Protein AF-A0A6V7X1M2-F1 (afdb_monomer)

Sequence (574 aa):
MVHVQFDTNSVGYNFVLDQCGSGAENYYFKGASPYQRGYGQRGAGVGDIMRGLWRFFLPIIRRVGSTVSAEALNTGQRVLERVNQGQPIKEAFISEGKRGINTVLEKGGLPKQFGTGRKTIKGKRIPSHQTFIGQKKKRIDRDSLDTITNAVEIFQVPPTNVTISSSKTFEILPSNPLTDTPFHFKIHSSENFIDLSKCYLFTEFRIRKENANGQPVNITLDENVAPIQMIGNTFINNMRISINGREIFNSNSLYAYKTYFSHELSYSLGAKSSHLNSAGYYYDSGVSQESGASFNSRKNLFVNSRTAQFISKLDADLFNQPQYLVNHCEVDIEILPNEPKFILIAPLPVGAQPTRYIFEVISCKLYVKKLDLMDGLALDIARRLDVKPARYAIRKTMMKPLFISQGRYEFHANLFMDQIPRRITLGLVANSDYVGTQERSPFNFQPFRVREISIIANGRSFPQSPYDFDYGSNRYVRAFHDMNDAIGFSGTPDNNGITYQQYGRTHCIYVFNLTNSGEDNGGTFDLIKNGSTAVNIKFSQAVPEGGVMLIVMGETDALIMLDKNRSITSDTTI

Solvent-accessible surface area (backbone atoms only — not comparable to full-atom values): 33089 Å² total; per-residue (Å²): 136,82,86,77,86,79,67,61,80,74,53,54,86,88,80,70,92,79,89,82,78,93,59,83,80,64,68,81,37,63,50,74,85,84,81,81,92,73,87,78,89,77,86,90,61,76,70,62,59,58,54,55,51,54,68,66,46,52,66,57,60,73,70,68,52,88,86,55,56,70,61,56,51,59,48,53,52,53,36,52,52,42,37,74,72,71,45,61,62,71,58,43,45,57,60,51,50,55,49,53,51,51,55,52,43,64,76,63,75,64,89,87,84,87,86,89,86,89,90,84,92,90,79,96,70,81,87,74,73,88,77,75,84,67,78,85,80,75,72,95,47,92,86,61,77,91,78,79,62,76,90,70,51,80,84,66,74,82,87,77,86,77,58,64,70,46,77,50,75,43,84,40,62,49,79,53,60,80,88,50,81,59,39,34,35,71,46,72,58,39,88,45,27,35,36,44,58,53,30,31,40,36,38,28,36,33,44,31,28,46,46,100,85,69,47,81,38,70,37,53,81,85,57,61,48,22,60,42,73,26,44,49,56,39,40,31,24,28,42,40,34,24,46,69,87,43,78,79,44,67,34,81,64,37,31,29,60,52,48,45,53,53,49,57,61,38,38,35,41,70,43,38,70,46,70,37,42,40,17,44,30,58,66,60,89,60,64,53,76,76,46,56,69,27,35,50,56,44,22,59,51,34,48,61,33,33,70,41,75,22,44,24,70,58,89,44,47,72,26,53,27,88,66,64,44,67,49,62,50,31,40,40,38,39,39,30,68,49,57,50,41,49,40,31,31,40,55,72,60,93,92,59,79,89,76,54,63,46,70,41,68,78,42,60,38,37,37,38,32,34,32,37,56,32,66,41,45,51,52,50,52,55,60,42,27,75,77,44,56,50,75,45,69,30,58,43,72,44,71,48,80,44,84,42,62,46,68,36,44,64,49,75,48,79,74,40,73,60,53,49,42,42,30,42,37,40,34,34,27,47,33,60,28,70,78,29,32,37,54,44,54,52,77,42,16,33,52,75,54,46,25,33,61,36,38,38,44,82,92,40,54,43,59,78,71,76,56,78,40,36,72,90,79,68,40,50,62,65,57,58,47,44,29,36,45,56,33,26,28,56,96,46,98,57,46,43,66,80,44,80,69,28,33,64,47,27,53,25,55,46,43,46,62,59,38,94,81,69,56,76,62,85,92,59,82,76,84,88,41,75,34,44,28,30,40,42,38,32,34,76,46,55,36,54,85,82,18,37,29,39,42,36,40,32,33,34,81,44,45,42,32,35,40,71,86,53,50,76,49,44,76,92,65,128

Nearest PDB structures (foldseek):
  8h2i-assembly1_bD  TM=7.101E-01  e=4.588E-14  Paramecium bursaria Chlorella virus 1
  8h2i-assembly1_bE  TM=6.914E-01  e=7.542E-12  Paramecium bursaria Chlorella virus 1
  8h2i-assembly1_cR  TM=6.589E-01  e=1.107E-11  Paramecium bursaria Chlorella virus 1
  9cli-assembly1_J  TM=5.262E-01  e=1.726E-08  Human adenovirus 5
  9cm9-assembly1_L  TM=5.132E-01  e=9.989E-08  Human adenovirus 6

InterPro domains:
  IPR000358 Ribonucleotide reductase small subunit family [PTHR23409] (222-486)

Structure (mmCIF, N/CA/C/O backbone):
data_AF-A0A6V7X1M2-F1
#
_entry.id   AF-A0A6V7X1M2-F1
#
loop_
_atom_site.group_PDB
_atom_site.id
_atom_site.type_symbol
_atom_site.label_atom_id
_atom_site.label_alt_id
_atom_site.label_comp_id
_atom_site.label_asym_id
_atom_site.label_entity_id
_atom_site.label_seq_id
_atom_site.pdbx_PDB_ins_code
_atom_site.Cartn_x
_atom_site.Cartn_y
_atom_site.Cartn_z
_atom_site.occupancy
_atom_site.B_iso_or_equiv
_atom_site.auth_seq_id
_atom_site.auth_comp_id
_atom_site.auth_asym_id
_atom_site.auth_atom_id
_atom_site.pdbx_PDB_model_num
ATOM 1 N N . MET A 1 1 ? 42.495 22.101 -14.154 1.00 34.28 1 MET A N 1
ATOM 2 C CA . MET A 1 1 ? 41.243 21.454 -14.599 1.00 34.28 1 MET A CA 1
ATOM 3 C C . MET A 1 1 ? 41.063 21.781 -16.065 1.00 34.28 1 MET A C 1
ATOM 5 O O . MET A 1 1 ? 40.940 22.952 -16.388 1.00 34.28 1 MET A O 1
ATOM 9 N N . VAL A 1 2 ? 41.145 20.786 -16.946 1.00 30.58 2 VAL A N 1
ATOM 10 C CA . VAL A 1 2 ? 40.791 20.963 -18.360 1.00 30.58 2 VAL A CA 1
ATOM 11 C C . VAL A 1 2 ? 39.308 20.624 -18.457 1.00 30.58 2 VAL A C 1
ATOM 13 O O . VAL A 1 2 ? 38.931 19.490 -18.173 1.00 30.58 2 VAL A O 1
ATOM 16 N N . HIS A 1 3 ? 38.462 21.604 -18.771 1.00 33.69 3 HIS A N 1
ATOM 17 C CA . HIS A 1 3 ? 37.067 21.327 -19.103 1.00 33.69 3 HIS A CA 1
ATOM 18 C C . HIS A 1 3 ? 37.053 20.637 -20.468 1.00 33.69 3 HIS A C 1
ATOM 20 O O . HIS A 1 3 ? 37.305 21.268 -21.491 1.00 33.69 3 HIS A O 1
ATOM 26 N N . VAL A 1 4 ? 36.837 19.324 -20.474 1.00 38.47 4 VAL A N 1
ATOM 27 C CA . VAL A 1 4 ? 36.651 18.559 -21.709 1.00 38.47 4 VAL A CA 1
ATOM 28 C C . VAL A 1 4 ? 35.233 18.839 -22.203 1.00 38.47 4 VAL A C 1
ATOM 30 O O . VAL A 1 4 ? 34.272 18.611 -21.471 1.00 38.47 4 VAL A O 1
ATOM 33 N N . GLN A 1 5 ? 35.102 19.378 -23.416 1.00 46.50 5 GLN A N 1
ATOM 34 C CA . GLN A 1 5 ? 33.801 19.565 -24.058 1.00 46.50 5 GLN A CA 1
ATOM 35 C C . GLN A 1 5 ? 33.216 18.195 -24.416 1.00 46.50 5 GLN A C 1
ATOM 37 O O . GLN A 1 5 ? 33.897 17.359 -25.007 1.00 46.50 5 GLN A O 1
ATOM 42 N N . PHE A 1 6 ? 31.966 17.963 -24.021 1.00 52.56 6 PHE A N 1
ATOM 43 C CA . PHE A 1 6 ? 31.256 16.713 -24.253 1.00 52.56 6 PHE A CA 1
ATOM 44 C C . PHE A 1 6 ? 30.328 16.846 -25.464 1.00 52.56 6 PHE A C 1
ATOM 46 O O . PHE A 1 6 ? 29.470 17.727 -25.480 1.00 52.56 6 PHE A O 1
ATOM 53 N N . ASP A 1 7 ? 30.496 15.977 -26.464 1.00 60.81 7 ASP A N 1
ATOM 54 C CA . ASP A 1 7 ? 29.618 15.916 -27.637 1.00 60.81 7 ASP A CA 1
ATOM 55 C C . ASP A 1 7 ? 28.365 15.090 -27.320 1.00 60.81 7 ASP A C 1
ATOM 57 O O . ASP A 1 7 ? 28.418 13.865 -27.168 1.00 60.81 7 ASP A O 1
ATOM 61 N N . THR A 1 8 ? 27.220 15.764 -27.246 1.00 50.69 8 THR A N 1
ATOM 62 C CA . THR A 1 8 ? 25.917 15.165 -26.934 1.00 50.69 8 THR A CA 1
ATOM 63 C C . THR A 1 8 ? 25.430 14.179 -27.999 1.00 50.69 8 THR A C 1
ATOM 65 O O . THR A 1 8 ? 24.612 13.314 -27.683 1.00 50.69 8 THR A O 1
ATOM 68 N N . ASN A 1 9 ? 25.960 14.229 -29.228 1.00 53.69 9 ASN A N 1
ATOM 69 C CA . ASN A 1 9 ? 25.605 13.291 -30.300 1.00 53.69 9 ASN A CA 1
ATOM 70 C C . ASN A 1 9 ? 26.261 11.910 -30.141 1.00 53.69 9 ASN A C 1
ATOM 72 O O . ASN A 1 9 ? 25.839 10.948 -30.782 1.00 53.69 9 ASN A O 1
ATOM 76 N N . SER A 1 10 ? 27.279 11.795 -29.282 1.00 55.75 10 SER A N 1
ATOM 77 C CA . SER A 1 10 ? 28.005 10.543 -29.031 1.00 55.75 10 SER A CA 1
ATOM 78 C C . SER A 1 10 ? 27.315 9.611 -28.018 1.00 55.75 10 SER A C 1
ATOM 80 O O . SER A 1 10 ? 27.711 8.453 -27.865 1.00 55.75 10 SER A O 1
ATOM 82 N N . VAL A 1 11 ? 26.254 10.080 -27.345 1.00 49.66 11 VAL A N 1
ATOM 83 C CA . VAL A 1 11 ? 25.493 9.305 -26.351 1.00 49.66 11 VAL A CA 1
ATOM 84 C C . VAL A 1 11 ? 24.547 8.328 -27.044 1.00 49.66 11 VAL A C 1
ATOM 86 O O . VAL A 1 11 ? 23.416 8.661 -27.387 1.00 49.66 11 VAL A O 1
ATOM 89 N N . GLY A 1 12 ? 25.007 7.092 -27.233 1.00 50.34 12 GLY A N 1
ATOM 90 C CA . GLY A 1 12 ? 24.178 5.968 -27.673 1.00 50.34 12 GLY A CA 1
ATOM 91 C C . GLY A 1 12 ? 23.780 5.048 -26.515 1.00 50.34 12 GLY A C 1
ATOM 92 O O . GLY A 1 12 ? 24.525 4.876 -25.554 1.00 50.34 12 GLY A O 1
ATOM 93 N N . TYR A 1 13 ? 22.641 4.362 -26.631 1.00 42.16 13 TYR A N 1
ATOM 94 C CA . TYR A 1 13 ? 22.158 3.403 -25.618 1.00 42.16 13 TYR A CA 1
ATOM 95 C C . TYR A 1 13 ? 23.127 2.228 -25.338 1.00 42.16 13 TYR A C 1
ATOM 97 O O . TYR A 1 13 ? 22.985 1.534 -24.338 1.00 42.16 13 TYR A O 1
ATOM 105 N N . ASN A 1 14 ? 24.105 1.973 -26.216 1.00 43.16 14 ASN A N 1
ATOM 106 C CA . ASN A 1 14 ? 25.076 0.883 -26.057 1.00 43.16 14 ASN A CA 1
ATOM 107 C C . ASN A 1 14 ? 26.178 1.190 -25.020 1.00 43.16 14 ASN A C 1
ATOM 109 O O . ASN A 1 14 ? 26.977 0.308 -24.724 1.00 43.16 14 ASN A O 1
ATOM 113 N N . PHE A 1 15 ? 26.230 2.409 -24.470 1.00 40.69 15 PHE A N 1
ATOM 114 C CA . PHE A 1 15 ? 27.269 2.845 -23.526 1.00 40.69 15 PHE A CA 1
ATOM 115 C C . PHE A 1 15 ? 26.972 2.559 -22.042 1.00 40.69 15 PHE A C 1
ATOM 117 O O . PHE A 1 15 ? 27.719 3.023 -21.185 1.00 40.69 15 PHE A O 1
ATOM 124 N N . VAL A 1 16 ? 25.912 1.816 -21.698 1.00 39.59 16 VAL A N 1
ATOM 125 C CA . VAL A 1 16 ? 25.499 1.658 -20.291 1.00 39.59 16 VAL A CA 1
ATOM 126 C C . VAL A 1 16 ? 25.090 0.221 -19.963 1.00 39.59 16 VAL A C 1
ATOM 128 O O . VAL A 1 16 ? 23.945 -0.169 -20.163 1.00 39.59 16 VAL A O 1
ATOM 131 N N . LEU A 1 17 ? 26.029 -0.537 -19.395 1.00 35.94 17 LEU A N 1
ATOM 132 C CA . LEU A 1 17 ? 25.783 -1.651 -18.474 1.00 35.94 17 LEU A CA 1
ATOM 133 C C . LEU A 1 17 ? 26.917 -1.662 -17.437 1.00 35.94 17 LEU A C 1
ATOM 135 O O . LEU A 1 17 ? 27.769 -2.536 -17.445 1.00 35.94 17 LEU A O 1
ATOM 139 N N . ASP A 1 18 ? 26.932 -0.651 -16.572 1.00 31.12 18 ASP A N 1
ATOM 140 C CA . ASP A 1 18 ? 27.432 -0.809 -15.208 1.00 31.12 18 ASP A CA 1
ATOM 141 C C . ASP A 1 18 ? 26.595 0.088 -14.292 1.00 31.12 18 ASP A C 1
ATOM 143 O O . ASP A 1 18 ? 26.444 1.296 -14.489 1.00 31.12 18 ASP A O 1
ATOM 147 N N . GLN A 1 19 ? 25.921 -0.568 -13.360 1.00 30.97 19 GLN A N 1
ATOM 148 C CA . GLN A 1 19 ? 24.868 -0.037 -12.511 1.00 30.97 19 GLN A CA 1
ATOM 149 C C . GLN A 1 19 ? 25.474 0.678 -11.297 1.00 30.97 19 GLN A C 1
ATOM 151 O O . GLN A 1 19 ? 26.373 0.141 -10.663 1.00 30.97 19 GLN A O 1
ATOM 156 N N . CYS A 1 20 ? 24.922 1.835 -10.923 1.00 26.09 20 CYS A N 1
ATOM 157 C CA . CYS A 1 20 ? 24.651 2.218 -9.530 1.00 26.09 20 CYS A CA 1
ATOM 158 C C . CYS A 1 20 ? 23.700 3.422 -9.531 1.00 26.09 20 CYS A C 1
ATOM 160 O O . CYS A 1 20 ? 24.101 4.579 -9.422 1.00 26.09 20 CYS A O 1
ATOM 162 N N . GLY A 1 21 ? 22.408 3.138 -9.687 1.00 27.38 21 GLY A N 1
ATOM 163 C CA . GLY A 1 21 ? 21.369 4.060 -9.258 1.00 27.38 21 GLY A CA 1
ATOM 164 C C . GLY A 1 21 ? 21.172 3.899 -7.756 1.00 27.38 21 GLY A C 1
ATOM 165 O O . GLY A 1 21 ? 20.683 2.863 -7.328 1.00 27.38 21 GLY A O 1
ATOM 166 N N . SER A 1 22 ? 21.484 4.924 -6.962 1.00 28.66 22 SER A N 1
ATOM 167 C CA . SER A 1 22 ? 20.832 5.129 -5.663 1.00 28.66 22 SER A CA 1
ATOM 168 C C . SER A 1 22 ? 19.522 5.897 -5.887 1.00 28.66 22 SER A C 1
ATOM 170 O O . SER A 1 22 ? 19.326 7.042 -5.484 1.00 28.66 22 SER A O 1
ATOM 172 N N . GLY A 1 23 ? 18.609 5.269 -6.626 1.00 28.45 23 GLY A N 1
ATOM 173 C CA . GLY A 1 23 ? 17.190 5.598 -6.565 1.00 28.45 23 GLY A CA 1
ATOM 174 C C . GLY A 1 23 ? 16.583 4.680 -5.518 1.00 28.45 23 GLY A C 1
ATOM 175 O O . GLY A 1 23 ? 16.850 3.487 -5.575 1.00 28.45 23 GLY A O 1
ATOM 176 N N . ALA A 1 24 ? 15.845 5.236 -4.555 1.00 31.59 24 ALA A N 1
ATOM 177 C CA . ALA A 1 24 ? 15.182 4.493 -3.487 1.00 31.59 24 ALA A CA 1
ATOM 178 C C . ALA A 1 24 ? 14.633 3.150 -3.998 1.00 31.59 24 ALA A C 1
ATOM 180 O O . ALA A 1 24 ? 13.790 3.123 -4.896 1.00 31.59 24 ALA A O 1
ATOM 181 N N . GLU A 1 25 ? 15.179 2.058 -3.462 1.00 34.44 25 GLU A N 1
ATOM 182 C CA . GLU A 1 25 ? 14.756 0.692 -3.745 1.00 34.44 25 GLU A CA 1
ATOM 183 C C . GLU A 1 25 ? 13.256 0.603 -3.440 1.00 34.44 25 GLU A C 1
ATOM 185 O O . GLU A 1 25 ? 12.833 0.746 -2.296 1.00 34.44 25 GLU A O 1
ATOM 190 N N . ASN A 1 26 ? 12.425 0.492 -4.479 1.00 38.16 26 ASN A N 1
ATOM 191 C CA . ASN A 1 26 ? 10.979 0.420 -4.309 1.00 38.16 26 ASN A CA 1
ATOM 192 C C . ASN A 1 26 ? 10.630 -0.986 -3.817 1.00 38.16 26 ASN A C 1
ATOM 194 O O . ASN A 1 26 ? 10.654 -1.959 -4.574 1.00 38.16 26 ASN A O 1
ATOM 198 N N . TYR A 1 27 ? 10.365 -1.068 -2.516 1.00 44.88 27 TYR A N 1
ATOM 199 C CA . TYR A 1 27 ? 10.021 -2.286 -1.811 1.00 44.88 27 TYR A CA 1
ATOM 200 C C . TYR A 1 27 ? 8.660 -2.806 -2.246 1.00 44.88 27 TYR A C 1
ATOM 202 O O . TYR A 1 27 ? 7.637 -2.146 -2.096 1.00 44.88 27 TYR A O 1
ATOM 210 N N . TYR A 1 28 ? 8.666 -4.056 -2.679 1.00 45.50 28 TYR A N 1
ATOM 211 C CA . TYR A 1 28 ? 7.510 -4.913 -2.550 1.00 45.50 28 TYR A CA 1
ATOM 212 C C . TYR A 1 28 ? 7.955 -6.221 -1.864 1.00 45.50 28 TYR A C 1
ATOM 214 O O . TYR A 1 28 ? 7.812 -7.312 -2.392 1.00 45.50 28 TYR A O 1
ATOM 222 N N . PHE A 1 29 ? 8.582 -6.116 -0.692 1.00 41.66 29 PHE A N 1
ATOM 223 C CA . PHE A 1 29 ? 9.211 -7.217 0.063 1.00 41.66 29 PHE A CA 1
ATOM 224 C C . PHE A 1 29 ? 10.441 -7.869 -0.594 1.00 41.66 29 PHE A C 1
ATOM 226 O O . PHE A 1 29 ? 10.360 -8.884 -1.286 1.00 41.66 29 PHE A O 1
ATOM 233 N N . LYS A 1 30 ? 11.602 -7.278 -0.296 1.00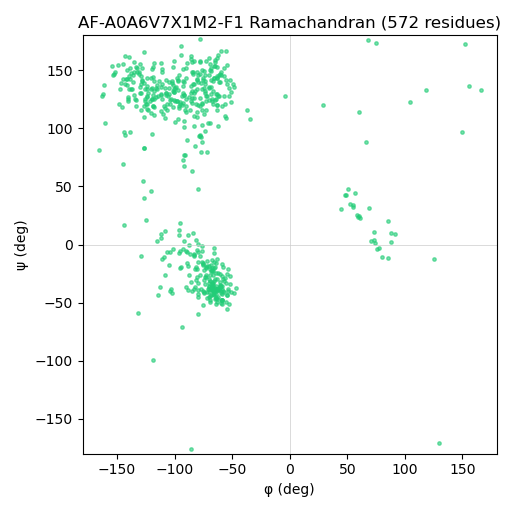 39.00 30 LYS A N 1
ATOM 234 C CA . LYS A 1 30 ? 12.886 -7.971 -0.156 1.00 39.00 30 LYS A CA 1
ATOM 235 C C . LYS A 1 30 ? 13.546 -7.455 1.120 1.00 39.00 30 LYS A C 1
ATOM 237 O O . LYS A 1 30 ? 13.852 -6.267 1.194 1.00 39.00 30 LYS A O 1
ATOM 242 N N . GLY A 1 31 ? 13.811 -8.327 2.085 1.00 35.47 31 GLY A N 1
ATOM 243 C CA . GLY A 1 31 ? 14.929 -8.126 3.000 1.00 35.47 31 GLY A CA 1
ATOM 244 C C . GLY A 1 31 ? 16.199 -8.637 2.322 1.00 35.47 31 GLY A C 1
ATOM 245 O O . GLY A 1 31 ? 16.433 -9.831 2.184 1.00 35.47 31 GLY A O 1
ATOM 246 N N . ALA A 1 32 ? 17.001 -7.713 1.813 1.00 28.72 32 ALA A N 1
ATOM 247 C CA . ALA A 1 32 ? 18.412 -7.928 1.524 1.00 28.72 32 ALA A CA 1
ATOM 248 C C . ALA A 1 32 ? 19.050 -6.544 1.442 1.00 28.72 32 ALA A C 1
ATOM 250 O O . ALA A 1 32 ? 18.840 -5.818 0.473 1.00 28.72 32 ALA A O 1
ATOM 251 N N . SER A 1 33 ? 19.792 -6.166 2.479 1.00 27.00 33 SER A N 1
ATOM 252 C CA . SER A 1 33 ? 20.528 -4.908 2.509 1.00 27.00 33 SER A CA 1
ATOM 253 C C . SER A 1 33 ? 21.692 -4.927 1.507 1.00 27.00 33 SER A C 1
ATOM 255 O O . SER A 1 33 ? 22.467 -5.891 1.477 1.00 27.00 33 SER A O 1
ATOM 257 N N . PRO A 1 34 ? 21.908 -3.858 0.721 1.00 29.64 34 PRO A N 1
ATOM 258 C CA . PRO A 1 34 ? 23.189 -3.626 0.083 1.00 29.64 34 PRO A CA 1
ATOM 259 C C . PRO A 1 34 ? 24.136 -3.003 1.120 1.00 29.64 34 PRO A C 1
ATOM 261 O O . PRO A 1 34 ? 24.003 -1.845 1.492 1.00 29.64 34 PRO A O 1
ATOM 264 N N . TYR A 1 35 ? 25.129 -3.787 1.545 1.00 27.08 35 TYR A N 1
ATOM 265 C CA . TYR A 1 35 ? 26.412 -3.354 2.118 1.00 27.08 35 TYR A CA 1
ATOM 266 C C . TYR A 1 35 ? 26.424 -2.508 3.410 1.00 27.08 35 TYR A C 1
ATOM 268 O O . TYR A 1 35 ? 26.245 -1.295 3.401 1.00 27.08 35 TYR A O 1
ATOM 276 N N . GLN A 1 36 ? 26.962 -3.102 4.485 1.00 25.88 36 GLN A N 1
ATOM 277 C CA . GLN A 1 36 ? 27.798 -2.355 5.433 1.00 25.88 36 GLN A CA 1
ATOM 278 C C . GLN A 1 36 ? 28.959 -3.222 5.957 1.00 25.88 36 GLN A C 1
ATOM 280 O O . GLN A 1 36 ? 28.844 -3.961 6.931 1.00 25.88 36 GLN A O 1
ATOM 285 N N . ARG A 1 37 ? 30.131 -3.123 5.307 1.00 26.19 37 ARG A N 1
ATOM 286 C CA . ARG A 1 37 ? 31.415 -3.502 5.922 1.00 26.19 37 ARG A CA 1
ATOM 287 C C . ARG A 1 37 ? 31.827 -2.385 6.882 1.00 26.19 37 ARG A C 1
ATOM 289 O O . ARG A 1 37 ? 32.492 -1.437 6.481 1.00 26.19 37 ARG A O 1
ATOM 296 N N . GLY A 1 38 ? 31.454 -2.517 8.150 1.00 24.38 38 GLY A N 1
ATOM 297 C CA . GLY A 1 38 ? 32.101 -1.821 9.259 1.00 24.38 38 GLY A CA 1
ATOM 298 C C . GLY A 1 38 ? 33.068 -2.777 9.951 1.00 24.38 38 GLY A C 1
ATOM 299 O O . GLY A 1 38 ? 32.639 -3.686 10.655 1.00 24.38 38 GLY A O 1
ATOM 300 N N . TYR A 1 39 ? 34.374 -2.611 9.735 1.00 27.39 39 TYR A N 1
ATOM 301 C CA . TYR A 1 39 ? 35.393 -3.341 10.491 1.00 27.39 39 TYR A CA 1
ATOM 302 C C . TYR A 1 39 ? 35.403 -2.839 11.941 1.00 27.39 39 TYR A C 1
ATOM 304 O O . TYR A 1 39 ? 35.921 -1.765 12.235 1.00 27.39 39 TYR A O 1
ATOM 312 N N . GLY A 1 40 ? 34.844 -3.636 12.852 1.00 27.84 40 GLY A N 1
ATOM 313 C CA . GLY A 1 40 ? 35.078 -3.509 14.286 1.00 27.84 40 GLY A CA 1
ATOM 314 C C . GLY A 1 40 ? 36.457 -4.067 14.645 1.00 27.84 40 GLY A C 1
ATOM 315 O O . GLY A 1 40 ? 36.726 -5.255 14.483 1.00 27.84 40 GLY A O 1
ATOM 316 N N . GLN A 1 41 ? 37.335 -3.197 15.130 1.00 31.09 41 GLN A N 1
ATOM 317 C CA . GLN A 1 41 ? 38.654 -3.516 15.668 1.00 31.09 41 GLN A CA 1
ATOM 318 C C . GLN A 1 41 ? 38.500 -4.334 16.970 1.00 31.09 41 GLN A C 1
ATOM 320 O O . GLN A 1 41 ? 37.898 -3.859 17.930 1.00 31.09 41 GLN A O 1
ATOM 325 N N . ARG A 1 42 ? 39.041 -5.559 17.036 1.00 31.12 42 ARG A N 1
ATOM 326 C CA . ARG A 1 42 ? 39.216 -6.312 18.296 1.00 31.12 42 ARG A CA 1
ATOM 327 C C . ARG A 1 42 ? 40.700 -6.609 18.513 1.00 31.12 42 ARG A C 1
ATOM 329 O O . ARG A 1 42 ? 41.370 -7.119 17.621 1.00 31.12 42 ARG A O 1
ATOM 336 N N . GLY A 1 43 ? 41.203 -6.209 19.681 1.00 29.30 43 GLY A N 1
ATOM 337 C CA . GLY A 1 43 ? 42.615 -6.244 20.066 1.00 29.30 43 GLY A CA 1
ATOM 338 C C . GLY A 1 43 ? 43.184 -7.649 20.285 1.00 29.30 43 GLY A C 1
ATOM 339 O O . GLY A 1 43 ? 42.461 -8.594 20.596 1.00 29.30 43 GLY A O 1
ATOM 340 N N . ALA A 1 44 ? 44.504 -7.763 20.124 1.00 37.81 44 ALA A N 1
ATOM 341 C CA . ALA A 1 44 ? 45.269 -8.999 20.253 1.00 37.81 44 ALA A CA 1
ATOM 342 C C . ALA A 1 44 ? 45.706 -9.250 21.707 1.00 37.81 44 ALA A C 1
ATOM 344 O O . ALA A 1 44 ? 46.338 -8.398 22.330 1.00 37.81 44 ALA A O 1
ATOM 345 N N . GLY A 1 45 ? 45.399 -10.440 22.228 1.00 37.19 45 GLY A N 1
ATOM 346 C CA . GLY A 1 45 ? 45.904 -10.945 23.506 1.00 37.19 45 GLY A CA 1
ATOM 347 C C . GLY A 1 45 ? 47.152 -11.824 23.347 1.00 37.19 45 GLY A C 1
ATOM 348 O O . GLY A 1 45 ? 47.444 -12.348 22.272 1.00 37.19 45 GLY A O 1
ATOM 349 N N . VAL A 1 46 ? 47.865 -12.033 24.458 1.00 42.22 46 VAL A N 1
ATOM 350 C CA . VAL A 1 46 ? 49.153 -12.755 24.593 1.00 42.22 46 VAL A CA 1
ATOM 351 C C . VAL A 1 46 ? 49.152 -14.184 24.000 1.00 42.22 46 VAL A C 1
ATOM 353 O O . VAL A 1 46 ? 50.206 -14.708 23.635 1.00 42.22 46 VAL A O 1
ATOM 356 N N . GLY A 1 47 ? 47.979 -14.802 23.825 1.00 41.16 47 GLY A N 1
ATOM 357 C CA . GLY A 1 47 ? 47.825 -16.153 23.271 1.00 41.16 47 GLY A CA 1
ATOM 358 C C . GLY A 1 47 ? 48.259 -16.323 21.807 1.00 41.16 47 GLY A C 1
ATOM 359 O O . GLY A 1 47 ? 48.748 -17.396 21.447 1.00 41.16 47 GLY A O 1
ATOM 360 N N . ASP A 1 48 ? 48.162 -15.284 20.970 1.00 46.47 48 ASP A N 1
ATOM 361 C CA . ASP A 1 48 ? 48.553 -15.378 19.549 1.00 46.47 48 ASP A CA 1
ATOM 362 C C . ASP A 1 48 ? 50.075 -15.317 19.339 1.00 46.47 48 ASP A C 1
ATOM 364 O O . ASP A 1 48 ? 50.616 -15.909 18.401 1.00 46.47 48 ASP A O 1
ATOM 368 N N . ILE A 1 49 ? 50.801 -14.682 20.263 1.00 49.06 49 ILE A N 1
ATOM 369 C CA . ILE A 1 49 ? 52.262 -14.535 20.190 1.00 49.06 49 ILE A CA 1
ATOM 370 C C . ILE A 1 49 ? 52.956 -15.865 20.527 1.00 49.06 49 ILE A C 1
ATOM 372 O O . ILE A 1 49 ? 53.888 -16.282 19.833 1.00 49.06 49 ILE A O 1
ATOM 376 N N . MET A 1 50 ? 52.450 -16.594 21.529 1.00 43.38 50 MET A N 1
ATOM 377 C CA . MET A 1 50 ? 52.976 -17.915 21.910 1.00 43.38 50 MET A CA 1
ATOM 378 C C . MET A 1 50 ? 52.753 -18.967 20.810 1.00 43.38 50 MET A C 1
ATOM 380 O O . MET A 1 50 ? 53.596 -19.843 20.594 1.00 43.38 50 MET A O 1
ATOM 384 N N . ARG A 1 51 ? 51.665 -18.843 20.037 1.00 52.31 51 ARG A N 1
ATOM 385 C CA . ARG A 1 51 ? 51.381 -19.713 18.882 1.00 52.31 51 ARG A CA 1
ATOM 386 C C . ARG A 1 51 ? 52.326 -19.471 17.704 1.00 52.31 51 ARG A C 1
ATOM 388 O O . ARG A 1 51 ? 52.701 -20.428 17.023 1.00 52.31 51 ARG A O 1
ATOM 395 N N . GLY A 1 52 ? 52.734 -18.221 17.479 1.00 49.31 52 GLY A N 1
ATOM 396 C CA . GLY A 1 52 ? 53.732 -17.862 16.466 1.00 49.31 52 GLY A CA 1
ATOM 397 C C . GLY A 1 52 ? 55.125 -18.414 16.783 1.00 49.31 52 GLY A C 1
ATOM 398 O O . GLY A 1 52 ? 55.798 -18.944 15.898 1.00 49.31 52 GLY A O 1
ATOM 399 N N . LEU A 1 53 ? 55.520 -18.381 18.060 1.00 48.19 53 LEU A N 1
ATOM 400 C CA . LEU A 1 53 ? 56.807 -18.900 18.536 1.00 48.19 53 LEU A CA 1
ATOM 401 C C . LEU A 1 53 ? 56.948 -20.412 18.355 1.00 48.19 53 LEU A C 1
ATOM 403 O O . LEU A 1 53 ? 57.959 -2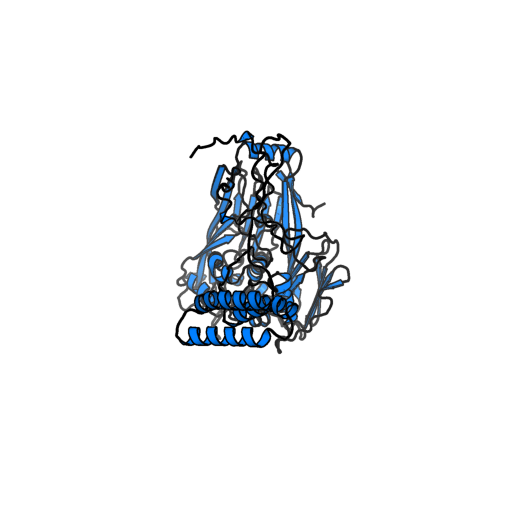0.884 17.829 1.00 48.19 53 LEU A O 1
ATOM 407 N N . TRP A 1 54 ? 55.913 -21.173 18.716 1.00 48.81 54 TRP A N 1
ATOM 408 C CA . TRP A 1 54 ? 55.929 -22.632 18.583 1.00 48.81 54 TRP A CA 1
ATOM 409 C C . TRP A 1 54 ? 56.108 -23.080 17.124 1.00 48.81 54 TRP A C 1
ATOM 411 O O . TRP A 1 54 ? 56.843 -24.026 16.846 1.00 48.81 54 TRP A O 1
ATOM 421 N N . ARG A 1 55 ? 55.517 -22.352 16.166 1.00 52.88 55 ARG A N 1
ATOM 422 C CA . ARG A 1 55 ? 55.625 -22.644 14.725 1.00 52.88 55 ARG A CA 1
ATOM 423 C C . ARG A 1 55 ? 56.997 -22.320 14.128 1.00 52.88 55 ARG A C 1
ATOM 425 O O . ARG A 1 55 ? 57.379 -22.957 13.149 1.00 52.88 55 ARG A O 1
ATOM 432 N N . PHE A 1 56 ? 57.736 -21.374 14.708 1.00 49.97 56 PHE A N 1
ATOM 433 C CA . PHE A 1 56 ? 59.065 -20.983 14.228 1.00 49.97 56 PHE A CA 1
ATOM 434 C C . PHE A 1 56 ? 60.182 -21.920 14.717 1.00 49.97 56 PHE A C 1
ATOM 436 O O . PHE A 1 56 ? 61.102 -22.216 13.958 1.00 49.97 56 PHE A O 1
ATOM 443 N N . PHE A 1 57 ? 60.097 -22.437 15.949 1.00 45.81 57 PHE A N 1
ATOM 444 C CA . PHE A 1 57 ? 61.137 -23.309 16.522 1.00 45.81 57 PHE A CA 1
ATOM 445 C C . PHE A 1 57 ? 60.967 -24.803 16.194 1.00 45.81 57 PHE A C 1
ATOM 447 O O . PHE A 1 57 ? 61.960 -25.529 16.117 1.00 45.81 57 PHE A O 1
ATOM 454 N N . LEU A 1 58 ? 59.738 -25.261 15.928 1.00 49.03 58 LEU A N 1
ATOM 455 C CA . LEU A 1 58 ? 59.413 -26.650 15.558 1.00 49.03 58 LEU A CA 1
ATOM 456 C C . LEU A 1 58 ? 60.299 -27.253 14.439 1.00 49.03 58 LEU A C 1
ATOM 458 O O . LEU A 1 58 ? 60.711 -28.407 14.576 1.00 49.03 58 LEU A O 1
ATOM 462 N N . PRO A 1 59 ? 60.637 -26.529 13.353 1.00 46.62 59 PRO A N 1
ATOM 463 C CA . PRO A 1 59 ? 61.483 -27.056 12.278 1.00 46.62 59 PRO A CA 1
ATOM 464 C C . PRO A 1 59 ? 62.969 -27.173 12.650 1.00 46.62 59 PRO A C 1
ATOM 466 O O . PRO A 1 59 ? 63.665 -28.022 12.097 1.00 46.62 59 PRO A O 1
ATOM 469 N N . ILE A 1 60 ? 63.459 -26.337 13.572 1.00 51.09 60 ILE A N 1
ATOM 470 C CA . ILE A 1 60 ? 64.863 -26.328 14.017 1.00 51.09 60 ILE A CA 1
ATOM 471 C C . ILE A 1 60 ? 65.085 -27.455 15.031 1.00 51.09 60 ILE A C 1
ATOM 473 O O . ILE A 1 60 ? 66.017 -28.242 14.888 1.00 51.09 60 ILE A O 1
ATOM 477 N N . ILE A 1 61 ? 64.162 -27.607 15.985 1.00 49.06 61 ILE A N 1
ATOM 478 C CA . ILE A 1 61 ? 64.188 -28.676 16.996 1.00 49.06 61 ILE A CA 1
ATOM 479 C C . ILE A 1 61 ? 64.104 -30.063 16.335 1.00 49.06 61 ILE A C 1
ATOM 481 O O . ILE A 1 61 ? 64.808 -30.986 16.738 1.00 49.06 61 ILE A O 1
ATOM 485 N N . ARG A 1 62 ? 63.306 -30.209 15.266 1.00 50.25 62 ARG A N 1
ATOM 486 C CA . ARG A 1 62 ? 63.179 -31.471 14.511 1.00 50.25 62 ARG A CA 1
ATOM 487 C C . ARG A 1 62 ? 64.402 -31.836 13.663 1.00 50.25 62 ARG A C 1
ATOM 489 O O . ARG A 1 62 ? 64.511 -32.992 13.271 1.00 50.25 62 ARG A O 1
ATOM 496 N N . ARG A 1 63 ? 65.300 -30.891 13.359 1.00 49.50 63 ARG A N 1
ATOM 497 C CA . ARG A 1 63 ? 66.487 -31.136 12.515 1.00 49.50 63 ARG A CA 1
ATOM 498 C C . ARG A 1 63 ? 67.766 -31.442 13.295 1.00 49.50 63 ARG A C 1
ATOM 500 O O . ARG A 1 63 ? 68.672 -32.008 12.700 1.00 49.50 63 ARG A O 1
ATOM 507 N N . VAL A 1 64 ? 67.856 -31.075 14.577 1.00 46.44 64 VAL A N 1
ATOM 508 C CA . VAL A 1 64 ? 69.136 -31.096 15.321 1.00 46.44 64 VAL A CA 1
ATOM 509 C C . VAL A 1 64 ? 69.216 -32.196 16.397 1.00 46.44 64 VAL A C 1
ATOM 511 O O . VAL A 1 64 ? 70.303 -32.511 16.865 1.00 46.44 64 VAL A O 1
ATOM 514 N N . GLY A 1 65 ? 68.115 -32.878 16.730 1.00 49.00 65 GLY A N 1
ATOM 515 C CA . GLY A 1 65 ? 68.153 -34.001 17.681 1.00 49.00 65 GLY A CA 1
ATOM 516 C C . GLY A 1 65 ? 68.468 -33.588 19.132 1.00 49.00 65 GLY A C 1
ATOM 517 O O . GLY A 1 65 ? 68.666 -32.416 19.446 1.00 49.00 65 GLY A O 1
ATOM 518 N N . SER A 1 66 ? 68.441 -34.558 20.050 1.00 44.09 66 SER A N 1
ATOM 519 C CA . SER A 1 66 ? 68.265 -34.385 21.507 1.00 44.09 66 SER A CA 1
ATOM 520 C C . SER A 1 66 ? 69.378 -33.656 22.277 1.00 44.09 66 SER A C 1
ATOM 522 O O . SER A 1 66 ? 69.208 -33.413 23.471 1.00 44.09 66 SER A O 1
ATOM 524 N N . THR A 1 67 ? 70.480 -33.259 21.644 1.00 48.00 67 THR A N 1
ATOM 525 C CA . THR A 1 67 ? 71.648 -32.675 22.330 1.00 48.00 67 THR A CA 1
ATOM 526 C C . THR A 1 67 ? 71.611 -31.147 22.464 1.00 48.00 67 THR A C 1
ATOM 528 O O . THR A 1 67 ? 72.441 -30.582 23.170 1.00 48.00 67 THR A O 1
ATOM 531 N N . VAL A 1 68 ? 70.625 -30.463 21.865 1.00 50.78 68 VAL A N 1
ATOM 532 C CA . VAL A 1 68 ? 70.508 -28.982 21.874 1.00 50.78 68 VAL A CA 1
ATOM 533 C C . VAL A 1 68 ? 69.306 -28.471 22.699 1.00 50.78 68 VAL A C 1
ATOM 535 O O . VAL A 1 68 ? 69.027 -27.275 22.777 1.00 50.78 68 VAL A O 1
ATOM 538 N N . SER A 1 69 ? 68.594 -29.366 23.388 1.00 48.12 69 SER A N 1
ATOM 539 C CA . SER A 1 69 ? 67.414 -29.041 24.209 1.00 48.12 69 SER A CA 1
ATOM 540 C C . SER A 1 69 ? 67.739 -28.200 25.456 1.00 48.12 69 SER A C 1
ATOM 542 O O . SER A 1 69 ? 66.989 -27.282 25.789 1.00 48.12 69 SER A O 1
ATOM 544 N N . ALA A 1 70 ? 68.879 -28.445 26.108 1.00 50.97 70 ALA A N 1
ATOM 545 C CA . ALA A 1 70 ? 69.273 -27.738 27.332 1.00 50.97 70 ALA A CA 1
ATOM 546 C C . ALA A 1 70 ? 69.621 -26.255 27.094 1.00 50.97 70 ALA A C 1
ATOM 548 O O . ALA A 1 70 ? 69.393 -25.398 27.947 1.00 50.97 70 ALA A O 1
ATOM 549 N N . GLU A 1 71 ? 70.145 -25.919 25.916 1.00 52.34 71 GLU A N 1
ATOM 550 C CA . GLU A 1 71 ? 70.635 -24.568 25.625 1.00 52.34 71 GLU A CA 1
ATOM 551 C C . GLU A 1 71 ? 69.513 -23.636 25.144 1.00 52.34 71 GLU A C 1
ATOM 553 O O . GLU A 1 71 ? 69.485 -22.455 25.501 1.00 52.34 71 GLU A O 1
ATOM 558 N N . ALA A 1 72 ? 68.512 -24.183 24.443 1.00 51.69 72 ALA A N 1
ATOM 559 C CA . ALA A 1 72 ? 67.280 -23.471 24.099 1.00 51.69 72 ALA A CA 1
ATOM 560 C C . ALA A 1 72 ? 66.446 -23.115 25.348 1.00 51.69 72 ALA A C 1
ATOM 562 O O . ALA A 1 72 ? 65.933 -21.997 25.443 1.00 51.69 72 ALA A O 1
ATOM 563 N N . LEU A 1 73 ? 66.379 -24.015 26.339 1.00 52.50 73 LEU A N 1
ATOM 564 C CA . LEU A 1 73 ? 65.722 -23.769 27.633 1.00 52.50 73 LEU A CA 1
ATOM 565 C C . LEU A 1 73 ? 66.418 -22.657 28.431 1.00 52.50 73 LEU A C 1
ATOM 567 O O . LEU A 1 73 ? 65.763 -21.712 28.873 1.00 52.50 73 LEU A O 1
ATOM 571 N N . ASN A 1 74 ? 67.749 -22.695 28.512 1.00 56.81 74 ASN A N 1
ATOM 572 C CA . ASN A 1 74 ? 68.536 -21.664 29.196 1.00 56.81 74 ASN A CA 1
ATOM 573 C C . ASN A 1 74 ? 68.478 -20.289 28.507 1.00 56.81 74 ASN A C 1
ATOM 575 O O . ASN A 1 74 ? 68.726 -19.268 29.149 1.00 56.81 74 ASN A O 1
ATOM 579 N N . THR A 1 75 ? 68.164 -20.242 27.209 1.00 58.31 75 THR A N 1
ATOM 580 C CA . THR A 1 75 ? 67.966 -18.985 26.466 1.00 58.31 75 THR A CA 1
ATOM 581 C C . THR A 1 75 ? 66.569 -18.414 26.728 1.00 58.31 75 THR A C 1
ATOM 583 O O . THR A 1 75 ? 66.423 -17.212 26.939 1.00 58.31 75 THR A O 1
ATOM 586 N N . GLY A 1 76 ? 65.545 -19.274 26.810 1.00 53.25 76 GLY A N 1
ATOM 587 C CA . GLY A 1 76 ? 64.185 -18.876 27.190 1.00 53.25 76 GLY A CA 1
ATOM 588 C C . GLY A 1 76 ? 64.098 -18.314 28.613 1.00 53.25 76 GLY A C 1
ATOM 589 O O . GLY A 1 76 ? 63.421 -17.311 28.833 1.00 53.25 76 GLY A O 1
ATOM 590 N N . GLN A 1 77 ? 64.845 -18.891 29.558 1.00 57.22 77 GLN A N 1
ATOM 591 C CA . GLN A 1 77 ? 64.896 -18.411 30.943 1.00 57.22 77 GLN A CA 1
ATOM 592 C C . GLN A 1 77 ? 65.525 -17.011 31.048 1.00 57.22 77 GLN A C 1
ATOM 594 O O . GLN A 1 77 ? 64.961 -16.137 31.699 1.00 57.22 77 GLN A O 1
ATOM 599 N N . ARG A 1 78 ? 66.613 -16.747 30.311 1.00 61.56 78 ARG A N 1
ATOM 600 C CA . ARG A 1 78 ? 67.284 -15.430 30.274 1.00 61.56 78 ARG A CA 1
ATOM 601 C C . ARG A 1 78 ? 66.439 -14.331 29.631 1.00 61.56 78 ARG A C 1
ATOM 603 O O . ARG A 1 78 ? 66.522 -13.172 30.033 1.00 61.56 78 ARG A O 1
ATOM 610 N N . VAL A 1 79 ? 65.622 -14.681 28.635 1.00 57.75 79 VAL A N 1
ATOM 611 C CA . VAL A 1 79 ? 64.667 -13.741 28.028 1.00 57.75 79 VAL A CA 1
ATOM 612 C C . VAL A 1 79 ? 63.564 -13.387 29.023 1.00 57.75 79 VAL A C 1
ATOM 614 O O . VAL A 1 79 ? 63.246 -12.210 29.171 1.00 57.75 79 VAL A O 1
ATOM 617 N N . LEU A 1 80 ? 63.021 -14.371 29.747 1.00 53.25 80 LEU A N 1
ATOM 618 C CA . LEU A 1 80 ? 62.012 -14.131 30.784 1.00 53.25 80 LEU A CA 1
ATOM 619 C C . LEU A 1 80 ? 62.566 -13.298 31.948 1.00 53.25 80 LEU A C 1
ATOM 621 O O . LEU A 1 80 ? 61.884 -12.400 32.431 1.00 53.25 80 LEU A O 1
ATOM 625 N N . GLU A 1 81 ? 63.814 -13.527 32.346 1.00 58.59 81 GLU A N 1
ATOM 626 C CA . GLU A 1 81 ? 64.475 -12.804 33.436 1.00 58.59 81 GLU A CA 1
ATOM 627 C C . GLU A 1 81 ? 64.710 -11.319 33.098 1.00 58.59 81 GLU A C 1
ATOM 629 O O . GLU A 1 81 ? 64.458 -10.448 33.929 1.00 58.59 81 GLU A O 1
ATOM 634 N N . ARG A 1 82 ? 65.075 -10.995 31.847 1.00 56.34 82 ARG A N 1
ATOM 635 C CA . ARG A 1 82 ? 65.213 -9.598 31.382 1.00 56.34 82 ARG A CA 1
ATOM 636 C C . ARG A 1 82 ? 63.888 -8.883 31.146 1.00 56.34 82 ARG A C 1
ATOM 638 O O . ARG A 1 82 ? 63.803 -7.671 31.332 1.00 56.34 82 ARG A O 1
ATOM 645 N N . VAL A 1 83 ? 62.854 -9.624 30.762 1.00 57.50 83 VAL A N 1
ATOM 646 C CA . VAL A 1 83 ? 61.486 -9.096 30.693 1.00 57.50 83 VAL A CA 1
ATOM 647 C C . VAL A 1 83 ? 60.975 -8.773 32.096 1.00 57.50 83 VAL A C 1
ATOM 649 O O . VAL A 1 83 ? 60.363 -7.726 32.292 1.00 57.50 83 VAL A O 1
ATOM 652 N N . ASN A 1 84 ? 61.305 -9.604 33.090 1.00 58.59 84 ASN A N 1
ATOM 653 C CA . ASN A 1 84 ? 60.970 -9.346 34.492 1.00 58.59 84 ASN A CA 1
ATOM 654 C C . ASN A 1 84 ? 61.755 -8.154 35.082 1.00 58.59 84 ASN A C 1
ATOM 656 O O . ASN A 1 84 ? 61.290 -7.506 36.012 1.00 58.59 84 ASN A O 1
ATOM 660 N N . GLN A 1 85 ? 62.911 -7.814 34.502 1.00 63.34 85 GLN A N 1
ATOM 661 C CA . GLN A 1 85 ? 63.692 -6.603 34.806 1.00 63.34 85 GLN A CA 1
ATOM 662 C C . GLN A 1 85 ? 63.214 -5.352 34.035 1.00 63.34 85 GLN A C 1
ATOM 664 O O . GLN A 1 85 ? 63.877 -4.316 34.066 1.00 63.34 85 GLN A O 1
ATOM 669 N N . GLY A 1 86 ? 62.063 -5.421 33.355 1.00 50.94 86 GLY A N 1
ATOM 670 C CA . GLY A 1 86 ? 61.375 -4.257 32.784 1.00 50.94 86 GLY A CA 1
ATOM 671 C C . GLY A 1 86 ? 61.733 -3.908 31.337 1.00 50.94 86 GLY A C 1
ATOM 672 O O . GLY A 1 86 ? 61.309 -2.862 30.849 1.00 50.94 86 GLY A O 1
ATOM 673 N N . GLN A 1 87 ? 62.477 -4.756 30.618 1.00 62.09 87 GLN A N 1
ATOM 674 C CA . GLN A 1 87 ? 62.742 -4.528 29.191 1.00 62.09 87 GLN A CA 1
ATOM 675 C C . GLN A 1 87 ? 61.563 -4.978 28.307 1.00 62.09 87 GLN A C 1
ATOM 677 O O . GLN A 1 87 ? 60.971 -6.034 28.557 1.00 62.09 87 GLN A O 1
ATOM 682 N N . PRO A 1 88 ? 61.232 -4.236 27.228 1.00 60.50 88 PRO A N 1
ATOM 683 C CA . PRO A 1 88 ? 60.172 -4.630 26.311 1.00 60.50 88 PRO A CA 1
ATOM 684 C C . PRO A 1 88 ? 60.510 -5.973 25.654 1.00 60.50 88 PRO A C 1
ATOM 686 O O . PRO A 1 88 ? 61.574 -6.149 25.054 1.00 60.50 88 PRO A O 1
ATOM 689 N N . ILE A 1 89 ? 59.561 -6.914 25.732 1.00 47.31 89 ILE A N 1
ATOM 690 C CA . ILE A 1 89 ? 59.705 -8.321 25.314 1.00 47.31 89 ILE A CA 1
ATOM 691 C C . ILE A 1 89 ? 60.356 -8.462 23.937 1.00 47.31 89 ILE A C 1
ATOM 693 O O . ILE A 1 89 ? 61.184 -9.342 23.732 1.00 47.31 89 ILE A O 1
ATOM 697 N N . LYS A 1 90 ? 60.038 -7.567 22.998 1.00 49.72 90 LYS A N 1
ATOM 698 C CA . LYS A 1 90 ? 60.555 -7.605 21.627 1.00 49.72 90 LYS A CA 1
ATOM 699 C C . LYS A 1 90 ? 62.074 -7.388 21.543 1.00 49.72 90 LYS A C 1
ATOM 701 O O . LYS A 1 90 ? 62.728 -8.041 20.734 1.00 49.72 90 LYS A O 1
ATOM 706 N N . GLU A 1 91 ? 62.649 -6.520 22.371 1.00 61.59 91 GLU A N 1
ATOM 707 C CA . GLU A 1 91 ? 64.086 -6.197 22.340 1.00 61.59 91 GLU A CA 1
ATOM 708 C C . GLU A 1 91 ? 64.924 -7.219 23.113 1.00 61.59 91 GLU A C 1
ATOM 710 O O . GLU A 1 91 ? 65.984 -7.652 22.639 1.00 61.59 91 GLU A O 1
ATOM 715 N N . ALA A 1 92 ? 64.400 -7.699 24.245 1.00 58.41 92 ALA A N 1
ATOM 716 C CA . ALA A 1 92 ? 64.979 -8.824 24.977 1.00 58.41 92 ALA A CA 1
ATOM 717 C C . ALA A 1 92 ? 65.039 -10.087 24.094 1.00 58.41 92 ALA A C 1
ATOM 719 O O . ALA A 1 92 ? 66.041 -10.803 24.085 1.00 58.41 92 ALA A O 1
ATOM 720 N N . PHE A 1 93 ? 64.010 -10.313 23.269 1.00 54.53 93 PHE A N 1
ATOM 721 C CA . PHE A 1 93 ? 63.936 -11.462 22.366 1.00 54.53 93 PHE A CA 1
ATOM 722 C C . PHE A 1 93 ? 64.909 -11.372 21.180 1.00 54.53 93 PHE A C 1
ATOM 724 O O . PHE A 1 93 ? 65.534 -12.365 20.810 1.00 54.53 93 PHE A O 1
ATOM 731 N N . ILE A 1 94 ? 65.068 -10.192 20.572 1.00 58.84 94 ILE A N 1
ATOM 732 C CA . ILE A 1 94 ? 65.952 -10.010 19.405 1.00 58.84 94 ILE A CA 1
ATOM 733 C C . ILE A 1 94 ? 67.430 -10.114 19.803 1.00 58.84 94 ILE A C 1
ATOM 735 O O . ILE A 1 94 ? 68.234 -10.674 19.050 1.00 58.84 94 ILE A O 1
ATOM 739 N N . SER A 1 95 ? 67.793 -9.582 20.971 1.00 60.72 95 SER A N 1
ATOM 740 C CA . SER A 1 95 ? 69.179 -9.575 21.448 1.00 60.72 95 SER A CA 1
ATOM 741 C C . SER A 1 95 ? 69.657 -10.967 21.874 1.00 60.72 95 SER A C 1
ATOM 743 O O . SER A 1 95 ? 70.726 -11.407 21.442 1.00 60.72 95 SER A O 1
ATOM 745 N N . GLU A 1 96 ? 68.851 -11.704 22.640 1.00 59.62 96 GLU A N 1
ATOM 746 C CA . GLU A 1 96 ? 69.205 -13.056 23.089 1.00 59.62 96 GLU A CA 1
ATOM 747 C C . GLU A 1 96 ? 68.942 -14.124 22.017 1.00 59.62 96 GLU A C 1
ATOM 749 O O . GLU A 1 96 ? 69.712 -15.076 21.900 1.00 59.62 96 GLU A O 1
ATOM 754 N N . GLY A 1 97 ? 67.946 -13.933 21.143 1.00 56.75 97 GLY A N 1
ATOM 755 C CA . GLY A 1 97 ? 67.680 -14.838 20.021 1.00 56.75 97 GLY A CA 1
ATOM 756 C C . GLY A 1 97 ? 68.841 -14.919 19.023 1.00 56.75 97 GLY A C 1
ATOM 757 O O . GLY A 1 97 ? 69.191 -16.007 18.568 1.00 56.75 97 GLY A O 1
ATOM 758 N N . LYS A 1 98 ? 69.508 -13.792 18.731 1.00 57.97 98 LYS A N 1
ATOM 759 C CA . LYS A 1 98 ? 70.712 -13.775 17.877 1.00 57.97 98 LYS A CA 1
ATOM 760 C C . LYS A 1 98 ? 71.908 -14.471 18.531 1.00 57.97 98 LYS A C 1
ATOM 762 O O . LYS A 1 98 ? 72.680 -15.123 17.831 1.00 57.97 98 LYS A O 1
ATOM 767 N N . ARG A 1 99 ? 72.058 -14.361 19.856 1.00 58.16 99 ARG A N 1
ATOM 768 C CA . ARG A 1 99 ? 73.113 -15.065 20.603 1.00 58.16 99 ARG A CA 1
ATOM 769 C C . ARG A 1 99 ? 72.862 -16.566 20.636 1.00 58.16 99 ARG A C 1
ATOM 771 O O . ARG A 1 99 ? 73.750 -17.306 20.240 1.00 58.16 99 ARG A O 1
ATOM 778 N N . GLY A 1 100 ? 71.651 -16.998 20.989 1.00 56.19 100 GLY A N 1
ATOM 779 C CA . GLY A 1 100 ? 71.285 -18.416 21.024 1.00 56.19 100 GLY A CA 1
ATOM 780 C C . GLY A 1 100 ? 71.465 -19.114 19.673 1.00 56.19 100 GLY A C 1
ATOM 781 O O . GLY A 1 100 ? 71.994 -20.218 19.618 1.00 56.19 100 GLY A O 1
ATOM 782 N N . ILE A 1 101 ? 71.118 -18.446 18.567 1.00 55.34 101 ILE A N 1
ATOM 783 C CA . ILE A 1 101 ? 71.326 -18.983 17.212 1.00 55.34 101 ILE A CA 1
ATOM 784 C C . ILE A 1 101 ? 72.819 -19.123 16.879 1.00 55.34 101 ILE A C 1
ATOM 786 O O . ILE A 1 101 ? 73.216 -20.133 16.303 1.00 55.34 101 ILE A O 1
ATOM 790 N N . ASN A 1 102 ? 73.660 -18.161 17.271 1.00 54.16 102 ASN A N 1
ATOM 791 C CA . ASN A 1 102 ? 75.103 -18.238 17.034 1.00 54.16 102 ASN A CA 1
ATOM 792 C C . ASN A 1 102 ? 75.767 -19.369 17.834 1.00 54.16 102 ASN A C 1
ATOM 794 O O . ASN A 1 102 ? 76.598 -20.078 17.271 1.00 54.16 102 ASN A O 1
ATOM 798 N N . THR A 1 103 ? 75.367 -19.596 19.089 1.00 56.62 103 THR A N 1
ATOM 799 C CA . THR A 1 103 ? 75.892 -20.701 19.913 1.00 56.62 103 THR A CA 1
ATOM 800 C C . THR A 1 103 ? 75.468 -22.069 19.367 1.00 56.62 103 THR A C 1
ATOM 802 O O . THR A 1 103 ? 76.257 -23.013 19.359 1.00 56.62 103 THR A O 1
ATOM 805 N N . VAL A 1 104 ? 74.236 -22.170 18.851 1.00 55.34 104 VAL A N 1
ATOM 806 C CA . VAL A 1 104 ? 73.695 -23.393 18.233 1.00 55.34 104 VAL A CA 1
ATOM 807 C C . VAL A 1 104 ? 74.362 -23.695 16.885 1.00 55.34 104 VAL A C 1
ATOM 809 O O . VAL A 1 104 ? 74.625 -24.856 16.581 1.00 55.34 104 VAL A O 1
ATOM 812 N N . LEU A 1 105 ? 74.688 -22.671 16.092 1.00 54.44 105 LEU A N 1
ATOM 813 C CA . LEU A 1 105 ? 75.420 -22.820 14.826 1.00 54.44 105 LEU A CA 1
ATOM 814 C C . LEU A 1 105 ? 76.890 -23.217 15.035 1.00 54.44 105 LEU A C 1
ATOM 816 O O . LEU A 1 105 ? 77.441 -23.958 14.225 1.00 54.44 105 LEU A O 1
ATOM 820 N N . GLU A 1 106 ? 77.511 -22.758 16.122 1.00 54.78 106 GLU A N 1
ATOM 821 C CA . GLU A 1 106 ? 78.905 -23.063 16.467 1.00 54.78 106 GLU A CA 1
ATOM 822 C C . GLU A 1 106 ? 79.062 -24.481 17.042 1.00 54.78 106 GLU A C 1
ATOM 824 O O . GLU A 1 106 ? 79.983 -25.200 16.659 1.00 54.78 106 GLU A O 1
ATOM 829 N N . LYS A 1 107 ? 78.105 -24.942 17.862 1.00 53.75 107 LYS A N 1
ATOM 830 C CA . LYS A 1 107 ? 78.036 -26.336 18.347 1.00 53.75 107 LYS A CA 1
ATOM 831 C C . LYS A 1 107 ? 77.546 -27.338 17.289 1.00 53.75 107 LYS A C 1
ATOM 833 O O . LYS A 1 107 ? 77.753 -28.536 17.452 1.00 53.75 107 LYS A O 1
ATOM 838 N N . GLY A 1 108 ? 76.920 -26.856 16.212 1.00 53.31 108 GLY A N 1
ATOM 839 C CA . GLY A 1 108 ? 76.384 -27.657 15.104 1.00 53.31 108 GLY A CA 1
ATOM 840 C C . GLY A 1 108 ? 77.333 -27.885 13.916 1.00 53.31 108 GLY A C 1
ATOM 841 O O . GLY A 1 108 ? 76.909 -28.485 12.932 1.00 53.31 108 GLY A O 1
ATOM 842 N N . GLY A 1 109 ? 78.587 -27.414 13.972 1.00 46.22 109 GLY A N 1
ATOM 843 C CA . GLY A 1 109 ? 79.633 -27.774 13.000 1.00 46.22 109 GLY A CA 1
ATOM 844 C C . GLY A 1 109 ? 79.460 -27.240 11.568 1.00 46.22 109 GLY A C 1
ATOM 845 O O . GLY A 1 109 ? 79.894 -27.897 10.625 1.00 46.22 109 GLY A O 1
ATOM 846 N N . LEU A 1 110 ? 78.844 -26.068 11.371 1.00 44.50 110 LEU A N 1
ATOM 847 C CA . LEU A 1 110 ? 78.703 -25.448 10.042 1.00 44.50 110 LEU A CA 1
ATOM 848 C C . LEU A 1 110 ? 79.743 -24.328 9.826 1.00 44.50 110 LEU A C 1
ATOM 850 O O . LEU A 1 110 ? 79.881 -23.457 10.689 1.00 44.50 110 LEU A O 1
ATOM 854 N N . PRO A 1 111 ? 80.474 -24.306 8.691 1.00 41.78 111 PRO A N 1
ATOM 855 C CA . PRO A 1 111 ? 81.583 -23.377 8.501 1.00 41.78 111 PRO A CA 1
ATOM 856 C C . PRO A 1 111 ? 81.113 -21.938 8.243 1.00 41.78 111 PRO A C 1
ATOM 858 O O . PRO A 1 111 ? 80.234 -21.670 7.422 1.00 41.78 111 PRO A O 1
ATOM 861 N N . LYS A 1 112 ? 81.766 -20.997 8.930 1.00 46.66 112 LYS A N 1
ATOM 862 C CA . LYS A 1 112 ? 81.733 -19.552 8.679 1.00 46.66 112 LYS A CA 1
ATOM 863 C C . LYS A 1 112 ? 82.874 -19.239 7.703 1.00 46.66 112 LYS A C 1
ATOM 865 O O . LYS A 1 112 ? 84.004 -19.501 8.087 1.00 46.66 112 LYS A O 1
ATOM 870 N N . GLN A 1 113 ? 82.601 -18.708 6.500 1.00 35.91 113 GLN A N 1
ATOM 871 C CA . GLN A 1 113 ? 83.386 -17.653 5.804 1.00 35.91 113 GLN A CA 1
ATOM 872 C C . GLN A 1 113 ? 83.219 -17.657 4.264 1.00 35.91 113 GLN A C 1
ATOM 874 O O . GLN A 1 113 ? 83.228 -18.691 3.604 1.00 35.91 113 GLN A O 1
ATOM 879 N N . PHE A 1 114 ? 83.064 -16.444 3.718 1.00 39.03 114 PHE A N 1
ATOM 880 C CA . PHE A 1 114 ? 82.964 -16.059 2.301 1.00 39.03 114 PHE A CA 1
ATOM 881 C C . PHE A 1 114 ? 84.355 -15.868 1.658 1.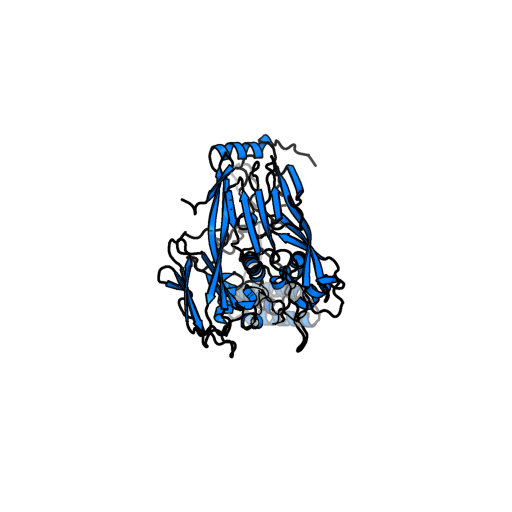00 39.03 114 PHE A C 1
ATOM 883 O O . PHE A 1 114 ? 85.256 -15.356 2.319 1.00 39.03 114 PHE A O 1
ATOM 890 N N . GLY A 1 115 ? 84.508 -16.152 0.353 1.00 28.88 115 GLY A N 1
ATOM 891 C CA . GLY A 1 115 ? 85.733 -15.856 -0.408 1.00 28.88 115 GLY A CA 1
ATOM 892 C C . GLY A 1 115 ? 85.555 -15.836 -1.935 1.00 28.88 115 GLY A C 1
ATOM 893 O O . GLY A 1 115 ? 84.859 -16.664 -2.510 1.00 28.88 115 GLY A O 1
ATOM 894 N N . THR A 1 116 ? 86.181 -14.842 -2.566 1.00 39.91 116 THR A N 1
ATOM 895 C CA . THR A 1 116 ? 86.127 -14.379 -3.966 1.00 39.91 116 THR A CA 1
ATOM 896 C C . THR A 1 116 ? 86.976 -15.189 -4.962 1.00 39.91 116 THR A C 1
ATOM 898 O O . THR A 1 116 ? 88.133 -15.476 -4.673 1.00 39.91 116 THR A O 1
ATOM 901 N N . GLY A 1 117 ? 86.486 -15.406 -6.193 1.00 30.72 117 GLY A N 1
ATOM 902 C CA . GLY A 1 117 ? 87.291 -15.867 -7.340 1.00 30.72 117 GLY A CA 1
ATOM 903 C C . GLY A 1 117 ? 86.593 -15.606 -8.685 1.00 30.72 117 GLY A C 1
ATOM 904 O O . GLY A 1 117 ? 85.416 -15.916 -8.840 1.00 30.72 117 GLY A O 1
ATOM 905 N N . ARG A 1 118 ? 87.286 -14.981 -9.649 1.00 31.14 118 ARG A N 1
ATOM 906 C CA . ARG A 1 118 ? 86.741 -14.468 -10.927 1.00 31.14 118 ARG A CA 1
ATOM 907 C C . ARG A 1 118 ? 87.559 -14.972 -12.132 1.00 31.14 118 ARG A C 1
ATOM 909 O O . ARG A 1 118 ? 88.776 -15.067 -12.005 1.00 31.14 118 ARG A O 1
ATOM 916 N N . LYS A 1 119 ? 86.872 -15.082 -13.292 1.00 33.34 119 LYS A N 1
ATOM 917 C CA . LYS A 1 119 ? 87.276 -15.162 -14.737 1.00 33.34 119 LYS A CA 1
ATOM 918 C C . LYS A 1 119 ? 86.839 -16.503 -15.387 1.00 33.34 119 LYS A C 1
ATOM 920 O O . LYS A 1 119 ? 86.981 -17.532 -14.751 1.00 33.34 119 LYS A O 1
ATOM 925 N N . THR A 1 120 ? 86.216 -16.578 -16.581 1.00 27.48 120 THR A N 1
ATOM 926 C CA . THR A 1 120 ? 86.571 -15.925 -17.867 1.00 27.48 120 THR A CA 1
ATOM 927 C C . THR A 1 120 ? 85.408 -15.915 -18.914 1.00 27.48 120 THR A C 1
ATOM 929 O O . THR A 1 120 ? 84.827 -16.948 -19.204 1.00 27.48 120 THR A O 1
ATOM 932 N N . ILE A 1 121 ? 85.098 -14.720 -19.456 1.00 34.09 121 ILE A N 1
ATOM 933 C CA . ILE A 1 121 ? 84.716 -14.251 -20.829 1.00 34.09 121 ILE A CA 1
ATOM 934 C C . ILE A 1 121 ? 83.963 -15.164 -21.856 1.00 34.09 121 ILE A C 1
ATOM 936 O O . ILE A 1 121 ? 84.562 -16.081 -22.402 1.00 34.09 121 ILE A O 1
ATOM 940 N N . LYS A 1 122 ? 82.752 -14.759 -22.316 1.00 30.84 122 LYS A N 1
ATOM 941 C CA . LYS A 1 122 ? 82.415 -14.175 -23.662 1.00 30.84 122 LYS A CA 1
ATOM 942 C C . LYS A 1 122 ? 80.896 -14.151 -23.941 1.00 30.84 122 LYS A C 1
ATOM 944 O O . LYS A 1 122 ? 80.223 -15.161 -23.815 1.00 30.84 122 LYS A O 1
ATOM 949 N N . GLY A 1 123 ? 80.398 -13.006 -24.427 1.00 32.88 123 GLY A N 1
ATOM 950 C CA . GLY A 1 123 ? 79.089 -12.879 -25.085 1.00 32.88 123 GLY A CA 1
ATOM 951 C C . GLY A 1 123 ? 78.433 -11.508 -24.892 1.00 32.88 123 GLY A C 1
ATOM 952 O O . GLY A 1 123 ? 77.788 -11.271 -23.878 1.00 32.88 123 GLY A O 1
ATOM 953 N N . LYS A 1 124 ? 78.587 -10.595 -25.862 1.00 43.00 124 LYS A N 1
ATOM 954 C CA . LYS A 1 124 ? 77.847 -9.321 -25.914 1.00 43.00 124 LYS A CA 1
ATOM 955 C C . LYS A 1 124 ? 76.344 -9.600 -26.066 1.00 43.00 124 LYS A C 1
ATOM 957 O O . LYS A 1 124 ? 75.925 -10.060 -27.124 1.00 43.00 124 LYS A O 1
ATOM 962 N N . ARG A 1 125 ? 75.538 -9.228 -25.069 1.00 40.12 125 ARG A N 1
ATOM 963 C CA . ARG A 1 125 ? 74.136 -8.824 -25.247 1.00 40.12 125 ARG A CA 1
ATOM 964 C C . ARG A 1 125 ? 73.856 -7.610 -24.363 1.00 40.12 125 ARG A C 1
ATOM 966 O O . ARG A 1 125 ? 74.289 -7.541 -23.219 1.00 40.12 125 ARG A O 1
ATOM 973 N N . ILE A 1 126 ? 73.198 -6.641 -24.978 1.00 43.31 126 ILE A N 1
ATOM 974 C CA . ILE A 1 126 ? 72.716 -5.364 -24.445 1.00 43.31 126 ILE A CA 1
ATOM 975 C C . ILE A 1 126 ? 71.961 -5.614 -23.120 1.00 43.31 126 ILE A C 1
ATOM 977 O O . ILE A 1 126 ? 71.177 -6.565 -23.081 1.00 43.31 126 ILE A O 1
ATOM 981 N N . PRO A 1 127 ? 72.160 -4.835 -22.037 1.00 40.12 127 PRO A N 1
ATOM 982 C CA . PRO A 1 127 ? 71.447 -5.075 -20.789 1.00 40.12 127 PRO A CA 1
ATOM 983 C C . PRO A 1 127 ? 69.987 -4.635 -20.939 1.00 40.12 127 PRO A C 1
ATOM 985 O O . PRO A 1 127 ? 69.651 -3.462 -20.800 1.00 40.12 127 PRO A O 1
ATOM 988 N N . SER A 1 128 ? 69.108 -5.593 -21.222 1.00 39.81 128 SER A N 1
ATOM 989 C CA . SER A 1 128 ? 67.684 -5.465 -20.929 1.00 39.81 128 SER A CA 1
ATOM 990 C C . SER A 1 128 ? 67.509 -5.377 -19.413 1.00 39.81 128 SER A C 1
ATOM 992 O O . SER A 1 128 ? 68.066 -6.204 -18.693 1.00 39.81 128 SER A O 1
ATOM 994 N N . HIS A 1 129 ? 66.767 -4.363 -18.971 1.00 43.69 129 HIS A N 1
ATOM 995 C CA . HIS A 1 129 ? 66.252 -4.109 -17.624 1.00 43.69 129 HIS A CA 1
ATOM 996 C C . HIS A 1 129 ? 66.505 -5.178 -16.547 1.00 43.69 129 HIS A C 1
ATOM 998 O O . HIS A 1 129 ? 66.120 -6.340 -16.687 1.00 43.69 129 HIS A O 1
ATOM 1004 N N . GLN A 1 130 ? 67.055 -4.717 -15.415 1.00 43.34 130 GLN A N 1
ATOM 1005 C CA . GLN A 1 130 ? 67.033 -5.394 -14.117 1.00 43.34 130 GLN A CA 1
ATOM 1006 C C . GLN A 1 130 ? 65.728 -6.169 -13.924 1.00 43.34 130 GLN A C 1
ATOM 1008 O O . GLN A 1 130 ? 64.661 -5.599 -13.702 1.00 43.34 130 GLN A O 1
ATOM 1013 N N . THR A 1 131 ? 65.825 -7.490 -13.996 1.00 40.16 131 THR A N 1
ATOM 1014 C CA . THR A 1 131 ? 64.730 -8.379 -13.640 1.00 40.16 131 THR A CA 1
ATOM 1015 C C . THR A 1 131 ? 64.723 -8.426 -12.121 1.00 40.16 131 THR A C 1
ATOM 1017 O O . THR A 1 131 ? 65.483 -9.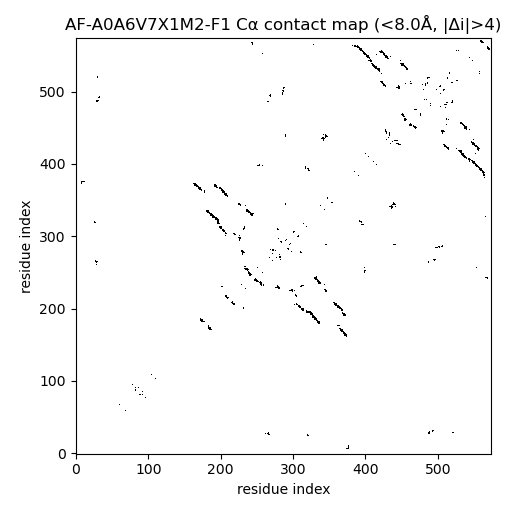168 -11.501 1.00 40.16 131 THR A O 1
ATOM 1020 N N . PHE A 1 132 ? 63.918 -7.564 -11.501 1.00 41.81 132 PHE A N 1
ATOM 1021 C CA . PHE A 1 132 ? 63.588 -7.711 -10.091 1.00 41.81 132 PHE A CA 1
ATOM 1022 C C . PHE A 1 132 ? 62.992 -9.110 -9.915 1.00 41.81 132 PHE A C 1
ATOM 1024 O O . PHE A 1 132 ? 61.894 -9.392 -10.396 1.00 41.81 132 PHE A O 1
ATOM 1031 N N . ILE A 1 133 ? 63.723 -10.005 -9.247 1.00 44.16 133 ILE A N 1
ATOM 1032 C CA . ILE A 1 133 ? 63.190 -11.292 -8.799 1.00 44.16 133 ILE A CA 1
ATOM 1033 C C . ILE A 1 133 ? 62.232 -10.971 -7.647 1.00 44.16 133 ILE A C 1
ATOM 1035 O O . ILE A 1 133 ? 62.589 -11.021 -6.472 1.00 44.16 133 ILE A O 1
ATOM 1039 N N . GLY A 1 134 ? 61.018 -10.543 -7.993 1.00 45.47 134 GLY A N 1
ATOM 1040 C CA . GLY A 1 134 ? 59.945 -10.340 -7.033 1.00 45.47 134 GLY A CA 1
ATOM 1041 C C . GLY A 1 134 ? 59.588 -11.679 -6.395 1.00 45.47 134 GLY A C 1
ATOM 1042 O O . GLY A 1 134 ? 59.372 -12.669 -7.097 1.00 45.47 134 GLY A O 1
ATOM 1043 N N . GLN A 1 135 ? 59.530 -11.730 -5.062 1.00 48.09 135 GLN A N 1
ATOM 1044 C CA . GLN A 1 135 ? 58.966 -12.879 -4.354 1.00 48.09 135 GLN A CA 1
ATOM 1045 C C . GLN A 1 135 ? 57.584 -13.198 -4.939 1.00 48.09 135 GLN A C 1
ATOM 1047 O O . GLN A 1 135 ? 56.702 -12.337 -4.949 1.00 48.09 135 GLN A O 1
ATOM 1052 N N . LYS A 1 136 ? 57.388 -14.434 -5.418 1.00 44.81 136 LYS A N 1
ATOM 1053 C CA . LYS A 1 136 ? 56.081 -14.909 -5.887 1.00 44.81 136 LYS A CA 1
ATOM 1054 C C . LYS A 1 136 ? 55.101 -14.883 -4.714 1.00 44.81 136 LYS A C 1
ATOM 1056 O O . LYS A 1 136 ? 55.135 -15.761 -3.852 1.00 44.81 136 LYS A O 1
ATOM 1061 N N . LYS A 1 137 ? 54.246 -13.863 -4.676 1.00 57.56 137 LYS A N 1
ATOM 1062 C CA . LYS A 1 137 ? 53.121 -13.790 -3.744 1.00 57.56 137 LYS A CA 1
ATOM 1063 C C . LYS A 1 137 ? 52.089 -14.835 -4.165 1.00 57.56 137 LYS A C 1
ATOM 1065 O O . LYS A 1 137 ? 51.831 -15.006 -5.354 1.00 57.56 137 LYS A O 1
ATOM 1070 N N . LYS A 1 138 ? 51.552 -15.574 -3.196 1.00 55.69 138 LYS A N 1
ATOM 1071 C CA . LYS A 1 138 ? 50.522 -16.590 -3.430 1.00 55.69 138 LYS A CA 1
ATOM 1072 C C . LYS A 1 138 ? 49.158 -15.995 -3.105 1.00 55.69 138 LYS A C 1
ATOM 1074 O O . LYS A 1 138 ? 49.018 -15.344 -2.071 1.00 55.69 138 LYS A O 1
ATOM 1079 N N . ARG A 1 139 ? 48.180 -16.241 -3.977 1.00 59.66 139 ARG A N 1
ATOM 1080 C CA . ARG A 1 139 ? 46.766 -16.060 -3.640 1.00 59.66 139 ARG A CA 1
ATOM 1081 C C . ARG A 1 139 ? 46.374 -17.062 -2.553 1.00 59.66 139 ARG A C 1
ATOM 1083 O O . ARG A 1 139 ? 47.044 -18.083 -2.381 1.00 59.66 139 ARG A O 1
ATOM 1090 N N . ILE A 1 140 ? 45.317 -16.740 -1.816 1.00 70.44 140 ILE A N 1
ATOM 1091 C CA . ILE A 1 140 ? 44.762 -17.636 -0.795 1.00 70.44 140 ILE A CA 1
ATOM 1092 C C . ILE A 1 140 ? 44.094 -18.838 -1.471 1.00 70.44 140 ILE A C 1
ATOM 1094 O O . ILE A 1 140 ? 44.302 -19.963 -1.032 1.00 70.44 140 ILE A O 1
ATOM 1098 N N . ASP A 1 141 ? 43.377 -18.599 -2.570 1.00 76.19 141 ASP A N 1
ATOM 1099 C CA . ASP A 1 141 ? 42.765 -19.629 -3.403 1.00 76.19 141 ASP A CA 1
ATOM 1100 C C . ASP A 1 141 ? 43.013 -19.321 -4.891 1.00 76.19 141 ASP A C 1
ATOM 1102 O O . ASP A 1 141 ? 43.305 -18.180 -5.264 1.00 76.19 141 ASP A O 1
ATOM 1106 N N . ARG A 1 142 ? 42.953 -20.336 -5.756 1.00 68.94 142 ARG A N 1
ATOM 1107 C CA . ARG A 1 142 ? 43.104 -20.142 -7.204 1.00 68.94 142 ARG A CA 1
ATOM 1108 C C . ARG A 1 142 ? 41.935 -19.340 -7.781 1.00 68.94 142 ARG A C 1
ATOM 1110 O O . ARG A 1 142 ? 42.162 -18.533 -8.684 1.00 68.94 142 ARG A O 1
ATOM 1117 N N . ASP A 1 143 ? 40.740 -19.536 -7.234 1.00 66.44 143 ASP A N 1
ATOM 1118 C CA . ASP A 1 143 ? 39.484 -19.001 -7.753 1.00 66.44 143 ASP A CA 1
ATOM 1119 C C . ASP A 1 143 ? 39.133 -17.639 -7.114 1.00 66.44 143 ASP A C 1
ATOM 1121 O O . ASP A 1 143 ? 38.181 -16.974 -7.522 1.00 66.44 143 ASP A O 1
ATOM 1125 N N . SER A 1 144 ? 39.931 -17.164 -6.145 1.00 50.59 144 SER A N 1
ATOM 1126 C CA . SER A 1 144 ? 39.788 -15.812 -5.595 1.00 50.59 144 SER A CA 1
ATOM 1127 C C . SER A 1 144 ? 40.205 -14.756 -6.625 1.00 50.59 144 SER A C 1
ATOM 1129 O O . SER A 1 144 ? 41.342 -14.783 -7.111 1.00 50.59 144 SER A O 1
ATOM 1131 N N . LEU A 1 145 ? 39.304 -13.813 -6.915 1.00 57.34 145 LEU A N 1
ATOM 1132 C CA . LEU A 1 145 ? 39.548 -12.685 -7.815 1.00 57.34 145 LEU A CA 1
ATOM 1133 C C . LEU A 1 145 ? 40.557 -11.702 -7.209 1.00 57.34 145 LEU A C 1
ATOM 1135 O O . LEU A 1 145 ? 40.528 -11.413 -6.011 1.00 57.34 145 LEU A O 1
ATOM 1139 N N . ASP A 1 146 ? 41.432 -11.163 -8.055 1.00 71.19 146 ASP A N 1
ATOM 1140 C CA . ASP A 1 146 ? 42.309 -10.069 -7.657 1.00 71.19 146 ASP A CA 1
ATOM 1141 C C . ASP A 1 146 ? 41.481 -8.787 -7.535 1.00 71.19 146 ASP A C 1
ATOM 1143 O O . ASP A 1 146 ? 40.782 -8.400 -8.468 1.00 71.19 146 ASP A O 1
ATOM 1147 N N . THR A 1 147 ? 41.586 -8.111 -6.394 1.00 58.94 147 THR A N 1
ATOM 1148 C CA . THR A 1 147 ? 41.042 -6.766 -6.195 1.00 58.94 147 THR A CA 1
ATOM 1149 C C . THR A 1 147 ? 42.179 -5.826 -5.831 1.00 58.94 147 THR A C 1
ATOM 1151 O O . THR A 1 147 ? 43.102 -6.197 -5.101 1.00 58.94 147 THR A O 1
ATOM 1154 N N . ILE A 1 148 ? 42.109 -4.596 -6.325 1.00 66.69 148 ILE A N 1
ATOM 1155 C CA . ILE A 1 148 ? 42.928 -3.486 -5.840 1.00 66.69 148 ILE A CA 1
ATOM 1156 C C . ILE A 1 148 ? 42.153 -2.738 -4.756 1.00 66.69 148 ILE A C 1
ATOM 1158 O O . ILE A 1 148 ? 40.926 -2.774 -4.715 1.00 66.69 148 ILE A O 1
ATOM 1162 N N . THR A 1 149 ? 42.865 -2.121 -3.817 1.00 59.00 149 THR A N 1
ATOM 1163 C CA . THR A 1 149 ? 42.230 -1.278 -2.799 1.00 59.00 149 THR A CA 1
ATOM 1164 C C . THR A 1 149 ? 41.792 0.027 -3.456 1.00 59.00 149 THR A C 1
ATOM 1166 O O . THR A 1 149 ? 42.635 0.690 -4.057 1.00 59.00 149 THR A O 1
ATOM 1169 N N . ASN A 1 150 ? 40.541 0.455 -3.252 1.00 58.34 150 ASN A N 1
ATOM 1170 C CA . ASN A 1 150 ? 40.003 1.720 -3.788 1.00 58.34 150 ASN A CA 1
ATOM 1171 C C . ASN A 1 150 ? 40.884 2.943 -3.453 1.00 58.34 150 ASN A C 1
ATOM 1173 O O . ASN A 1 150 ? 40.937 3.908 -4.202 1.00 58.34 150 ASN A O 1
ATOM 1177 N N . ALA A 1 151 ? 41.645 2.894 -2.354 1.00 63.44 151 ALA A N 1
ATOM 1178 C CA . ALA A 1 151 ? 42.620 3.923 -1.979 1.00 63.44 151 ALA A CA 1
ATOM 1179 C C . ALA A 1 151 ? 43.787 4.101 -2.980 1.00 63.44 151 ALA A C 1
ATOM 1181 O O . ALA A 1 151 ? 44.541 5.063 -2.863 1.00 63.44 151 ALA A O 1
ATOM 1182 N N . VAL A 1 152 ? 43.967 3.177 -3.929 1.00 66.62 152 VAL A N 1
ATOM 1183 C CA . VAL A 1 152 ? 45.017 3.204 -4.963 1.00 66.62 152 VAL A CA 1
ATOM 1184 C C . VAL A 1 152 ? 44.439 3.551 -6.347 1.00 66.62 152 VAL A C 1
ATOM 1186 O O . VAL A 1 152 ? 45.199 3.838 -7.270 1.00 66.62 152 VAL A O 1
ATOM 1189 N N . GLU A 1 153 ? 43.112 3.647 -6.494 1.00 63.09 153 GLU A N 1
ATOM 1190 C CA . GLU A 1 153 ? 42.424 4.120 -7.712 1.00 63.09 153 GLU A CA 1
ATOM 1191 C C . GLU A 1 153 ? 42.436 5.659 -7.811 1.00 63.09 153 GLU A C 1
ATOM 1193 O O . GLU A 1 153 ? 41.435 6.315 -8.077 1.00 63.09 153 GLU A O 1
ATOM 1198 N N . ILE A 1 154 ? 43.607 6.264 -7.598 1.00 67.94 154 ILE A N 1
ATOM 1199 C CA . ILE A 1 154 ? 43.794 7.721 -7.461 1.00 67.94 154 ILE A CA 1
ATOM 1200 C C . ILE A 1 154 ? 43.539 8.467 -8.788 1.00 67.94 154 ILE A C 1
ATOM 1202 O O . ILE A 1 154 ? 43.320 9.675 -8.803 1.00 67.94 154 ILE A O 1
ATOM 1206 N N . PHE A 1 155 ? 43.553 7.748 -9.912 1.00 74.06 155 PHE A N 1
ATOM 1207 C CA . PHE A 1 155 ? 43.339 8.302 -11.252 1.00 74.06 155 PHE A CA 1
ATOM 1208 C C . PHE A 1 155 ? 41.924 8.066 -11.796 1.00 74.06 155 PHE A C 1
ATOM 1210 O O . PHE A 1 155 ? 41.614 8.541 -12.888 1.00 74.06 155 PHE A O 1
ATOM 1217 N N . GLN A 1 156 ? 41.068 7.341 -11.069 1.00 66.75 156 GLN A N 1
ATOM 1218 C CA . GLN A 1 156 ? 39.697 7.090 -11.498 1.00 66.75 156 GLN A CA 1
ATOM 1219 C C . GLN A 1 156 ? 38.800 8.241 -11.043 1.00 66.75 156 GLN A C 1
ATOM 1221 O O . GLN A 1 156 ? 38.611 8.487 -9.853 1.00 66.75 156 GLN A O 1
ATOM 1226 N N . VAL A 1 157 ? 38.247 8.967 -12.011 1.00 71.19 157 VAL A N 1
ATOM 1227 C CA . VAL A 1 157 ? 37.236 9.994 -11.753 1.00 71.19 157 VAL A CA 1
ATOM 1228 C C . VAL A 1 157 ? 35.868 9.307 -11.717 1.00 71.19 157 VAL A C 1
ATOM 1230 O O . VAL A 1 157 ? 35.610 8.459 -12.578 1.00 71.19 157 VAL A O 1
ATOM 1233 N N . PRO A 1 158 ? 34.983 9.642 -10.759 1.00 70.50 158 PRO A N 1
ATOM 1234 C CA . PRO A 1 158 ? 33.619 9.133 -10.761 1.00 70.50 158 PRO A CA 1
ATOM 1235 C C . PRO A 1 158 ? 32.929 9.369 -12.116 1.00 70.50 158 PRO A C 1
ATOM 1237 O O . PRO A 1 158 ? 33.128 10.427 -12.726 1.00 70.50 158 PRO A O 1
ATOM 1240 N N . PRO A 1 159 ? 32.117 8.414 -12.604 1.00 73.00 159 PRO A N 1
ATOM 1241 C CA . PRO A 1 159 ? 31.409 8.577 -13.867 1.00 73.00 159 PRO A CA 1
ATOM 1242 C C . PRO A 1 159 ? 30.461 9.780 -13.799 1.00 73.00 159 PRO A C 1
ATOM 1244 O O . PRO A 1 159 ? 29.799 10.021 -12.789 1.00 73.00 159 PRO A O 1
ATOM 1247 N N . THR A 1 160 ? 30.386 10.543 -14.890 1.00 72.06 160 THR A N 1
ATOM 1248 C CA . THR A 1 160 ? 29.473 11.688 -15.007 1.00 72.06 160 THR A CA 1
ATOM 1249 C C . THR A 1 160 ? 28.155 11.230 -15.623 1.00 72.06 160 THR A C 1
ATOM 1251 O O . THR A 1 160 ? 28.149 10.602 -16.680 1.00 72.06 160 THR A O 1
ATOM 1254 N N . ASN A 1 161 ? 27.028 11.552 -14.983 1.00 72.44 161 ASN A N 1
ATOM 1255 C CA . ASN A 1 161 ? 25.717 11.313 -15.578 1.00 72.44 161 ASN A CA 1
ATOM 1256 C C . ASN A 1 161 ? 25.461 12.341 -16.690 1.00 72.44 161 ASN A C 1
ATOM 1258 O O . ASN A 1 161 ? 25.292 13.524 -16.413 1.00 72.44 161 ASN A O 1
ATOM 1262 N N . VAL A 1 162 ? 25.413 11.865 -17.932 1.00 77.06 162 VAL A N 1
ATOM 1263 C CA . VAL A 1 162 ? 25.194 12.673 -19.145 1.00 77.06 162 VAL A CA 1
ATOM 1264 C C . VAL A 1 162 ? 23.808 12.460 -19.760 1.00 77.06 162 VAL A C 1
ATOM 1266 O O . VAL A 1 162 ? 23.570 12.838 -20.898 1.00 77.06 162 VAL A O 1
ATOM 1269 N N . THR A 1 163 ? 22.888 11.803 -19.048 1.00 78.31 163 THR A N 1
ATOM 1270 C CA . THR A 1 163 ? 21.578 11.420 -19.611 1.00 78.31 163 THR A CA 1
ATOM 1271 C C . THR A 1 163 ? 20.512 12.500 -19.442 1.00 78.31 163 THR A C 1
ATOM 1273 O O . THR A 1 163 ? 19.710 12.720 -20.349 1.00 78.31 163 THR A O 1
ATOM 1276 N N . ILE A 1 164 ? 20.508 13.179 -18.292 1.00 85.62 164 ILE A N 1
ATOM 1277 C CA . ILE A 1 164 ? 19.473 14.135 -17.886 1.00 85.62 164 ILE A CA 1
ATOM 1278 C C . ILE A 1 164 ? 20.015 15.556 -18.050 1.00 85.62 164 ILE A C 1
ATOM 1280 O O . ILE A 1 164 ? 21.029 15.906 -17.452 1.00 85.62 164 ILE A O 1
ATOM 1284 N N . SER A 1 165 ? 19.303 16.375 -18.820 1.00 85.50 165 SER A N 1
ATOM 1285 C CA . SER A 1 165 ? 19.548 17.811 -18.990 1.00 85.50 165 SER A CA 1
ATOM 1286 C C . SER A 1 165 ? 19.081 18.609 -17.785 1.00 85.50 165 SER A C 1
ATOM 1288 O O . SER A 1 165 ? 19.809 19.410 -17.201 1.00 85.50 165 SER A O 1
ATOM 1290 N N . SER A 1 166 ? 17.830 18.376 -17.404 1.00 87.38 166 SER A N 1
ATOM 1291 C CA . SER A 1 166 ? 17.124 19.151 -16.399 1.00 87.38 166 SER A CA 1
ATOM 1292 C C . SER A 1 166 ? 16.076 18.259 -15.740 1.00 87.38 166 SER A C 1
ATOM 1294 O O . SER A 1 166 ? 15.545 17.332 -16.354 1.00 87.38 166 SER A O 1
ATOM 1296 N N . SER A 1 167 ? 15.787 18.497 -14.463 1.00 90.44 167 SER A N 1
ATOM 1297 C CA . SER A 1 167 ? 14.700 17.807 -13.769 1.00 90.44 167 SER A CA 1
ATOM 1298 C C . SER A 1 167 ? 13.921 18.794 -12.921 1.00 90.44 167 SER A C 1
ATOM 1300 O O . SER A 1 167 ? 14.528 19.588 -12.200 1.00 90.44 167 SER A O 1
ATOM 1302 N N . LYS A 1 168 ? 12.593 18.740 -13.004 1.00 92.94 168 LYS A N 1
ATOM 1303 C CA . LYS A 1 168 ? 11.682 19.676 -12.336 1.00 92.94 168 LYS A CA 1
ATOM 1304 C C . LYS A 1 168 ? 10.527 18.905 -11.709 1.00 92.94 168 LYS A C 1
ATOM 1306 O O . LYS A 1 168 ? 10.075 17.903 -12.261 1.00 92.94 168 LYS A O 1
ATOM 1311 N N . THR A 1 169 ? 10.044 19.381 -10.570 1.00 95.00 169 THR A N 1
ATOM 1312 C CA . THR A 1 169 ? 8.839 18.850 -9.927 1.00 95.00 169 THR A CA 1
ATOM 1313 C C . THR A 1 169 ? 7.690 19.806 -10.197 1.00 95.00 169 THR A C 1
ATOM 1315 O O . THR A 1 169 ? 7.800 20.996 -9.910 1.00 95.00 169 THR A O 1
ATOM 1318 N N . PHE A 1 170 ? 6.606 19.288 -10.760 1.00 93.44 170 PHE A N 1
ATOM 1319 C CA . PHE A 1 170 ? 5.398 20.039 -11.071 1.00 93.44 170 PHE A CA 1
ATOM 1320 C C . PHE A 1 170 ? 4.332 19.766 -10.018 1.00 93.44 170 PHE A C 1
ATOM 1322 O O . PHE A 1 170 ? 4.136 18.617 -9.626 1.00 93.44 170 PHE A O 1
ATOM 1329 N N . GLU A 1 171 ? 3.650 20.823 -9.586 1.00 95.88 171 GLU A N 1
ATOM 1330 C CA . GLU A 1 171 ? 2.440 20.735 -8.773 1.00 95.88 171 GLU A CA 1
ATOM 1331 C C . GLU A 1 171 ? 1.225 20.675 -9.701 1.00 95.88 171 GLU A C 1
ATOM 1333 O O . GLU A 1 171 ? 1.052 21.538 -10.562 1.00 95.88 171 GLU A O 1
ATOM 1338 N N . ILE A 1 172 ? 0.399 19.649 -9.533 1.00 96.06 172 ILE A N 1
ATOM 1339 C CA . ILE A 1 172 ? -0.836 19.439 -10.282 1.00 96.06 172 ILE A CA 1
ATOM 1340 C C . ILE A 1 172 ? -1.990 19.474 -9.286 1.00 96.06 172 ILE A C 1
ATOM 1342 O O . ILE A 1 172 ? -2.004 18.744 -8.292 1.00 96.06 172 ILE A O 1
ATOM 1346 N N . LEU A 1 173 ? -2.953 20.346 -9.558 1.00 95.94 173 LEU A N 1
ATOM 1347 C CA . LEU A 1 173 ? -4.177 20.483 -8.778 1.00 95.94 173 LEU A CA 1
ATOM 1348 C C . LEU A 1 173 ? -5.262 19.545 -9.330 1.00 95.94 173 LEU A C 1
ATOM 1350 O O . LEU A 1 173 ? -5.200 19.170 -10.505 1.00 95.94 173 LEU A O 1
ATOM 1354 N N . PRO A 1 174 ? -6.248 19.154 -8.509 1.00 95.06 174 PRO A N 1
ATOM 1355 C CA . PRO A 1 174 ? -7.398 18.409 -8.993 1.00 95.06 174 PRO A CA 1
ATOM 1356 C C . PRO A 1 174 ? -8.189 19.258 -9.993 1.00 95.06 174 PRO A C 1
ATOM 1358 O O . PRO A 1 174 ? -8.292 20.479 -9.867 1.00 95.06 174 PRO A O 1
ATOM 1361 N N . SER A 1 175 ? -8.752 18.589 -10.991 1.00 93.56 175 SER A N 1
ATOM 1362 C CA . SER A 1 175 ? -9.536 19.207 -12.065 1.00 93.56 175 SER A CA 1
ATOM 1363 C C . SER A 1 175 ? -10.902 19.673 -11.565 1.00 93.56 175 SER A C 1
ATOM 1365 O O . SER A 1 175 ? -11.477 20.615 -12.103 1.00 93.56 175 SER A O 1
ATOM 1367 N N . ASN A 1 176 ? -11.419 19.012 -10.530 1.00 93.62 176 ASN A N 1
ATOM 1368 C CA . ASN A 1 176 ? -12.680 19.312 -9.873 1.00 93.62 176 ASN A CA 1
ATOM 1369 C C . ASN A 1 176 ? -12.462 19.844 -8.441 1.00 93.62 176 ASN A C 1
ATOM 1371 O O . ASN A 1 176 ? -11.424 19.575 -7.829 1.00 93.62 176 ASN A O 1
ATOM 1375 N N . PRO A 1 177 ? -13.429 20.599 -7.883 1.00 91.88 177 PRO A N 1
ATOM 1376 C CA . PRO A 1 177 ? -13.366 21.052 -6.496 1.00 91.88 177 PRO A CA 1
ATOM 1377 C C . PRO A 1 177 ? -13.299 19.878 -5.512 1.00 91.88 177 PRO A C 1
ATOM 1379 O O . PRO A 1 177 ? -13.966 18.870 -5.704 1.00 91.88 177 PRO A O 1
ATOM 1382 N N . LEU A 1 178 ? -12.582 20.044 -4.395 1.00 89.75 178 LEU A N 1
ATOM 1383 C CA . LEU A 1 178 ? -12.412 19.006 -3.360 1.00 89.75 178 LEU A CA 1
ATOM 1384 C C . LEU A 1 178 ? -13.702 18.618 -2.613 1.00 89.75 178 LEU A C 1
ATOM 1386 O O . LEU A 1 178 ? -13.698 17.686 -1.813 1.00 89.75 178 LEU A O 1
ATOM 1390 N N . THR A 1 179 ? -14.799 19.338 -2.840 1.00 88.12 179 THR A N 1
ATOM 1391 C CA . THR A 1 179 ? -16.130 18.977 -2.336 1.00 88.12 179 THR A CA 1
ATOM 1392 C C . THR A 1 179 ? -16.808 17.913 -3.191 1.00 88.12 179 THR A C 1
ATOM 1394 O O . THR A 1 179 ? -17.741 17.273 -2.717 1.00 88.12 179 THR A O 1
ATOM 1397 N N . ASP A 1 180 ? -16.377 17.764 -4.444 1.00 90.12 180 ASP A N 1
ATOM 1398 C CA . ASP A 1 180 ? -16.944 16.829 -5.405 1.00 90.12 180 ASP A CA 1
ATOM 1399 C C . ASP A 1 180 ? -16.007 15.625 -5.538 1.00 90.12 180 ASP A C 1
ATOM 1401 O O . ASP A 1 180 ? -14.821 15.767 -5.832 1.00 90.12 180 ASP A O 1
ATOM 1405 N N . THR A 1 181 ? -16.519 14.435 -5.251 1.00 88.62 181 THR A N 1
ATOM 1406 C CA . THR A 1 181 ? -15.756 13.182 -5.311 1.00 88.62 181 THR A CA 1
ATOM 1407 C C . THR A 1 181 ? -16.276 1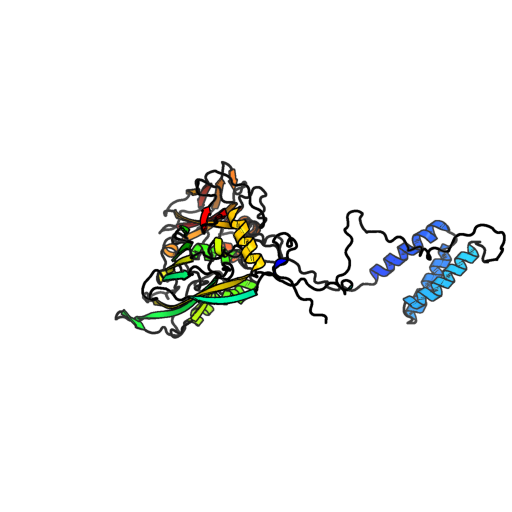2.347 -6.469 1.00 88.62 181 THR A C 1
ATOM 1409 O O . THR A 1 181 ? -17.496 12.223 -6.591 1.00 88.62 181 THR A O 1
ATOM 1412 N N . PRO A 1 182 ? -15.410 11.699 -7.263 1.00 94.38 182 PRO A N 1
ATOM 1413 C CA . PRO A 1 182 ? -13.976 11.454 -7.048 1.00 94.38 182 PRO A CA 1
ATOM 1414 C C . PRO A 1 182 ? -13.060 12.621 -7.466 1.00 94.38 182 PRO A C 1
ATOM 1416 O O . PRO A 1 182 ? -13.436 13.455 -8.277 1.00 94.38 182 PRO A O 1
ATOM 1419 N N . PHE A 1 183 ? -11.839 12.690 -6.924 1.00 95.81 183 PHE A N 1
ATOM 1420 C CA . PHE A 1 183 ? -10.839 13.703 -7.289 1.00 95.81 183 PHE A CA 1
ATOM 1421 C C . PHE A 1 183 ? -10.083 13.294 -8.555 1.00 95.81 183 PHE A C 1
ATOM 1423 O O . PHE A 1 183 ? -9.492 12.213 -8.599 1.00 95.81 183 PHE A O 1
ATOM 1430 N N . HIS A 1 184 ? -10.053 14.172 -9.557 1.00 96.00 184 HIS A N 1
ATOM 1431 C CA . HIS A 1 184 ? -9.426 13.902 -10.850 1.00 96.00 184 HIS A CA 1
ATOM 1432 C C . HIS A 1 184 ? -8.125 14.681 -11.037 1.00 96.00 184 HIS A C 1
ATOM 1434 O O . HIS A 1 184 ? -8.134 15.908 -11.129 1.00 96.00 184 HIS A O 1
ATOM 1440 N N . PHE A 1 185 ? -7.007 13.979 -11.187 1.00 96.62 185 PHE A N 1
ATOM 1441 C CA . PHE A 1 185 ? -5.722 14.560 -11.569 1.00 96.62 185 PHE A CA 1
ATOM 1442 C C . PHE A 1 185 ? -5.374 14.161 -12.998 1.00 96.62 185 PHE A C 1
ATOM 1444 O O . PHE A 1 185 ? -5.463 12.989 -13.360 1.00 96.62 185 PHE A O 1
ATOM 1451 N N . LYS A 1 186 ? -4.929 15.134 -13.793 1.00 95.50 186 LYS A N 1
ATOM 1452 C CA . LYS A 1 186 ? -4.526 14.920 -15.182 1.00 95.50 186 LYS A CA 1
ATOM 1453 C C . LYS A 1 186 ? -3.100 15.400 -15.390 1.00 95.50 186 LYS A C 1
ATOM 1455 O O . LYS A 1 186 ? -2.796 16.584 -15.246 1.00 95.50 186 LYS A O 1
ATOM 1460 N N . ILE A 1 187 ? -2.213 14.475 -15.734 1.00 94.88 187 ILE A N 1
ATOM 1461 C CA . ILE A 1 187 ? -0.868 14.791 -16.206 1.00 94.88 187 ILE A CA 1
ATOM 1462 C C . ILE A 1 187 ? -0.949 14.886 -17.724 1.00 94.88 187 ILE A C 1
ATOM 1464 O O . ILE A 1 187 ? -0.965 13.871 -18.418 1.00 94.88 187 ILE A O 1
ATOM 1468 N N . HIS A 1 188 ? -1.000 16.114 -18.234 1.00 93.56 188 HIS A N 1
ATOM 1469 C CA . HIS A 1 188 ? -1.042 16.349 -19.673 1.00 93.56 188 HIS A CA 1
ATOM 1470 C C . HIS A 1 188 ? 0.209 15.819 -20.377 1.00 93.56 188 HIS A C 1
ATOM 1472 O O . HIS A 1 188 ? 1.328 15.903 -19.848 1.00 93.56 188 HIS A O 1
ATOM 1478 N N . SER A 1 189 ? -0.014 15.340 -21.601 1.00 91.81 189 SER A N 1
ATOM 1479 C CA . SER A 1 189 ? 1.031 14.950 -22.541 1.00 91.81 189 SER A CA 1
ATOM 1480 C C . SER A 1 189 ? 2.043 16.086 -22.725 1.00 91.81 189 SER A C 1
ATOM 1482 O O . SER A 1 189 ? 1.682 17.234 -22.982 1.00 91.81 189 SER A O 1
ATOM 1484 N N . SER A 1 190 ? 3.325 15.769 -22.556 1.00 91.88 190 SER A N 1
ATOM 1485 C CA . SER A 1 190 ? 4.438 16.713 -22.686 1.00 91.88 190 SER A CA 1
ATOM 1486 C C . SER A 1 190 ? 5.650 16.040 -23.320 1.00 91.88 190 SER A C 1
ATOM 1488 O O . SER A 1 190 ? 5.758 14.814 -23.301 1.00 91.88 190 SER A O 1
ATOM 1490 N N . GLU A 1 191 ? 6.591 16.837 -23.825 1.00 90.06 191 GLU A N 1
ATOM 1491 C CA . GLU A 1 191 ? 7.873 16.347 -24.355 1.00 90.06 191 GLU A CA 1
ATOM 1492 C C . GLU A 1 191 ? 8.783 15.762 -23.264 1.00 90.06 191 GLU A C 1
ATOM 1494 O O . GLU A 1 191 ? 9.645 14.933 -23.556 1.00 90.06 191 GLU A O 1
ATOM 1499 N N . ASN A 1 192 ? 8.567 16.154 -22.003 1.00 91.75 192 ASN A N 1
ATOM 1500 C CA . ASN A 1 192 ? 9.323 15.644 -20.866 1.00 91.75 192 ASN A CA 1
ATOM 1501 C C . ASN A 1 192 ? 8.981 14.175 -20.580 1.00 91.75 192 ASN A C 1
ATOM 1503 O O . ASN A 1 192 ? 7.821 13.757 -20.660 1.00 91.75 192 ASN A O 1
ATOM 1507 N N . PHE A 1 193 ? 9.979 13.426 -20.123 1.00 92.62 193 PHE A N 1
ATOM 1508 C CA . PHE A 1 193 ? 9.786 12.106 -19.527 1.00 92.62 193 PHE A CA 1
ATOM 1509 C C . PHE A 1 193 ? 9.250 12.255 -18.101 1.00 92.62 193 PHE A C 1
ATOM 1511 O O . PHE A 1 193 ? 9.550 13.239 -17.419 1.00 92.62 193 PHE A O 1
ATOM 1518 N N . ILE A 1 194 ? 8.468 11.283 -17.630 1.00 93.50 194 ILE A N 1
ATOM 1519 C CA . ILE A 1 194 ? 7.850 11.334 -16.296 1.00 93.50 194 ILE A CA 1
ATOM 1520 C C . ILE A 1 194 ? 8.473 10.265 -15.399 1.00 93.50 194 ILE A C 1
ATOM 1522 O O . ILE A 1 194 ? 8.522 9.087 -15.750 1.00 93.50 194 ILE A O 1
ATOM 1526 N N . ASP A 1 195 ? 8.920 10.661 -14.212 1.00 91.31 195 ASP A N 1
ATOM 1527 C CA . ASP A 1 195 ? 9.365 9.733 -13.176 1.00 91.31 195 ASP A CA 1
ATOM 1528 C C . ASP A 1 195 ? 8.182 9.327 -12.295 1.00 91.31 195 ASP A C 1
ATOM 1530 O O . ASP A 1 195 ? 7.878 9.962 -11.281 1.00 91.31 195 ASP A O 1
ATOM 1534 N N . LEU A 1 196 ? 7.511 8.243 -12.692 1.00 86.75 196 LEU A N 1
ATOM 1535 C CA . LEU A 1 196 ? 6.388 7.679 -11.938 1.00 86.75 196 LEU A CA 1
ATOM 1536 C C . LEU A 1 196 ? 6.811 7.191 -10.546 1.00 86.75 196 LEU A C 1
ATOM 1538 O O . LEU A 1 196 ? 5.999 7.198 -9.622 1.00 86.75 196 LEU A O 1
ATOM 1542 N N . SER A 1 197 ? 8.094 6.854 -10.360 1.00 84.44 197 SER A N 1
ATOM 1543 C CA . SER A 1 197 ? 8.624 6.449 -9.057 1.00 84.44 197 SER A CA 1
ATOM 1544 C C . SER A 1 197 ? 8.640 7.577 -8.028 1.00 84.44 197 SER A C 1
ATOM 1546 O O . SER A 1 197 ? 8.654 7.302 -6.824 1.00 84.44 197 SER A O 1
ATOM 1548 N N . LYS A 1 198 ? 8.587 8.828 -8.501 1.00 87.38 198 LYS A N 1
ATOM 1549 C CA . LYS A 1 198 ? 8.593 10.065 -7.712 1.00 87.38 198 LYS A CA 1
ATOM 1550 C C . LYS A 1 198 ? 7.331 10.891 -7.954 1.00 87.38 198 LYS A C 1
ATOM 1552 O O . LYS A 1 198 ? 7.400 12.104 -8.155 1.00 87.38 198 LYS A O 1
ATOM 1557 N N . CYS A 1 199 ? 6.186 10.218 -7.934 1.00 90.38 199 CYS A N 1
ATOM 1558 C CA . CYS A 1 199 ? 4.878 10.855 -7.880 1.00 90.38 199 CYS A CA 1
ATOM 1559 C C . CYS A 1 199 ? 4.333 10.787 -6.453 1.00 90.38 199 CYS A C 1
ATOM 1561 O O . CYS A 1 199 ? 4.131 9.700 -5.902 1.00 90.38 199 CYS A O 1
ATOM 1563 N N . TYR A 1 200 ? 4.111 11.958 -5.864 1.00 94.44 200 TYR A N 1
ATOM 1564 C CA . TYR A 1 200 ? 3.686 12.098 -4.478 1.00 94.44 200 TYR A CA 1
ATOM 1565 C C . TYR A 1 200 ? 2.344 12.807 -4.401 1.00 94.44 200 TYR A C 1
ATOM 1567 O O . TYR A 1 200 ? 2.143 13.840 -5.037 1.00 94.44 200 TYR A O 1
ATOM 1575 N N . LEU A 1 201 ? 1.446 12.270 -3.590 1.00 95.81 201 LEU A N 1
ATOM 1576 C CA . LEU A 1 201 ? 0.195 12.903 -3.230 1.00 95.81 201 LEU A CA 1
ATOM 1577 C C . LEU A 1 201 ? 0.403 13.681 -1.937 1.00 95.81 201 LEU A C 1
ATOM 1579 O O . LEU A 1 201 ? 0.815 13.121 -0.924 1.00 95.81 201 LEU A O 1
ATOM 1583 N N . PHE A 1 202 ? 0.140 14.976 -1.987 1.00 97.31 202 PHE A N 1
ATOM 1584 C CA . PHE A 1 202 ? 0.102 15.848 -0.829 1.00 97.31 202 PHE A CA 1
ATOM 1585 C C . PHE A 1 202 ? -1.349 16.090 -0.438 1.00 97.31 202 PHE A C 1
ATOM 1587 O O . PHE A 1 202 ? -2.174 16.447 -1.280 1.00 97.31 202 PHE A O 1
ATOM 1594 N N . THR A 1 203 ? -1.648 15.945 0.845 1.00 96.62 203 THR A N 1
ATOM 1595 C CA . THR A 1 203 ? -2.993 16.116 1.388 1.00 96.62 203 THR A CA 1
ATOM 1596 C C . THR A 1 203 ? -2.959 16.915 2.676 1.00 96.62 203 THR A C 1
ATOM 1598 O O . THR A 1 203 ? -2.104 16.683 3.528 1.00 96.62 203 THR A O 1
ATOM 1601 N N . GLU A 1 204 ? -3.927 17.802 2.858 1.00 97.06 204 GLU A N 1
ATOM 1602 C CA . GLU A 1 204 ? -4.170 18.494 4.118 1.00 97.06 204 GLU A CA 1
ATOM 1603 C C . GLU A 1 204 ? -5.569 18.160 4.619 1.00 97.06 204 GLU A C 1
ATOM 1605 O O . GLU A 1 204 ? -6.554 18.347 3.900 1.00 97.06 204 GLU A O 1
ATOM 1610 N N . PHE A 1 205 ? -5.652 17.667 5.852 1.00 96.88 205 PHE A N 1
ATOM 1611 C CA . PHE A 1 205 ? -6.898 17.197 6.445 1.00 96.88 205 PHE A CA 1
ATOM 1612 C C . PHE A 1 205 ? -7.284 18.001 7.682 1.00 96.88 205 PHE A C 1
ATOM 1614 O O . PHE A 1 205 ? -6.425 18.552 8.376 1.00 96.88 205 PHE A O 1
ATOM 1621 N N . ARG A 1 206 ? -8.579 17.996 8.004 1.00 95.75 206 ARG A N 1
ATOM 1622 C CA . ARG A 1 206 ? -9.130 18.489 9.273 1.00 95.75 206 ARG A CA 1
ATOM 1623 C C . ARG A 1 206 ? -10.241 17.574 9.772 1.00 95.75 206 ARG A C 1
ATOM 1625 O O . ARG A 1 206 ? -11.015 17.040 8.985 1.00 95.75 206 ARG A O 1
ATOM 1632 N N . ILE A 1 207 ? -10.330 17.435 11.092 1.00 95.00 207 ILE A N 1
ATOM 1633 C CA . ILE A 1 207 ? -11.392 16.683 11.769 1.00 95.00 207 ILE A CA 1
ATOM 1634 C C . ILE A 1 207 ? -12.265 17.670 12.544 1.00 95.00 207 ILE A C 1
ATOM 1636 O O . ILE A 1 207 ? -11.742 18.487 13.305 1.00 95.00 207 ILE A O 1
ATOM 1640 N N . ARG A 1 208 ? -13.585 17.600 12.358 1.00 93.50 208 ARG A N 1
ATOM 1641 C CA . ARG A 1 208 ? -14.607 18.356 13.107 1.00 93.50 208 ARG A CA 1
ATOM 1642 C C . ARG A 1 208 ? -15.646 17.391 13.683 1.00 93.50 208 ARG A C 1
ATOM 1644 O O . ARG A 1 208 ? -15.709 16.238 13.265 1.00 93.50 208 ARG A O 1
ATOM 1651 N N . LYS A 1 209 ? -16.467 17.845 14.625 1.00 91.44 209 LYS A N 1
ATOM 1652 C CA . LYS A 1 209 ? -17.629 17.096 15.133 1.00 91.44 209 LYS A CA 1
ATOM 1653 C C . LYS A 1 209 ? -18.931 17.750 14.698 1.00 91.44 209 LYS A C 1
ATOM 1655 O O . LYS A 1 209 ? -18.977 18.967 14.545 1.00 91.44 209 LYS A O 1
ATOM 1660 N N . GLU A 1 210 ? -19.994 16.977 14.548 1.00 90.38 210 GLU A N 1
ATOM 1661 C CA . GLU A 1 210 ? -21.349 17.516 14.420 1.00 90.38 210 GLU A CA 1
ATOM 1662 C C . GLU A 1 210 ? -21.918 17.825 15.809 1.00 90.38 210 GLU A C 1
ATOM 1664 O O . GLU A 1 210 ? -21.826 17.015 16.732 1.00 90.38 210 GLU A O 1
ATOM 1669 N N . ASN A 1 211 ? -22.499 19.013 15.978 1.00 86.69 211 ASN A N 1
ATOM 1670 C CA . ASN A 1 211 ? -23.301 19.324 17.159 1.00 86.69 211 ASN A CA 1
ATOM 1671 C C . ASN A 1 211 ? -24.710 18.703 17.053 1.00 86.69 211 ASN A C 1
ATOM 1673 O O . ASN A 1 211 ? -25.083 18.147 16.024 1.00 86.69 211 ASN A O 1
ATOM 1677 N N . ALA A 1 212 ? -25.529 18.850 18.102 1.00 82.88 212 ALA A N 1
ATOM 1678 C CA . ALA A 1 212 ? -26.910 18.349 18.116 1.00 82.88 212 ALA A CA 1
ATOM 1679 C C . ALA A 1 212 ? -27.801 18.920 16.989 1.00 82.88 212 ALA A C 1
ATOM 1681 O O . ALA A 1 212 ? -28.812 18.319 16.642 1.00 82.88 212 ALA A O 1
ATOM 1682 N N . ASN A 1 213 ? -27.407 20.052 16.396 1.00 83.00 213 ASN A N 1
ATOM 1683 C CA . ASN A 1 213 ? -28.101 20.707 15.287 1.00 83.00 213 ASN A CA 1
ATOM 1684 C C . ASN A 1 213 ? -27.507 20.327 13.910 1.00 83.00 213 ASN A C 1
ATOM 1686 O O . ASN A 1 213 ? -27.853 20.953 12.910 1.00 83.00 213 ASN A O 1
ATOM 1690 N N . GLY A 1 214 ? -26.579 19.362 13.848 1.00 82.75 214 GLY A N 1
ATOM 1691 C CA . GLY A 1 214 ? -25.914 18.915 12.618 1.00 82.75 214 GLY A CA 1
ATOM 1692 C C . GLY A 1 214 ? -24.870 19.885 12.052 1.00 82.75 214 GLY A C 1
ATOM 1693 O O . GLY A 1 214 ? -24.410 19.708 10.927 1.00 82.75 214 GLY A O 1
ATOM 1694 N N . GLN A 1 215 ? -24.485 20.926 12.792 1.00 87.81 215 GLN A N 1
ATOM 1695 C CA . GLN A 1 215 ? -23.475 21.888 12.353 1.00 87.81 215 GLN A CA 1
ATOM 1696 C C . GLN A 1 215 ? -22.069 21.450 12.780 1.00 87.81 215 GLN A C 1
ATOM 1698 O O . GLN A 1 215 ? -21.890 20.954 13.897 1.00 87.81 215 GLN A O 1
ATOM 1703 N N . PRO A 1 216 ? -21.050 21.685 11.937 1.00 90.12 216 PRO A N 1
ATOM 1704 C CA . PRO A 1 216 ? -19.686 21.301 12.245 1.00 90.12 216 PRO A CA 1
ATOM 1705 C C . PRO A 1 216 ? -19.044 22.254 13.264 1.00 90.12 216 PRO A C 1
ATOM 1707 O O . PRO A 1 216 ? -18.891 23.451 13.017 1.00 90.12 216 PRO A O 1
ATOM 1710 N N . VAL A 1 217 ? -18.605 21.702 14.389 1.00 93.06 217 VAL A N 1
ATOM 1711 C CA . VAL A 1 217 ? -17.915 22.386 15.487 1.00 93.06 217 VAL A CA 1
ATOM 1712 C C . VAL A 1 217 ? -16.518 21.792 15.657 1.00 93.06 217 VAL A C 1
ATOM 1714 O O . VAL A 1 217 ? -16.269 20.633 15.318 1.00 93.06 217 VAL A O 1
ATOM 1717 N N . ASN A 1 218 ? -15.584 22.589 16.172 1.00 92.00 218 ASN A N 1
ATOM 1718 C CA . ASN A 1 218 ? -14.231 22.114 16.433 1.00 92.00 218 ASN A CA 1
ATOM 1719 C C . ASN A 1 218 ? -14.219 21.046 17.537 1.00 92.00 218 ASN A C 1
ATOM 1721 O O . ASN A 1 218 ? -14.970 21.138 18.513 1.00 92.00 218 ASN A O 1
ATOM 1725 N N . ILE A 1 219 ? -13.348 20.050 17.387 1.00 91.12 219 ILE A N 1
ATOM 1726 C CA . ILE A 1 219 ? -13.098 19.044 18.424 1.00 91.12 219 ILE A CA 1
ATOM 1727 C C . ILE A 1 219 ? -12.291 19.666 19.566 1.00 91.12 219 ILE A C 1
ATOM 1729 O O . ILE A 1 219 ? -11.448 20.532 19.324 1.00 91.12 219 ILE A O 1
ATOM 1733 N N . THR A 1 220 ? -12.531 19.243 20.804 1.00 85.44 220 THR A N 1
ATOM 1734 C CA . THR A 1 220 ? -11.759 19.703 21.975 1.00 85.44 220 THR A CA 1
ATOM 1735 C C . THR A 1 220 ? -10.612 18.742 22.310 1.00 85.44 220 THR A C 1
ATOM 1737 O O . THR A 1 220 ? -10.512 17.652 21.749 1.00 85.44 220 THR A O 1
ATOM 1740 N N . LEU A 1 221 ? -9.715 19.136 23.224 1.00 79.56 221 LEU A N 1
ATOM 1741 C CA . LEU A 1 221 ? -8.564 18.322 23.653 1.00 79.56 221 LEU A CA 1
ATOM 1742 C C . LEU A 1 221 ? -8.971 16.957 24.246 1.00 79.56 221 LEU A C 1
ATOM 1744 O O . LEU A 1 221 ? -8.288 15.946 24.044 1.00 79.56 221 LEU A O 1
ATOM 1748 N N . ASP A 1 222 ? -10.099 16.930 24.953 1.00 79.69 222 ASP A N 1
ATOM 1749 C CA . ASP A 1 222 ? -10.584 15.748 25.668 1.00 79.69 222 ASP A CA 1
ATOM 1750 C C . ASP A 1 222 ? -11.191 14.696 24.730 1.00 79.69 222 ASP A C 1
ATOM 1752 O O . ASP A 1 222 ? -11.318 13.530 25.100 1.00 79.69 222 ASP A O 1
ATOM 1756 N N . GLU A 1 223 ? -11.514 15.061 23.486 1.00 83.94 223 GLU A N 1
ATOM 1757 C CA . GLU A 1 223 ? -12.135 14.136 22.543 1.00 83.94 223 GLU A CA 1
ATOM 1758 C C . GLU A 1 223 ? -11.156 13.077 22.052 1.00 83.94 223 GLU A C 1
ATOM 1760 O O . GLU A 1 223 ? -10.050 13.365 21.589 1.00 83.94 223 GLU A O 1
ATOM 1765 N N . ASN A 1 224 ? -11.554 11.816 22.172 1.00 88.00 224 ASN A N 1
ATOM 1766 C CA . ASN A 1 224 ? -10.709 10.681 21.849 1.00 88.00 224 ASN A CA 1
ATOM 1767 C C . ASN A 1 224 ? -10.896 10.249 20.392 1.00 88.00 224 ASN A C 1
ATOM 1769 O O . ASN A 1 224 ? -11.438 9.184 20.144 1.00 88.00 224 ASN A O 1
ATOM 1773 N N . VAL A 1 225 ? -10.475 11.085 19.439 1.00 91.75 225 VAL A N 1
ATOM 1774 C CA . VAL A 1 225 ? -10.574 10.803 17.997 1.00 91.75 225 VAL A CA 1
ATOM 1775 C C . VAL A 1 225 ? -9.210 10.902 17.315 1.00 91.75 225 VAL A C 1
ATOM 1777 O O . VAL A 1 225 ? -8.458 11.853 17.532 1.00 91.75 225 VAL A O 1
ATOM 1780 N N . ALA A 1 226 ? -8.889 9.921 16.476 1.00 93.81 226 ALA A N 1
ATOM 1781 C CA . ALA A 1 226 ? -7.685 9.893 15.652 1.00 93.81 226 ALA A CA 1
ATOM 1782 C C . ALA A 1 226 ? -7.996 9.305 14.268 1.00 93.81 226 ALA A C 1
ATOM 1784 O O . ALA A 1 226 ? -8.861 8.437 14.157 1.00 93.81 226 ALA A O 1
ATOM 1785 N N . PRO A 1 227 ? -7.293 9.711 13.201 1.00 94.94 227 PRO A N 1
ATOM 1786 C CA . PRO A 1 227 ? -7.389 9.007 11.929 1.00 94.94 227 PRO A CA 1
ATOM 1787 C C . PRO A 1 227 ? -6.733 7.622 12.002 1.00 94.94 227 PRO A C 1
ATOM 1789 O O . PRO A 1 227 ? -5.857 7.384 12.837 1.00 94.94 227 PRO A O 1
ATOM 1792 N N . ILE A 1 228 ? -7.093 6.731 11.079 1.00 94.50 228 ILE A N 1
ATOM 1793 C CA . ILE A 1 228 ? -6.421 5.446 10.833 1.00 94.50 228 ILE A CA 1
ATOM 1794 C C . ILE A 1 228 ? -4.944 5.627 10.438 1.00 94.50 228 ILE A C 1
ATOM 1796 O O . ILE A 1 228 ? -4.475 6.734 10.171 1.00 94.50 228 ILE A O 1
ATOM 1800 N N . GLN A 1 229 ? -4.178 4.534 10.470 1.00 93.25 229 GLN A N 1
ATOM 1801 C CA . GLN A 1 229 ? -2.748 4.580 10.165 1.00 93.25 229 GLN A CA 1
ATOM 1802 C C . GLN A 1 229 ? -2.518 5.007 8.718 1.00 93.25 229 GLN A C 1
ATOM 1804 O O . GLN A 1 229 ? -3.258 4.591 7.825 1.00 93.25 229 GLN A O 1
ATOM 1809 N N . MET A 1 230 ? -1.458 5.788 8.492 1.00 93.25 230 MET A N 1
ATOM 1810 C CA . MET A 1 230 ? -1.012 6.198 7.157 1.00 93.25 230 MET A CA 1
ATOM 1811 C C . MET A 1 230 ? -2.102 6.926 6.355 1.00 93.25 230 MET A C 1
ATOM 1813 O O . MET A 1 230 ? -2.321 6.651 5.172 1.00 93.25 230 MET A O 1
ATOM 1817 N N . ILE A 1 231 ? -2.799 7.857 7.016 1.00 95.44 231 ILE A N 1
ATOM 1818 C CA . ILE A 1 231 ? -3.958 8.564 6.456 1.00 95.44 231 ILE A CA 1
ATOM 1819 C C . ILE A 1 231 ? -3.671 9.248 5.114 1.00 95.44 231 ILE A C 1
ATOM 1821 O O . ILE A 1 231 ? -4.591 9.372 4.318 1.00 95.44 231 ILE A O 1
ATOM 1825 N N . GLY A 1 232 ? -2.417 9.613 4.811 1.00 93.88 232 GLY A N 1
ATOM 1826 C CA . GLY A 1 232 ? -2.034 10.184 3.512 1.00 93.88 232 GLY A CA 1
ATOM 1827 C C . GLY A 1 232 ? -2.293 9.255 2.317 1.00 93.88 232 GLY A C 1
ATOM 1828 O O . GLY A 1 232 ? -2.530 9.736 1.217 1.00 93.88 232 GLY A O 1
ATOM 1829 N N . ASN A 1 233 ? -2.322 7.933 2.527 1.00 92.69 233 ASN A N 1
ATOM 1830 C CA . ASN A 1 233 ? -2.709 6.951 1.505 1.00 92.69 233 ASN A CA 1
ATOM 1831 C C . ASN A 1 233 ? -4.024 6.226 1.833 1.00 92.69 233 ASN A C 1
ATOM 1833 O O . ASN A 1 233 ? -4.801 5.926 0.931 1.00 92.69 233 ASN A O 1
ATOM 1837 N N . THR A 1 234 ? -4.291 5.921 3.103 1.00 95.75 234 THR A N 1
ATOM 1838 C CA . THR A 1 234 ? -5.428 5.068 3.499 1.00 95.75 234 THR A CA 1
ATOM 1839 C C . THR A 1 234 ? -6.775 5.786 3.493 1.00 95.75 234 THR A C 1
ATOM 1841 O O . THR A 1 234 ? -7.819 5.132 3.538 1.00 95.75 234 THR A O 1
ATOM 1844 N N . PHE A 1 235 ? -6.786 7.116 3.344 1.00 95.94 235 PHE A N 1
ATOM 1845 C CA . PHE A 1 235 ? -8.021 7.848 3.068 1.00 95.94 235 PHE A CA 1
ATOM 1846 C C . PHE A 1 235 ? -8.638 7.476 1.713 1.00 95.94 235 PHE A C 1
ATOM 1848 O O . PHE A 1 235 ? -9.804 7.775 1.492 1.00 95.94 235 PHE A O 1
ATOM 1855 N N . ILE A 1 236 ? -7.890 6.834 0.810 1.00 96.12 236 ILE A N 1
ATOM 1856 C CA . ILE A 1 236 ? -8.351 6.456 -0.526 1.00 96.12 236 ILE A CA 1
ATOM 1857 C C . ILE A 1 236 ? -9.063 5.102 -0.465 1.00 96.12 236 ILE A C 1
ATOM 1859 O O . ILE A 1 236 ? -8.490 4.095 -0.043 1.00 96.12 236 ILE A O 1
ATOM 1863 N N . ASN A 1 237 ? -10.311 5.078 -0.924 1.00 95.31 237 ASN A N 1
ATOM 1864 C CA . ASN A 1 237 ? -11.104 3.868 -1.105 1.00 95.31 237 ASN A CA 1
ATOM 1865 C C . ASN A 1 237 ? -10.705 3.165 -2.402 1.00 95.31 237 ASN A C 1
ATOM 1867 O O . ASN A 1 237 ? -10.219 2.030 -2.404 1.00 95.31 237 ASN A O 1
ATOM 1871 N N . ASN A 1 238 ? -10.868 3.890 -3.510 1.00 95.31 238 ASN A N 1
ATOM 1872 C CA . ASN A 1 238 ? -10.558 3.402 -4.837 1.00 95.31 238 ASN A CA 1
ATOM 1873 C C . ASN A 1 238 ? -9.671 4.391 -5.590 1.00 95.31 238 ASN A C 1
ATOM 1875 O O . ASN A 1 238 ? -9.907 5.595 -5.570 1.00 95.31 238 ASN A O 1
ATOM 1879 N N . MET A 1 239 ? -8.677 3.860 -6.286 1.00 94.81 239 MET A N 1
ATOM 1880 C CA . MET A 1 239 ? -7.812 4.584 -7.197 1.00 94.81 239 MET A CA 1
ATOM 1881 C C . MET A 1 239 ? -7.863 3.914 -8.560 1.00 94.81 239 MET A C 1
ATOM 1883 O O . MET A 1 239 ? -7.628 2.705 -8.667 1.00 94.81 239 MET A O 1
ATOM 1887 N N . ARG A 1 240 ? -8.140 4.708 -9.590 1.00 95.31 240 ARG A N 1
ATOM 1888 C CA . ARG A 1 240 ? -8.037 4.289 -10.987 1.00 95.31 240 ARG A CA 1
ATOM 1889 C C . ARG A 1 240 ? -6.976 5.113 -11.677 1.00 95.31 240 ARG A C 1
ATOM 1891 O O . ARG A 1 240 ? -6.919 6.329 -11.506 1.00 95.31 240 ARG A O 1
ATOM 1898 N N . ILE A 1 241 ? -6.133 4.439 -12.444 1.00 94.62 241 ILE A N 1
ATOM 1899 C CA . ILE A 1 241 ? -5.114 5.089 -13.255 1.00 94.62 241 ILE A CA 1
ATOM 1900 C C . ILE A 1 241 ? -5.285 4.620 -14.683 1.00 94.62 241 ILE A C 1
ATOM 1902 O O . ILE A 1 241 ? -5.254 3.418 -14.964 1.00 94.62 241 ILE A O 1
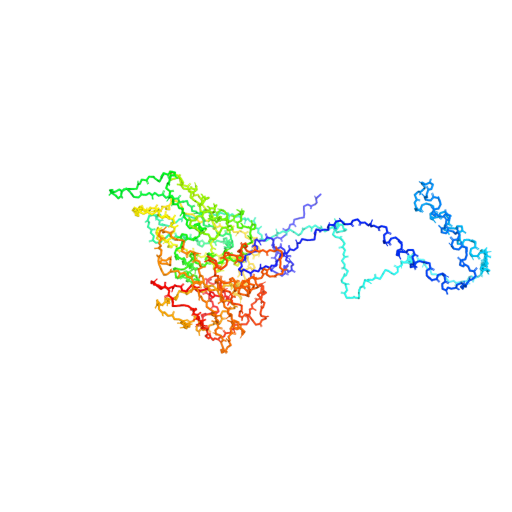ATOM 1906 N N . SER A 1 242 ? -5.425 5.589 -15.573 1.00 94.31 242 SER A N 1
ATOM 1907 C CA . SER A 1 242 ? -5.456 5.374 -17.008 1.00 94.31 242 SER A CA 1
ATOM 1908 C C . SER A 1 242 ? -4.298 6.110 -17.651 1.00 94.31 242 SER A C 1
ATOM 1910 O O . SER A 1 242 ? -3.914 7.194 -17.215 1.00 94.31 242 SER A O 1
ATOM 1912 N N . ILE A 1 243 ? -3.729 5.521 -18.692 1.00 93.06 243 ILE A N 1
ATOM 1913 C CA . ILE A 1 243 ? -2.742 6.200 -19.524 1.00 93.06 243 ILE A CA 1
ATOM 1914 C C . ILE A 1 243 ? -3.252 6.158 -20.959 1.00 93.06 243 ILE A C 1
ATOM 1916 O O . ILE A 1 243 ? -3.609 5.091 -21.462 1.00 93.06 243 ILE A O 1
ATOM 1920 N N . ASN A 1 244 ? -3.327 7.325 -21.599 1.00 91.69 244 ASN A N 1
ATOM 1921 C CA . ASN A 1 244 ? -3.905 7.509 -22.934 1.00 91.69 244 ASN A CA 1
ATOM 1922 C C . ASN A 1 244 ? -5.295 6.853 -23.083 1.00 91.69 244 ASN A C 1
ATOM 1924 O O . ASN A 1 244 ? -5.579 6.183 -24.075 1.00 91.69 244 ASN A O 1
ATOM 1928 N N . GLY A 1 245 ? -6.146 6.995 -22.062 1.00 89.56 245 GLY A N 1
ATOM 1929 C CA . GLY A 1 245 ? -7.509 6.451 -22.043 1.00 89.56 245 GLY A CA 1
ATOM 1930 C C . GLY A 1 245 ? -7.633 4.947 -21.760 1.00 89.56 245 GLY A C 1
ATOM 1931 O O . GLY A 1 245 ? -8.756 4.460 -21.643 1.00 89.56 245 GLY A O 1
ATOM 1932 N N . ARG A 1 246 ? -6.529 4.197 -21.612 1.00 91.44 246 ARG A N 1
ATOM 1933 C CA . ARG A 1 246 ? -6.561 2.778 -21.212 1.00 91.44 246 ARG A CA 1
ATOM 1934 C C . ARG A 1 246 ? -6.297 2.633 -19.715 1.00 91.44 246 ARG A C 1
ATOM 1936 O O . ARG A 1 246 ? -5.241 3.048 -19.238 1.00 91.44 246 ARG A O 1
ATOM 1943 N N . GLU A 1 247 ? -7.223 2.001 -18.993 1.00 91.44 247 GLU A N 1
ATOM 1944 C CA . GLU A 1 247 ? -7.055 1.681 -17.569 1.00 91.44 247 GLU A CA 1
ATOM 1945 C C . GLU A 1 247 ? -5.907 0.676 -17.387 1.00 91.44 247 GLU A C 1
ATOM 1947 O O . GLU A 1 247 ? -5.895 -0.398 -17.996 1.00 91.44 247 GLU A O 1
ATOM 1952 N N . ILE A 1 248 ? -4.929 1.041 -16.557 1.00 90.25 248 ILE A N 1
ATOM 1953 C CA . ILE A 1 248 ? -3.767 0.201 -16.227 1.00 90.25 248 ILE A CA 1
ATOM 1954 C C . ILE A 1 248 ? -3.821 -0.339 -14.800 1.00 90.25 248 ILE A C 1
ATOM 1956 O O . ILE A 1 248 ? -3.225 -1.376 -14.509 1.00 90.25 248 ILE A O 1
ATOM 1960 N N . PHE A 1 249 ? -4.502 0.370 -13.901 1.00 91.38 249 PHE A N 1
ATOM 1961 C CA . PHE A 1 249 ? -4.558 0.038 -12.487 1.00 91.38 249 PHE A CA 1
ATOM 1962 C C . PHE A 1 249 ? -5.907 0.440 -11.912 1.00 91.38 249 PHE A C 1
ATOM 1964 O O . PHE A 1 249 ? -6.376 1.558 -12.126 1.00 91.38 249 PHE A O 1
ATOM 1971 N N . ASN A 1 250 ? -6.490 -0.470 -11.141 1.00 91.75 250 ASN A N 1
ATOM 1972 C CA . ASN A 1 250 ? -7.728 -0.258 -10.418 1.00 91.75 250 ASN A CA 1
ATOM 1973 C C . ASN A 1 250 ? -7.676 -1.074 -9.130 1.00 91.75 250 ASN A C 1
ATOM 1975 O O . ASN A 1 250 ? -7.510 -2.294 -9.153 1.00 91.75 250 ASN A O 1
ATOM 1979 N N . SER A 1 251 ? -7.798 -0.392 -7.998 1.00 89.00 251 SER A N 1
ATOM 1980 C CA . SER A 1 251 ? -7.716 -1.022 -6.679 1.00 89.00 251 SER A CA 1
ATOM 1981 C C . SER A 1 251 ? -8.995 -1.734 -6.229 1.00 89.00 251 SER A C 1
ATOM 1983 O O . SER A 1 251 ? -8.983 -2.365 -5.174 1.00 89.00 251 SER A O 1
ATOM 1985 N N . ASN A 1 252 ? -10.093 -1.615 -6.984 1.00 88.50 252 ASN A N 1
ATOM 1986 C CA . ASN A 1 252 ? -11.390 -2.234 -6.703 1.00 88.50 252 ASN A CA 1
ATOM 1987 C C . ASN A 1 252 ? -11.901 -1.989 -5.265 1.00 88.50 252 ASN A C 1
ATOM 1989 O O . ASN A 1 252 ? -12.286 -2.924 -4.563 1.00 88.50 252 ASN A O 1
ATOM 1993 N N . SER A 1 253 ? -11.848 -0.730 -4.814 1.00 92.62 253 SER A N 1
ATOM 1994 C CA . SER A 1 253 ? -12.296 -0.297 -3.474 1.00 92.62 253 SER A CA 1
ATOM 1995 C C . SER A 1 253 ? -11.544 -0.945 -2.298 1.00 92.62 253 SER A C 1
ATOM 1997 O O . SER A 1 253 ? -12.056 -1.055 -1.186 1.00 92.62 253 SER A O 1
ATOM 1999 N N . LEU A 1 254 ? -10.320 -1.423 -2.540 1.00 95.19 254 LEU A N 1
ATOM 2000 C CA . LEU A 1 254 ? -9.443 -2.021 -1.530 1.00 95.19 254 LEU A CA 1
ATOM 2001 C C . LEU A 1 254 ? -8.080 -1.326 -1.465 1.00 95.19 254 LEU A C 1
ATOM 2003 O O . LEU A 1 254 ? -7.113 -1.914 -0.974 1.00 95.19 254 LEU A O 1
ATOM 2007 N N . TYR A 1 255 ? -7.981 -0.080 -1.943 1.00 95.50 255 TYR A N 1
ATOM 2008 C CA . TYR A 1 255 ? -6.708 0.641 -1.984 1.00 95.50 255 TYR A CA 1
ATOM 2009 C C . TYR A 1 255 ? -6.093 0.777 -0.588 1.00 95.50 255 TYR A C 1
ATOM 2011 O O . TYR A 1 255 ? -4.935 0.417 -0.393 1.00 95.50 255 TYR A O 1
ATOM 2019 N N . ALA A 1 256 ? -6.884 1.197 0.405 1.00 95.81 256 ALA A N 1
ATOM 2020 C CA . ALA A 1 256 ? -6.424 1.331 1.786 1.00 95.81 256 ALA A CA 1
ATOM 2021 C C . ALA A 1 256 ? -5.800 0.033 2.333 1.00 95.81 256 ALA A C 1
ATOM 2023 O O . ALA A 1 256 ? -4.734 0.073 2.944 1.00 95.81 256 ALA A O 1
ATOM 2024 N N . TYR A 1 257 ? -6.423 -1.120 2.063 1.00 96.19 257 TYR A N 1
ATOM 2025 C CA . TYR A 1 257 ? -5.908 -2.429 2.466 1.00 96.19 257 TYR A CA 1
ATOM 2026 C C . TYR A 1 257 ? -4.647 -2.830 1.704 1.00 96.19 257 TYR A C 1
ATOM 2028 O O . TYR A 1 257 ? -3.692 -3.294 2.326 1.00 96.19 257 TYR A O 1
ATOM 2036 N N . LYS A 1 258 ? -4.624 -2.624 0.379 1.00 94.19 258 LYS A N 1
ATOM 2037 C CA . LYS A 1 258 ? -3.444 -2.874 -0.457 1.00 94.19 258 LYS A CA 1
ATOM 2038 C C . LYS A 1 258 ? -2.251 -2.102 0.096 1.00 94.19 258 LYS A C 1
ATOM 2040 O O . LYS A 1 258 ? -1.228 -2.692 0.427 1.00 94.19 258 LYS A O 1
ATOM 2045 N N . THR A 1 259 ? -2.404 -0.789 0.243 1.00 92.38 259 THR A N 1
ATOM 2046 C CA . THR A 1 259 ? -1.303 0.075 0.656 1.00 92.38 259 THR A CA 1
ATOM 2047 C C . THR A 1 259 ? -0.876 -0.196 2.085 1.00 92.38 259 THR A C 1
ATOM 2049 O O . THR A 1 259 ? 0.326 -0.181 2.358 1.00 92.38 259 THR A O 1
ATOM 2052 N N . TYR A 1 260 ? -1.821 -0.507 2.979 1.00 93.25 260 TYR A N 1
ATOM 2053 C CA . TYR A 1 260 ? -1.494 -0.950 4.328 1.00 93.25 260 TYR A CA 1
ATOM 2054 C C . TYR A 1 260 ? -0.653 -2.231 4.305 1.00 93.25 260 TYR A C 1
ATOM 2056 O O . TYR A 1 260 ? 0.422 -2.228 4.892 1.00 93.25 260 TYR A O 1
ATOM 2064 N N . PHE A 1 261 ? -1.052 -3.284 3.579 1.00 92.81 261 PHE A N 1
ATOM 2065 C CA . PHE A 1 261 ? -0.236 -4.499 3.459 1.00 92.81 261 PHE A CA 1
ATOM 2066 C C . PHE A 1 261 ? 1.146 -4.218 2.874 1.00 92.81 261 PHE A C 1
ATOM 2068 O O . PHE A 1 261 ? 2.138 -4.646 3.464 1.00 92.81 261 PHE A O 1
ATOM 2075 N N . SER A 1 262 ? 1.222 -3.468 1.769 1.00 88.69 262 SER A N 1
ATOM 2076 C CA . SER A 1 262 ? 2.488 -3.076 1.143 1.00 88.69 262 SER A CA 1
ATOM 2077 C C . SER A 1 262 ? 3.417 -2.412 2.156 1.00 88.69 262 SER A C 1
ATOM 2079 O O . SER A 1 262 ? 4.561 -2.833 2.299 1.00 88.69 262 SER A O 1
ATOM 2081 N N . HIS A 1 263 ? 2.936 -1.411 2.899 1.00 88.56 263 HIS A N 1
ATOM 2082 C CA . HIS A 1 263 ? 3.789 -0.616 3.783 1.00 88.56 263 HIS A CA 1
ATOM 2083 C C . HIS A 1 263 ? 4.089 -1.314 5.113 1.00 88.56 263 HIS A C 1
ATOM 2085 O O . HIS A 1 263 ? 5.235 -1.301 5.569 1.00 88.56 263 HIS A O 1
ATOM 2091 N N . GLU A 1 264 ? 3.080 -1.943 5.718 1.00 90.44 264 GLU A N 1
ATOM 2092 C CA . GLU A 1 264 ? 3.186 -2.631 7.004 1.00 90.44 264 GLU A CA 1
ATOM 2093 C C . GLU A 1 264 ? 4.166 -3.800 6.923 1.00 90.44 264 GLU A C 1
ATOM 2095 O O . GLU A 1 264 ? 4.959 -4.016 7.833 1.00 90.44 264 GLU A O 1
ATOM 2100 N N . LEU A 1 265 ? 4.177 -4.540 5.821 1.00 88.75 265 LEU A N 1
ATOM 2101 C CA . LEU A 1 265 ? 5.071 -5.680 5.703 1.00 88.75 265 LEU A CA 1
ATOM 2102 C C . LEU A 1 265 ? 6.458 -5.299 5.124 1.00 88.75 265 LEU A C 1
ATOM 2104 O O . LEU A 1 265 ? 7.358 -6.117 5.244 1.00 88.75 265 LEU A O 1
ATOM 2108 N N . SER A 1 266 ? 6.642 -4.144 4.444 1.00 83.38 266 SER A N 1
ATOM 2109 C CA . SER A 1 266 ? 7.794 -3.935 3.519 1.00 83.38 266 SER A CA 1
ATOM 2110 C C . SER A 1 266 ? 8.848 -3.056 4.134 1.00 83.38 266 SER A C 1
ATOM 2112 O O . SER A 1 266 ? 10.040 -3.254 3.912 1.00 83.38 266 SER A O 1
ATOM 2114 N N . TYR A 1 267 ? 8.399 -2.025 4.838 1.00 85.19 267 TYR A N 1
ATOM 2115 C CA . TYR A 1 267 ? 9.298 -1.033 5.379 1.00 85.19 267 TYR A CA 1
ATOM 2116 C C . TYR A 1 267 ? 9.877 -1.525 6.688 1.00 85.19 267 TYR A C 1
ATOM 2118 O O . TYR A 1 267 ? 9.169 -2.063 7.543 1.00 85.19 267 TYR A O 1
ATOM 2126 N N . SER A 1 268 ? 11.176 -1.286 6.848 1.00 87.88 268 SER A N 1
ATOM 2127 C CA . SER A 1 268 ? 11.845 -1.602 8.093 1.00 87.88 268 SER A CA 1
ATOM 2128 C C . SER A 1 268 ? 11.304 -0.750 9.239 1.00 87.88 268 SER A C 1
ATOM 2130 O O . SER A 1 268 ? 10.774 0.349 9.033 1.00 87.88 268 SER A O 1
ATOM 2132 N N . LEU A 1 269 ? 11.499 -1.219 10.469 1.00 87.94 269 LEU A N 1
ATOM 2133 C CA . LEU A 1 269 ? 11.144 -0.454 11.663 1.00 87.94 269 LEU A CA 1
ATOM 2134 C C . LEU A 1 269 ? 11.714 0.978 11.631 1.00 87.94 269 LEU A C 1
ATOM 2136 O O . LEU A 1 269 ? 11.007 1.928 11.956 1.00 87.94 269 LEU A O 1
ATOM 2140 N N . GLY A 1 270 ? 12.958 1.150 11.169 1.00 88.69 270 GLY A N 1
ATOM 2141 C CA . GLY A 1 270 ? 13.596 2.466 11.068 1.00 88.69 270 GLY A CA 1
ATOM 2142 C C . GLY A 1 270 ? 12.902 3.409 10.079 1.00 88.69 270 GLY A C 1
ATOM 2143 O O . GLY A 1 270 ? 12.808 4.611 10.333 1.00 88.69 270 GLY A O 1
ATOM 2144 N N . ALA A 1 271 ? 12.372 2.888 8.970 1.00 87.31 271 ALA A N 1
ATOM 2145 C CA . ALA A 1 271 ? 11.585 3.670 8.017 1.00 87.31 271 ALA A CA 1
ATOM 2146 C C . ALA A 1 271 ? 10.221 4.068 8.604 1.00 87.31 271 ALA A C 1
ATOM 2148 O O . ALA A 1 271 ? 9.834 5.240 8.539 1.00 87.31 271 ALA A O 1
ATOM 2149 N N . LYS A 1 272 ? 9.547 3.110 9.252 1.00 89.12 272 LYS A N 1
ATOM 2150 C CA . LYS A 1 272 ? 8.265 3.293 9.950 1.00 89.12 272 LYS A CA 1
ATOM 2151 C C . LYS A 1 272 ? 8.322 4.307 11.088 1.00 89.12 272 LYS A C 1
ATOM 2153 O O . LYS A 1 272 ? 7.336 4.992 11.324 1.00 89.12 272 LYS A O 1
ATOM 2158 N N . SER A 1 273 ? 9.457 4.422 11.776 1.00 88.88 273 SER A N 1
ATOM 2159 C CA . SER A 1 273 ? 9.655 5.402 12.851 1.00 88.88 273 SER A CA 1
ATOM 2160 C C . SER A 1 273 ? 10.202 6.755 12.377 1.00 88.88 273 SER A C 1
ATOM 2162 O O . SER A 1 273 ? 10.340 7.663 13.196 1.00 88.88 273 SER A O 1
ATOM 2164 N N . SER A 1 274 ? 10.573 6.897 11.098 1.00 88.88 274 SER A N 1
ATOM 2165 C CA . SER A 1 274 ? 11.202 8.110 10.557 1.00 88.88 274 SER A CA 1
ATOM 2166 C C . SER A 1 274 ? 10.359 8.762 9.460 1.00 88.88 274 SER A C 1
ATOM 2168 O O . SER A 1 274 ? 9.425 9.508 9.742 1.00 88.88 274 SER A O 1
ATOM 2170 N N . HIS A 1 275 ? 10.689 8.518 8.195 1.00 86.56 275 HIS A N 1
ATOM 2171 C CA . HIS A 1 275 ? 10.131 9.240 7.061 1.00 86.56 275 HIS A CA 1
ATOM 2172 C C . HIS A 1 275 ? 8.692 8.830 6.735 1.00 86.56 275 HIS A C 1
ATOM 2174 O O . HIS A 1 275 ? 7.969 9.648 6.171 1.00 86.56 275 HIS A O 1
ATOM 2180 N N . LEU A 1 276 ? 8.225 7.639 7.137 1.00 90.31 276 LEU A N 1
ATOM 2181 C CA . LEU A 1 276 ? 6.815 7.261 6.962 1.00 90.31 276 LEU A CA 1
ATOM 2182 C C . LEU A 1 276 ? 5.847 8.079 7.833 1.00 90.31 276 LEU A C 1
ATOM 2184 O O . LEU A 1 276 ? 4.654 8.134 7.524 1.00 90.31 276 LEU A O 1
ATOM 2188 N N . ASN A 1 277 ? 6.351 8.818 8.827 1.00 92.62 277 ASN A N 1
ATOM 2189 C CA . ASN A 1 277 ? 5.554 9.809 9.554 1.00 92.62 277 ASN A CA 1
ATOM 2190 C C . ASN A 1 277 ? 4.975 10.872 8.604 1.00 92.62 277 ASN A C 1
ATOM 2192 O O . ASN A 1 277 ? 3.881 11.372 8.846 1.00 92.62 277 ASN A O 1
ATOM 2196 N N . SER A 1 278 ? 5.664 11.179 7.493 1.00 93.25 278 SER A N 1
ATOM 2197 C CA . SER A 1 278 ? 5.161 12.111 6.471 1.00 93.25 278 SER A CA 1
ATOM 2198 C C . SER A 1 278 ? 3.882 11.618 5.785 1.00 93.25 278 SER A C 1
ATOM 2200 O O . SER A 1 278 ? 3.029 12.430 5.441 1.00 93.25 278 SER A O 1
ATOM 2202 N N . ALA A 1 279 ? 3.693 10.300 5.677 1.00 92.94 279 ALA A N 1
ATOM 2203 C CA . ALA A 1 279 ? 2.465 9.681 5.181 1.00 92.94 279 ALA A CA 1
ATOM 2204 C C . ALA A 1 279 ? 1.417 9.455 6.294 1.00 92.94 279 ALA A C 1
ATOM 2206 O O . ALA A 1 279 ? 0.329 8.942 6.029 1.00 92.94 279 ALA A O 1
ATOM 2207 N N . GLY A 1 280 ? 1.729 9.825 7.543 1.00 93.81 280 GLY A N 1
ATOM 2208 C CA . GLY A 1 280 ? 0.860 9.658 8.710 1.00 93.81 280 GLY A CA 1
ATOM 2209 C C . GLY A 1 280 ? 0.953 8.286 9.380 1.00 93.81 280 GLY A C 1
ATOM 2210 O O . GLY A 1 280 ? 0.014 7.882 10.066 1.00 93.81 280 GLY A O 1
ATOM 2211 N N . TYR A 1 281 ? 2.040 7.541 9.159 1.00 93.62 281 TYR A N 1
ATOM 2212 C CA . TYR A 1 281 ? 2.294 6.284 9.862 1.00 93.62 281 TYR A CA 1
ATOM 2213 C C . TYR A 1 281 ? 2.993 6.558 11.195 1.00 93.62 281 TYR A C 1
ATOM 2215 O O . TYR A 1 281 ? 4.002 7.252 11.220 1.00 93.62 281 TYR A O 1
ATOM 2223 N N . TYR A 1 282 ? 2.488 5.990 12.288 1.00 92.75 282 TYR A N 1
ATOM 2224 C CA . TYR A 1 282 ? 3.112 6.099 13.610 1.00 92.75 282 TYR A CA 1
ATOM 2225 C C . TYR A 1 282 ? 3.315 4.713 14.201 1.00 92.75 282 TYR A C 1
ATOM 2227 O O . TYR A 1 282 ? 2.345 4.048 14.562 1.00 92.75 282 TYR A O 1
ATOM 2235 N N . TYR A 1 283 ? 4.564 4.267 14.301 1.00 90.44 283 TYR A N 1
ATOM 2236 C CA . TYR A 1 283 ? 4.874 2.964 14.881 1.00 90.44 283 TYR A CA 1
ATOM 2237 C C . TYR A 1 283 ? 4.540 2.905 16.381 1.00 90.44 283 TYR A C 1
ATOM 2239 O O . TYR A 1 283 ? 4.802 3.848 17.128 1.00 90.44 283 TYR A O 1
ATOM 2247 N N . ASP A 1 284 ? 4.001 1.768 16.816 1.00 86.75 284 ASP A N 1
ATOM 2248 C CA . ASP A 1 284 ? 3.802 1.416 18.220 1.00 86.75 284 ASP A CA 1
ATOM 2249 C C . ASP A 1 284 ? 3.986 -0.098 18.376 1.00 86.75 284 ASP A C 1
ATOM 2251 O O . ASP A 1 284 ? 3.545 -0.875 17.528 1.00 86.75 284 ASP A O 1
ATOM 2255 N N . SER A 1 285 ? 4.658 -0.517 19.447 1.00 83.44 285 SER A N 1
ATOM 2256 C CA . SER A 1 285 ? 4.814 -1.930 19.812 1.00 83.44 285 SER A CA 1
ATOM 2257 C C . SER A 1 285 ? 3.611 -2.469 20.593 1.00 83.44 285 SER A C 1
ATOM 2259 O O . SER A 1 285 ? 3.519 -3.672 20.847 1.00 83.44 285 SER A O 1
ATOM 2261 N N . GLY A 1 286 ? 2.685 -1.587 20.979 1.00 85.69 286 GLY A N 1
ATOM 2262 C CA . GLY A 1 286 ? 1.424 -1.927 21.611 1.00 85.69 286 GLY A CA 1
ATOM 2263 C C . GLY A 1 286 ? 0.578 -2.880 20.768 1.00 85.69 286 GLY A C 1
ATOM 2264 O O . GLY A 1 286 ? 0.644 -2.924 19.539 1.00 85.69 286 GLY A O 1
ATOM 2265 N N . VAL A 1 287 ? -0.242 -3.672 21.456 1.00 84.12 287 VAL A N 1
ATOM 2266 C CA . VAL A 1 287 ? -1.140 -4.636 20.808 1.00 84.12 287 VAL A CA 1
ATOM 2267 C C . VAL A 1 287 ? -2.432 -3.995 20.310 1.00 84.12 287 VAL A C 1
ATOM 2269 O O . VAL A 1 287 ? -3.062 -4.573 19.441 1.00 84.12 287 VAL A O 1
ATOM 2272 N N . SER A 1 288 ? -2.829 -2.837 20.840 1.00 85.94 288 SER A N 1
ATOM 2273 C CA . SER A 1 288 ? -4.079 -2.147 20.497 1.00 85.94 288 SER A CA 1
ATOM 2274 C C . SER A 1 288 ? -3.838 -1.063 19.445 1.00 85.94 288 SER A C 1
ATOM 2276 O O . SER A 1 288 ? -2.827 -0.367 19.509 1.00 85.94 288 SER A O 1
ATOM 2278 N N . GLN A 1 289 ? -4.763 -0.908 18.495 1.00 83.44 289 GLN A N 1
ATOM 2279 C CA . GLN A 1 289 ? -4.713 0.154 17.477 1.00 83.44 289 GLN A CA 1
ATOM 2280 C C . GLN A 1 289 ? -5.520 1.393 17.895 1.00 83.44 289 GLN A C 1
ATOM 2282 O O . GLN A 1 289 ? -5.315 2.489 17.368 1.00 83.44 289 GLN A O 1
ATOM 2287 N N . GLU A 1 290 ? -6.426 1.204 18.850 1.00 87.50 290 GLU A N 1
ATOM 2288 C CA . GLU A 1 290 ? -7.396 2.164 19.376 1.00 87.50 290 GLU A CA 1
ATOM 2289 C C . GLU A 1 290 ? -6.886 2.872 20.641 1.00 87.50 290 GLU A C 1
ATOM 2291 O O . GLU A 1 290 ? -7.530 3.770 21.179 1.00 87.50 290 GLU A O 1
ATOM 2296 N N . SER A 1 291 ? -5.726 2.458 21.148 1.00 86.75 291 SER A N 1
ATOM 2297 C CA . SER A 1 291 ? -5.095 3.019 22.340 1.00 86.75 291 SER A CA 1
ATOM 2298 C C . SER A 1 291 ? -3.586 2.839 22.260 1.00 86.75 291 SER A C 1
ATOM 2300 O O . SER A 1 291 ? -3.132 1.804 21.783 1.00 86.75 291 SER A O 1
ATOM 2302 N N . GLY A 1 292 ? -2.813 3.773 22.805 1.00 88.88 292 GLY A N 1
ATOM 2303 C CA . GLY A 1 292 ? -1.355 3.653 22.865 1.00 88.88 292 GLY A CA 1
ATOM 2304 C C . GLY A 1 292 ? -0.647 4.895 22.345 1.00 88.88 292 GLY A C 1
ATOM 2305 O O . GLY A 1 292 ? -1.267 5.934 22.098 1.00 88.88 292 GLY A O 1
ATOM 2306 N N . ALA A 1 293 ? 0.667 4.792 22.184 1.00 91.38 293 ALA A N 1
ATOM 2307 C CA . ALA A 1 293 ? 1.502 5.905 21.750 1.00 91.38 293 ALA A CA 1
ATOM 2308 C C . ALA A 1 293 ? 1.205 6.309 20.298 1.00 91.38 293 ALA A C 1
ATOM 2310 O O . ALA A 1 293 ? 1.138 7.507 20.004 1.00 91.38 293 ALA A O 1
ATOM 2311 N N . SER A 1 294 ? 0.969 5.339 19.406 1.00 91.38 294 SER A N 1
ATOM 2312 C CA . SER A 1 294 ? 0.604 5.630 18.008 1.00 91.38 294 SER A CA 1
ATOM 2313 C C . SER A 1 294 ? -0.729 6.365 17.909 1.00 91.38 294 SER A C 1
ATOM 2315 O O . SER A 1 294 ? -0.816 7.408 17.256 1.00 91.38 294 SER A O 1
ATOM 2317 N N . PHE A 1 295 ? -1.764 5.859 18.587 1.00 92.62 295 PHE A N 1
ATOM 2318 C CA . PHE A 1 295 ? -3.087 6.483 18.592 1.00 92.62 295 PHE A CA 1
ATOM 2319 C C . PHE A 1 295 ? -3.019 7.918 19.130 1.00 92.62 295 PHE A C 1
ATOM 2321 O O . PHE A 1 295 ? -3.503 8.845 18.484 1.00 92.62 295 PHE A O 1
ATOM 2328 N N . ASN A 1 296 ? -2.337 8.123 20.261 1.00 92.81 296 ASN A N 1
ATOM 2329 C CA . ASN A 1 296 ? -2.172 9.448 20.861 1.00 92.81 296 ASN A CA 1
ATOM 2330 C C . ASN A 1 296 ? -1.403 10.408 19.942 1.00 92.81 296 ASN A C 1
ATOM 2332 O O . ASN A 1 296 ? -1.757 11.581 19.846 1.00 92.81 296 ASN A O 1
ATOM 2336 N N . SER A 1 297 ? -0.385 9.921 19.228 1.00 93.12 297 SER A N 1
ATOM 2337 C CA . SER A 1 297 ? 0.386 10.741 18.287 1.00 93.12 297 SER A CA 1
ATOM 2338 C C . SER A 1 297 ? -0.477 11.195 17.107 1.00 93.12 297 SER A C 1
ATOM 2340 O O . SER A 1 297 ? -0.462 12.377 16.764 1.00 93.12 297 SER A O 1
ATOM 2342 N N . ARG A 1 298 ? -1.296 10.293 16.546 1.00 94.12 298 ARG A N 1
ATOM 2343 C CA . ARG A 1 298 ? -2.261 10.608 15.478 1.00 94.12 298 ARG A CA 1
ATOM 2344 C C . ARG A 1 298 ? -3.379 11.535 15.953 1.00 94.12 298 ARG A C 1
ATOM 2346 O O . ARG A 1 298 ? -3.683 12.498 15.256 1.00 94.12 298 ARG A O 1
ATOM 2353 N N . LYS A 1 299 ? -3.940 11.307 17.146 1.00 93.25 299 LYS A N 1
ATOM 2354 C CA . LYS A 1 299 ? -4.916 12.210 17.786 1.00 93.25 299 LYS A CA 1
ATOM 2355 C C . LYS A 1 299 ? -4.345 13.619 17.911 1.00 93.25 299 LYS A C 1
ATOM 2357 O O . LYS A 1 299 ? -4.979 14.593 17.503 1.00 93.25 299 LYS A O 1
ATOM 2362 N N . ASN A 1 300 ? -3.122 13.727 18.431 1.00 93.12 300 ASN A N 1
ATOM 2363 C CA . ASN A 1 300 ? -2.484 15.012 18.685 1.00 93.12 300 ASN A CA 1
ATOM 2364 C C . ASN A 1 300 ? -2.387 15.866 17.421 1.00 93.12 300 ASN A C 1
ATOM 2366 O O . ASN A 1 300 ? -2.486 17.083 17.528 1.00 93.12 300 ASN A O 1
ATOM 2370 N N . LEU A 1 301 ? -2.254 15.280 16.225 1.00 93.06 301 LEU A N 1
ATOM 2371 C CA . LEU A 1 301 ? -2.224 16.020 14.957 1.00 93.06 301 LEU A CA 1
ATOM 2372 C C . LEU A 1 301 ? -3.472 16.868 14.697 1.00 93.06 301 LEU A C 1
ATOM 2374 O O . LEU A 1 301 ? -3.330 17.898 14.055 1.00 93.06 301 LEU A O 1
ATOM 2378 N N . PHE A 1 302 ? -4.639 16.513 15.235 1.00 93.94 302 PHE A N 1
ATOM 2379 C CA . PHE A 1 302 ? -5.914 17.161 14.897 1.00 93.94 302 PHE A CA 1
ATOM 2380 C C . PHE A 1 302 ? -6.579 17.901 16.059 1.00 93.94 302 PHE A C 1
ATOM 2382 O O . PHE A 1 302 ? -7.661 18.459 15.884 1.00 93.94 302 PHE A O 1
ATOM 2389 N N . VAL A 1 303 ? -5.939 17.950 17.232 1.00 90.88 303 VAL A N 1
ATOM 2390 C CA . VAL A 1 303 ? -6.445 18.659 18.420 1.00 90.88 303 VAL A CA 1
ATOM 2391 C C . VAL A 1 303 ? -6.884 20.085 18.069 1.00 90.88 303 VAL A C 1
ATOM 2393 O O . VAL A 1 303 ? -6.201 20.788 17.321 1.00 90.88 303 VAL A O 1
ATOM 2396 N N . ASN A 1 304 ? -8.024 20.514 18.621 1.00 91.25 304 ASN A N 1
ATOM 2397 C CA . ASN A 1 304 ? -8.660 21.806 18.334 1.00 91.25 304 ASN A CA 1
ATOM 2398 C C . ASN A 1 304 ? -9.050 21.999 16.858 1.00 91.25 304 ASN A C 1
ATOM 2400 O O . ASN A 1 304 ? -9.142 23.130 16.384 1.00 91.25 304 ASN A O 1
ATOM 2404 N N . SER A 1 305 ? -9.262 20.902 16.124 1.00 93.50 305 SER A N 1
ATOM 2405 C CA . SER A 1 305 ? -9.533 20.904 14.681 1.00 93.50 305 SER A CA 1
ATOM 2406 C C . SER A 1 305 ? -8.462 21.631 13.866 1.00 93.50 305 SER A C 1
ATOM 2408 O O . SER A 1 305 ? -8.765 22.251 12.842 1.00 93.50 305 SER A O 1
ATOM 2410 N N . ARG A 1 306 ? -7.200 21.554 14.309 1.00 94.12 306 ARG A N 1
ATOM 2411 C CA . ARG A 1 306 ? -6.072 22.028 13.506 1.00 94.12 306 ARG A CA 1
ATOM 2412 C C . ARG A 1 306 ? -5.912 21.167 12.257 1.00 94.12 306 ARG A C 1
ATOM 2414 O O . ARG A 1 306 ? -6.313 20.001 12.231 1.00 94.12 306 ARG A O 1
ATOM 2421 N N . THR A 1 307 ? -5.335 21.761 11.226 1.00 95.75 307 THR A N 1
ATOM 2422 C CA . THR A 1 307 ? -5.058 21.055 9.984 1.00 95.75 307 THR A CA 1
ATOM 2423 C C . THR A 1 307 ? -3.735 20.307 10.095 1.00 95.75 307 THR A C 1
ATOM 2425 O O . THR A 1 307 ? -2.813 20.744 10.790 1.00 95.75 307 THR A O 1
ATOM 2428 N N . ALA A 1 308 ? -3.650 19.152 9.444 1.00 96.62 308 ALA A N 1
ATOM 2429 C CA . ALA A 1 308 ? -2.430 18.359 9.379 1.00 96.62 308 ALA A CA 1
ATOM 2430 C C . ALA A 1 308 ? -2.133 17.991 7.928 1.00 96.62 308 ALA A C 1
ATOM 2432 O O . ALA A 1 308 ? -3.032 17.597 7.182 1.00 96.62 308 ALA A O 1
ATOM 2433 N N . GLN A 1 309 ? -0.867 18.138 7.546 1.00 96.69 309 GLN A N 1
ATOM 2434 C CA . GLN A 1 309 ? -0.381 17.889 6.196 1.00 96.69 309 GLN A CA 1
ATOM 2435 C C . GLN A 1 309 ? 0.331 16.544 6.126 1.00 96.69 309 GLN A C 1
ATOM 2437 O O . GLN A 1 309 ? 1.087 16.182 7.029 1.00 96.69 309 GLN A O 1
ATOM 2442 N N . PHE A 1 310 ? 0.111 15.839 5.026 1.00 97.19 310 PHE A N 1
ATOM 2443 C CA . PHE A 1 310 ? 0.716 14.552 4.732 1.00 97.19 310 PHE A CA 1
ATOM 2444 C C . PHE A 1 310 ? 1.204 14.544 3.293 1.00 97.19 310 PHE A C 1
ATOM 2446 O O . PHE A 1 310 ? 0.616 15.181 2.418 1.00 97.19 310 PHE A O 1
ATOM 2453 N N . ILE A 1 311 ? 2.278 13.809 3.052 1.00 95.38 311 ILE A N 1
ATOM 2454 C CA . ILE A 1 311 ? 2.767 13.518 1.715 1.00 95.38 311 ILE A CA 1
ATOM 2455 C C . ILE A 1 311 ? 3.125 12.042 1.637 1.00 95.38 311 ILE A C 1
ATOM 2457 O O . ILE A 1 311 ? 3.848 11.513 2.481 1.00 95.38 311 ILE A O 1
ATOM 2461 N N . SER A 1 312 ? 2.603 11.360 0.629 1.00 91.94 312 SER A N 1
ATOM 2462 C CA . SER A 1 312 ? 2.838 9.938 0.420 1.00 91.94 312 SER A CA 1
ATOM 2463 C C . SER A 1 312 ? 3.065 9.642 -1.050 1.00 91.94 312 SER A C 1
ATOM 2465 O O . SER A 1 312 ? 2.595 10.345 -1.942 1.00 91.94 312 SER A O 1
ATOM 2467 N N . LYS A 1 313 ? 3.823 8.584 -1.321 1.00 91.06 313 LYS A N 1
ATOM 2468 C CA . LYS A 1 313 ? 3.937 8.051 -2.673 1.00 91.06 313 LYS A CA 1
ATOM 2469 C C . LYS A 1 313 ? 2.641 7.319 -3.038 1.00 91.06 313 LYS A C 1
ATOM 2471 O O . LYS A 1 313 ? 2.092 6.600 -2.201 1.00 91.06 313 LYS A O 1
ATOM 2476 N N . LEU A 1 314 ? 2.195 7.474 -4.285 1.00 89.25 314 LEU A N 1
ATOM 2477 C CA . LEU A 1 314 ? 1.083 6.690 -4.826 1.00 89.25 314 LEU A CA 1
ATOM 2478 C C . LEU A 1 314 ? 1.488 5.216 -4.956 1.00 89.25 314 LEU A C 1
ATOM 2480 O O . LEU A 1 314 ? 2.463 4.890 -5.635 1.00 89.25 314 LEU A O 1
ATOM 2484 N N . ASP A 1 315 ? 0.724 4.326 -4.326 1.00 88.00 315 ASP A N 1
ATOM 2485 C CA . ASP A 1 315 ? 0.948 2.882 -4.354 1.00 88.00 315 ASP A CA 1
ATOM 2486 C C . ASP A 1 315 ? 0.148 2.232 -5.488 1.00 88.00 315 ASP A C 1
ATOM 2488 O O . ASP A 1 315 ? -0.859 1.543 -5.294 1.00 88.00 315 ASP A O 1
ATOM 2492 N N . ALA A 1 316 ? 0.615 2.464 -6.708 1.00 88.12 316 ALA A N 1
ATOM 2493 C CA . ALA A 1 316 ? 0.113 1.822 -7.913 1.00 88.12 316 ALA A CA 1
ATOM 2494 C C . ALA A 1 316 ? 1.226 1.027 -8.597 1.00 88.12 316 ALA A C 1
ATOM 2496 O O . ALA A 1 316 ? 2.404 1.375 -8.520 1.00 88.12 316 ALA A O 1
ATOM 2497 N N . ASP A 1 317 ? 0.854 -0.038 -9.302 1.00 86.94 317 ASP A N 1
ATOM 2498 C CA . ASP A 1 317 ? 1.811 -1.061 -9.739 1.00 86.94 317 ASP A CA 1
ATOM 2499 C C . ASP A 1 317 ? 2.922 -0.489 -10.644 1.00 86.94 317 ASP A C 1
ATOM 2501 O O . ASP A 1 317 ? 4.109 -0.764 -10.444 1.00 86.94 317 ASP A O 1
ATOM 2505 N N . LEU A 1 318 ? 2.546 0.402 -11.571 1.00 86.38 318 LEU A N 1
ATOM 2506 C CA . LEU A 1 318 ? 3.456 1.116 -12.477 1.00 86.38 318 LEU A CA 1
ATOM 2507 C C . LEU A 1 318 ? 4.248 2.254 -11.797 1.00 86.38 318 LEU A C 1
ATOM 2509 O O . LEU A 1 318 ? 5.268 2.705 -12.314 1.00 86.38 318 LEU A O 1
ATOM 2513 N N . PHE A 1 319 ? 3.817 2.722 -10.629 1.00 88.06 319 PHE A N 1
ATOM 2514 C CA . PHE A 1 319 ? 4.476 3.808 -9.893 1.00 88.06 319 PHE A CA 1
ATOM 2515 C C . PHE A 1 319 ? 5.644 3.301 -9.050 1.00 88.06 319 PHE A C 1
ATOM 2517 O O . PHE A 1 319 ? 6.449 4.073 -8.539 1.00 88.06 319 PHE A O 1
ATOM 2524 N N . ASN A 1 320 ? 5.790 1.990 -8.917 1.00 83.38 320 ASN A N 1
ATOM 2525 C CA . ASN A 1 320 ? 6.863 1.398 -8.132 1.00 83.38 320 ASN A CA 1
ATOM 2526 C C . ASN A 1 320 ? 7.987 0.809 -8.996 1.00 83.38 320 ASN A C 1
ATOM 2528 O O . ASN A 1 320 ? 9.038 0.457 -8.462 1.00 83.38 320 ASN A O 1
ATOM 2532 N N . GLN A 1 321 ? 7.837 0.767 -10.323 1.00 82.81 321 GLN A N 1
ATOM 2533 C CA . GLN A 1 321 ? 8.961 0.457 -11.210 1.00 82.81 321 GLN A CA 1
ATOM 2534 C C . GLN A 1 321 ? 9.889 1.689 -11.376 1.00 82.81 321 GLN A C 1
ATOM 2536 O O . GLN A 1 321 ? 9.415 2.825 -11.307 1.00 82.81 321 GLN A O 1
ATOM 2541 N N . PRO A 1 322 ? 11.214 1.502 -11.535 1.00 77.94 322 PRO A N 1
ATOM 2542 C CA . PRO A 1 322 ? 12.191 2.598 -11.490 1.00 77.94 322 PRO A CA 1
ATOM 2543 C C . PRO A 1 322 ? 12.430 3.326 -12.827 1.00 77.94 322 PRO A C 1
ATOM 2545 O O . PRO A 1 322 ? 13.161 4.314 -12.857 1.00 77.94 322 PRO A O 1
ATOM 2548 N N . GLN A 1 323 ? 11.892 2.836 -13.943 1.00 86.94 323 GLN A N 1
ATOM 2549 C CA . GLN A 1 323 ? 12.095 3.419 -15.270 1.00 86.94 323 GLN A CA 1
ATOM 2550 C C . GLN A 1 323 ? 11.171 4.622 -15.499 1.00 86.94 323 GLN A C 1
ATOM 2552 O O . GLN A 1 323 ? 10.032 4.671 -15.030 1.00 86.94 323 GLN A O 1
ATOM 2557 N N . TYR A 1 324 ? 11.647 5.592 -16.280 1.00 90.94 324 TYR A N 1
ATOM 2558 C CA . TYR A 1 324 ? 10.844 6.751 -16.660 1.00 90.94 324 TYR A CA 1
ATOM 2559 C C . TYR A 1 324 ? 9.785 6.377 -17.697 1.00 90.94 324 TYR A C 1
ATOM 2561 O O . TYR A 1 324 ? 10.061 5.651 -18.657 1.00 90.94 324 TYR A O 1
ATOM 2569 N N . LEU A 1 325 ? 8.577 6.906 -17.521 1.00 92.06 325 LEU A N 1
ATOM 2570 C CA . LEU A 1 325 ? 7.526 6.835 -18.524 1.00 92.06 325 LEU A CA 1
ATOM 2571 C C . LEU A 1 325 ? 7.944 7.667 -19.741 1.00 92.06 325 LEU A C 1
ATOM 2573 O O . LEU A 1 325 ? 8.392 8.810 -19.593 1.00 92.06 325 LEU A O 1
ATOM 2577 N N . VAL A 1 326 ? 7.810 7.079 -20.932 1.00 92.56 326 VAL A N 1
ATOM 2578 C CA . VAL A 1 326 ? 8.117 7.749 -22.201 1.00 92.56 326 VAL A CA 1
ATOM 2579 C C . VAL A 1 326 ? 7.287 9.029 -22.339 1.00 92.56 326 VAL A C 1
ATOM 2581 O O . VAL A 1 326 ? 6.132 9.085 -21.919 1.00 92.56 326 VAL A O 1
ATOM 2584 N N . ASN A 1 327 ? 7.878 10.054 -22.951 1.00 91.94 327 ASN A N 1
ATOM 2585 C CA . ASN A 1 327 ? 7.196 11.299 -23.284 1.00 91.94 327 ASN A CA 1
ATOM 2586 C C . ASN A 1 327 ? 5.927 11.102 -24.140 1.00 91.94 327 ASN A C 1
ATOM 2588 O O . ASN A 1 327 ? 5.690 10.039 -24.717 1.00 91.94 327 ASN A O 1
ATOM 2592 N N . HIS A 1 328 ? 5.119 12.155 -24.234 1.00 92.69 328 HIS A N 1
ATOM 2593 C CA . HIS A 1 328 ? 3.829 12.180 -24.929 1.00 92.69 328 HIS A CA 1
ATOM 2594 C C . HIS A 1 328 ? 2.777 11.178 -24.417 1.00 92.69 328 HIS A C 1
ATOM 2596 O O . HIS A 1 328 ? 1.862 10.809 -25.150 1.00 92.69 328 HIS A O 1
ATOM 2602 N N . CYS A 1 329 ? 2.895 10.740 -23.163 1.00 92.62 329 CYS A N 1
ATOM 2603 C CA . CYS A 1 329 ? 1.847 9.984 -22.484 1.00 92.62 329 CYS A CA 1
ATOM 2604 C C . CYS A 1 329 ? 1.005 10.926 -21.622 1.00 92.62 329 CYS A C 1
ATOM 2606 O O . CYS A 1 329 ? 1.549 11.724 -20.857 1.00 92.62 329 CYS A O 1
ATOM 2608 N N . GLU A 1 330 ? -0.311 10.809 -21.729 1.00 94.19 330 GLU A N 1
ATOM 2609 C CA . GLU A 1 330 ? -1.267 11.426 -20.818 1.00 94.19 330 GLU A CA 1
ATOM 2610 C C . GLU A 1 330 ? -1.616 10.433 -19.708 1.00 94.19 330 GLU A C 1
ATOM 2612 O O . GLU A 1 330 ? -1.921 9.277 -19.998 1.00 94.19 330 GLU A O 1
ATOM 2617 N N . VAL A 1 331 ? -1.551 10.868 -18.448 1.00 95.12 331 VAL A N 1
ATOM 2618 C CA . VAL A 1 331 ? -1.877 10.032 -17.282 1.00 95.12 331 VAL A CA 1
ATOM 2619 C C . VAL A 1 331 ? -3.051 10.658 -16.543 1.00 95.12 331 VAL A C 1
ATOM 2621 O O . VAL A 1 331 ? -2.938 11.776 -16.039 1.00 95.12 331 VAL A O 1
ATOM 2624 N N . ASP A 1 332 ? -4.149 9.922 -16.448 1.00 95.81 332 ASP A N 1
ATOM 2625 C CA . ASP A 1 332 ? -5.336 10.295 -15.687 1.00 95.81 332 ASP A CA 1
ATOM 2626 C C . ASP A 1 332 ? -5.378 9.470 -14.397 1.00 95.81 332 ASP A C 1
ATOM 2628 O O . ASP A 1 332 ? -5.245 8.243 -14.424 1.00 95.81 332 ASP A O 1
ATOM 2632 N N . ILE A 1 333 ? -5.550 10.141 -13.260 1.00 96.25 333 ILE A N 1
ATOM 2633 C CA . ILE A 1 333 ? -5.631 9.525 -11.933 1.00 96.25 333 ILE A CA 1
ATOM 2634 C C . ILE A 1 333 ? -6.943 9.970 -11.291 1.00 96.25 333 ILE A C 1
ATOM 2636 O O . ILE A 1 333 ? -7.176 11.160 -11.086 1.00 96.25 333 ILE A O 1
ATOM 2640 N N . GLU A 1 334 ? -7.786 9.006 -10.950 1.00 96.12 334 GLU A N 1
ATOM 2641 C CA . GLU A 1 334 ? -9.055 9.209 -10.256 1.00 96.12 334 GLU A CA 1
ATOM 2642 C C . GLU A 1 334 ? -8.943 8.637 -8.840 1.00 96.12 334 GLU A C 1
ATOM 2644 O O . GLU A 1 334 ? -8.583 7.470 -8.660 1.00 96.12 334 GLU A O 1
ATOM 2649 N N . ILE A 1 335 ? -9.235 9.462 -7.834 1.00 96.44 335 ILE A N 1
ATOM 2650 C CA . ILE A 1 335 ? -9.139 9.111 -6.415 1.00 96.44 335 ILE A CA 1
ATOM 2651 C C . ILE A 1 335 ? -10.511 9.264 -5.765 1.00 96.44 335 ILE A C 1
ATOM 2653 O O . ILE A 1 335 ? -11.015 10.372 -5.592 1.00 96.44 335 ILE A O 1
ATOM 2657 N N . LEU A 1 336 ? -11.091 8.148 -5.340 1.00 96.00 336 LEU A N 1
ATOM 2658 C CA . LEU A 1 336 ? -12.304 8.115 -4.535 1.00 96.00 336 LEU A CA 1
ATOM 2659 C C . LEU A 1 336 ? -11.925 7.986 -3.049 1.00 96.00 336 LEU A C 1
ATOM 2661 O O . LEU A 1 336 ? -11.328 6.970 -2.680 1.00 96.00 336 LEU A O 1
ATOM 2665 N N . PRO A 1 337 ? -12.249 8.962 -2.182 1.00 95.38 337 PRO A N 1
ATOM 2666 C CA . PRO A 1 337 ? -11.977 8.860 -0.751 1.00 95.38 337 PRO A CA 1
ATOM 2667 C C . PRO A 1 337 ? -12.918 7.873 -0.035 1.00 95.38 337 PRO A C 1
ATOM 2669 O O . PRO A 1 337 ? -14.011 7.559 -0.503 1.00 95.38 337 PRO A O 1
ATOM 2672 N N . ASN A 1 338 ? -12.475 7.380 1.119 1.00 94.94 338 ASN A N 1
ATOM 2673 C CA . ASN A 1 338 ? -13.234 6.545 2.046 1.00 94.94 338 ASN A CA 1
ATOM 2674 C C . ASN A 1 338 ? -14.210 7.374 2.886 1.00 94.94 338 ASN A C 1
ATOM 2676 O O . ASN A 1 338 ? -14.021 8.569 3.115 1.00 94.94 338 ASN A O 1
ATOM 2680 N N . GLU A 1 339 ? -15.232 6.701 3.412 1.00 92.56 339 GLU A N 1
ATOM 2681 C CA . GLU A 1 339 ? -16.178 7.319 4.335 1.00 92.56 339 GLU A CA 1
ATOM 2682 C C . GLU A 1 339 ? -15.525 7.662 5.691 1.00 92.56 339 GLU A C 1
ATOM 2684 O O . GLU A 1 339 ? -14.676 6.906 6.181 1.00 92.56 339 GLU A O 1
ATOM 2689 N N . PRO A 1 340 ? -15.982 8.731 6.379 1.00 92.06 340 PRO A N 1
ATOM 2690 C CA . PRO A 1 340 ? -15.477 9.127 7.697 1.00 92.06 340 PRO A CA 1
ATOM 2691 C C . PRO A 1 340 ? -15.465 8.005 8.744 1.00 92.06 340 PRO A C 1
ATOM 2693 O O . PRO A 1 340 ? -14.562 7.943 9.572 1.00 92.06 340 PRO A O 1
ATOM 2696 N N . LYS A 1 341 ? -16.443 7.091 8.694 1.00 92.25 341 LYS A N 1
ATOM 2697 C CA . LYS A 1 341 ? -16.554 5.954 9.624 1.00 92.25 341 LYS A CA 1
ATOM 2698 C C . LYS A 1 341 ? -15.462 4.892 9.447 1.00 92.25 341 LYS A C 1
ATOM 2700 O O . LYS A 1 341 ? -15.256 4.101 10.353 1.00 92.25 341 LYS A O 1
ATOM 2705 N N . PHE A 1 342 ? -14.814 4.842 8.283 1.00 93.88 342 PHE A N 1
ATOM 2706 C CA . PHE A 1 342 ? -13.708 3.924 8.007 1.00 93.88 342 PHE A CA 1
ATOM 2707 C C . PHE A 1 342 ? -12.364 4.558 8.381 1.00 93.88 342 PHE A C 1
ATOM 2709 O O . PHE A 1 342 ? -11.465 3.885 8.872 1.00 93.88 342 PHE A O 1
ATOM 2716 N N . ILE A 1 343 ? -12.222 5.866 8.153 1.00 95.06 343 ILE A N 1
ATOM 2717 C CA . ILE A 1 343 ? -10.950 6.585 8.317 1.00 95.06 343 ILE A CA 1
ATOM 2718 C C . ILE A 1 343 ? -10.721 7.154 9.717 1.00 95.06 343 ILE A C 1
ATOM 2720 O O . ILE A 1 343 ? -9.587 7.518 10.026 1.00 95.06 343 ILE A O 1
ATOM 2724 N N . LEU A 1 344 ? -11.755 7.263 10.555 1.00 94.31 344 LEU A N 1
ATOM 2725 C CA . LEU A 1 344 ? -11.651 7.790 11.915 1.00 94.31 344 LEU A CA 1
ATOM 2726 C C . LEU A 1 344 ? -11.889 6.701 12.956 1.00 94.31 344 LEU A C 1
ATOM 2728 O O . LEU A 1 344 ? -12.856 5.951 12.874 1.00 94.31 344 LEU A O 1
ATOM 2732 N N . ILE A 1 345 ? -11.032 6.698 13.972 1.00 93.06 345 ILE A N 1
ATOM 2733 C CA . ILE A 1 345 ? -11.139 5.880 15.172 1.00 93.06 345 ILE A CA 1
ATOM 2734 C C . ILE A 1 345 ? -11.462 6.824 16.338 1.00 93.06 345 ILE A C 1
ATOM 2736 O O . ILE A 1 345 ? -10.636 7.647 16.736 1.00 93.06 345 ILE A O 1
ATOM 2740 N N . ALA A 1 346 ? -12.667 6.703 16.873 1.00 91.69 346 ALA A N 1
ATOM 2741 C CA . ALA A 1 346 ? -13.187 7.372 18.050 1.00 91.69 346 ALA A CA 1
ATOM 2742 C C . ALA A 1 346 ? -13.754 6.343 19.051 1.00 91.69 346 ALA A C 1
ATOM 2744 O O . ALA A 1 346 ? -14.960 6.086 19.060 1.00 91.69 346 ALA A O 1
ATOM 2745 N N . PRO A 1 347 ? -12.902 5.725 19.893 1.00 87.12 347 PRO A N 1
ATOM 2746 C CA . PRO A 1 347 ? -13.347 4.752 20.883 1.00 87.12 347 PRO A CA 1
ATOM 2747 C C . PRO A 1 347 ? -14.268 5.422 21.906 1.00 87.12 347 PRO A C 1
ATOM 2749 O O . PRO A 1 347 ? -13.891 6.414 22.538 1.00 87.12 347 PRO A O 1
ATOM 2752 N N . LEU A 1 348 ? -15.470 4.873 22.074 1.00 82.50 348 LEU A N 1
ATOM 2753 C CA . LEU A 1 348 ? -16.489 5.421 22.964 1.00 82.50 348 LEU A CA 1
ATOM 2754 C C . LEU A 1 348 ? -16.267 4.971 24.417 1.00 82.50 348 LEU A C 1
ATOM 2756 O O . LEU A 1 348 ? -16.120 3.774 24.676 1.00 82.50 348 LEU A O 1
ATOM 2760 N N . PRO A 1 349 ? -16.278 5.897 25.394 1.00 74.75 349 PRO A N 1
ATOM 2761 C CA . PRO A 1 349 ? -16.389 5.536 26.801 1.00 74.75 349 PRO A CA 1
ATOM 2762 C C . PRO A 1 349 ? -17.703 4.794 27.073 1.00 74.75 349 PRO A C 1
ATOM 2764 O O . PRO A 1 349 ? -18.737 5.092 26.473 1.00 74.75 349 PRO A O 1
ATOM 2767 N N . VAL A 1 350 ? -17.682 3.853 28.019 1.00 71.31 350 VAL A N 1
ATOM 2768 C CA . VAL A 1 350 ? -18.865 3.064 28.396 1.00 71.31 350 VAL A CA 1
ATOM 2769 C C . VAL A 1 350 ? -20.015 3.994 28.807 1.00 71.31 350 VAL A C 1
ATOM 2771 O O . VAL A 1 350 ? -19.876 4.775 29.745 1.00 71.31 350 VAL A O 1
ATOM 2774 N N . GLY A 1 351 ? -21.152 3.904 28.107 1.00 66.25 351 GLY A N 1
ATOM 2775 C CA . GLY A 1 351 ? -22.356 4.704 28.374 1.00 66.25 351 GLY A CA 1
ATOM 2776 C C . GLY A 1 351 ? -22.420 6.070 27.673 1.00 66.25 351 GLY A C 1
ATOM 2777 O O . GLY A 1 351 ? -23.393 6.796 27.876 1.00 66.25 351 GLY A O 1
ATOM 2778 N N . ALA A 1 352 ? -21.429 6.427 26.849 1.00 75.56 352 ALA A N 1
ATOM 2779 C CA . ALA A 1 352 ? -21.456 7.639 26.030 1.00 75.56 352 ALA A CA 1
ATOM 2780 C C . ALA A 1 352 ? -22.207 7.421 24.703 1.00 75.56 352 ALA A C 1
ATOM 2782 O O . ALA A 1 352 ? -22.196 6.330 24.137 1.00 75.56 352 ALA A O 1
ATOM 2783 N N . GLN A 1 353 ? -22.851 8.476 24.195 1.00 73.62 353 GLN A N 1
ATOM 2784 C CA . GLN A 1 353 ? -23.508 8.450 22.885 1.00 73.62 353 GLN A CA 1
ATOM 2785 C C . GLN A 1 353 ? -22.482 8.624 21.753 1.00 73.62 353 GLN A C 1
ATOM 2787 O O . GLN A 1 353 ? -21.512 9.366 21.935 1.00 73.62 353 GLN A O 1
ATOM 2792 N N . PRO A 1 354 ? -22.687 7.985 20.585 1.00 76.44 354 PRO A N 1
ATOM 2793 C CA . PRO A 1 354 ? -21.790 8.123 19.446 1.00 76.44 354 PRO A CA 1
ATOM 2794 C C . PRO A 1 354 ? -21.778 9.567 18.932 1.00 76.44 354 PRO A C 1
ATOM 2796 O O . PRO A 1 354 ? -22.802 10.105 18.510 1.00 76.44 354 PRO A O 1
ATOM 2799 N N . THR A 1 355 ? -20.600 10.190 18.948 1.00 84.06 355 THR A N 1
ATOM 2800 C CA . THR A 1 355 ? -20.381 11.511 18.349 1.00 84.06 355 THR A CA 1
ATOM 2801 C C . THR A 1 355 ? -20.085 11.344 16.869 1.00 84.06 355 THR A C 1
ATOM 2803 O O . THR A 1 355 ? -19.160 10.628 16.488 1.00 84.06 355 THR A O 1
ATOM 2806 N N . ARG A 1 356 ? -20.831 12.040 16.010 1.00 87.50 356 ARG A N 1
ATOM 2807 C CA . ARG A 1 356 ? -20.553 12.028 14.576 1.00 87.50 356 ARG A CA 1
ATOM 2808 C C . ARG A 1 356 ? -19.406 12.978 14.247 1.00 87.50 356 ARG A C 1
ATOM 2810 O O . ARG A 1 356 ? -19.491 14.182 14.475 1.00 87.50 356 ARG A O 1
ATOM 2817 N N . TYR A 1 357 ? -18.344 12.418 13.681 1.00 90.75 357 TYR A N 1
ATOM 2818 C CA . TYR A 1 357 ? -17.189 13.165 13.203 1.00 90.75 357 TYR A CA 1
ATOM 2819 C C . TYR A 1 357 ? -17.261 13.410 11.697 1.00 90.75 357 TYR A C 1
ATOM 2821 O O . TYR A 1 357 ? -17.681 12.545 10.926 1.00 90.75 357 TYR A O 1
ATOM 2829 N N . ILE A 1 358 ? -16.805 14.591 11.291 1.00 91.69 358 ILE A N 1
ATOM 2830 C CA . ILE A 1 358 ? -16.644 15.011 9.903 1.00 91.69 358 ILE A CA 1
ATOM 2831 C C . ILE A 1 358 ? -15.150 15.040 9.601 1.00 91.69 358 ILE A C 1
ATOM 2833 O O . ILE A 1 358 ? -14.365 15.647 10.335 1.00 91.69 358 ILE A O 1
ATOM 2837 N N . PHE A 1 359 ? -14.774 14.403 8.499 1.00 93.19 359 PHE A N 1
ATOM 2838 C CA . PHE A 1 359 ? -13.426 14.444 7.955 1.00 93.19 359 PHE A CA 1
ATOM 2839 C C . PHE A 1 359 ? -13.409 15.301 6.696 1.00 93.19 359 PHE A C 1
ATOM 2841 O O . PHE A 1 359 ? -14.219 15.096 5.794 1.00 93.19 359 PHE A O 1
ATOM 2848 N N . GLU A 1 360 ? -12.493 16.258 6.638 1.00 93.69 360 GLU A N 1
ATOM 2849 C CA . GLU A 1 360 ? -12.448 17.257 5.576 1.00 93.69 360 GLU A CA 1
ATOM 2850 C C . GLU A 1 360 ? -11.102 17.243 4.876 1.00 93.69 360 GLU A C 1
ATOM 2852 O O . GLU A 1 360 ? -10.055 17.330 5.521 1.00 93.69 360 GLU A O 1
ATOM 2857 N N . VAL A 1 361 ? -11.150 17.195 3.546 1.00 95.12 361 VAL A N 1
ATOM 2858 C CA . VAL A 1 361 ? -9.985 17.364 2.679 1.00 95.12 361 VAL A CA 1
ATOM 2859 C C . VAL A 1 361 ? -9.881 18.841 2.316 1.00 95.12 361 VAL A C 1
ATOM 2861 O O . VAL A 1 361 ? -10.688 19.360 1.552 1.00 95.12 361 VAL A O 1
ATOM 2864 N N . ILE A 1 362 ? -8.907 19.533 2.902 1.00 95.25 362 ILE A N 1
ATOM 2865 C CA . ILE A 1 362 ? -8.699 20.977 2.715 1.00 95.25 362 ILE A CA 1
ATOM 2866 C C . ILE A 1 362 ? -7.871 21.245 1.463 1.00 95.25 362 ILE A C 1
ATOM 2868 O O . ILE A 1 362 ? -8.138 22.189 0.725 1.00 95.25 362 ILE A O 1
ATOM 2872 N N . SER A 1 363 ? -6.855 20.418 1.236 1.00 95.19 363 SER A N 1
ATOM 2873 C CA . SER A 1 363 ? -5.953 20.526 0.096 1.00 95.19 363 SER A CA 1
ATOM 2874 C C . SER A 1 363 ? -5.591 19.129 -0.378 1.00 95.19 363 SER A C 1
ATOM 2876 O O . SER A 1 363 ? -5.336 18.246 0.438 1.00 95.19 363 SER A O 1
ATOM 2878 N N . CYS A 1 364 ? -5.567 18.926 -1.689 1.00 95.75 364 CYS A N 1
ATOM 2879 C CA . CYS A 1 364 ? -5.079 17.707 -2.317 1.00 95.75 364 CYS A CA 1
ATOM 2880 C C . CYS A 1 364 ? -4.302 18.125 -3.561 1.00 95.75 364 CYS A C 1
ATOM 2882 O O . CYS A 1 364 ? -4.827 18.870 -4.389 1.00 95.75 364 CYS A O 1
ATOM 2884 N N . LYS A 1 365 ? -3.040 17.721 -3.664 1.00 96.19 365 LYS A N 1
ATOM 2885 C CA . LYS A 1 365 ? -2.123 18.143 -4.726 1.00 96.19 365 LYS A CA 1
ATOM 2886 C C . LYS A 1 365 ? -1.257 16.969 -5.143 1.00 96.19 365 LYS A C 1
ATOM 2888 O O . LYS A 1 365 ? -0.811 16.201 -4.296 1.00 96.19 365 LYS A O 1
ATOM 2893 N N . LEU A 1 366 ? -0.971 16.856 -6.429 1.00 96.69 366 LEU A N 1
ATOM 2894 C CA . LEU A 1 366 ? -0.082 15.835 -6.962 1.00 96.69 366 LEU A CA 1
ATOM 2895 C C . LEU A 1 366 ? 1.249 16.473 -7.369 1.00 96.69 366 LEU A C 1
ATOM 2897 O O . LEU A 1 366 ? 1.290 17.349 -8.229 1.00 96.69 366 LEU A O 1
ATOM 2901 N N . TYR A 1 367 ? 2.345 16.016 -6.772 1.00 96.44 367 TYR A N 1
ATOM 2902 C CA . TYR A 1 367 ? 3.700 16.392 -7.155 1.00 96.44 367 TYR A CA 1
ATOM 2903 C C . TYR A 1 367 ? 4.286 15.346 -8.097 1.00 96.44 367 TYR A C 1
ATOM 2905 O O . TYR A 1 367 ? 4.446 14.184 -7.723 1.00 96.44 367 TYR A O 1
ATOM 2913 N N . VAL A 1 368 ? 4.640 15.766 -9.310 1.00 94.50 368 VAL A N 1
ATOM 2914 C CA . VAL A 1 368 ? 5.161 14.889 -10.366 1.00 94.50 368 VAL A CA 1
ATOM 2915 C C . VAL A 1 368 ? 6.536 15.362 -10.795 1.00 94.50 368 VAL A C 1
ATOM 2917 O O . VAL A 1 368 ? 6.702 16.500 -11.240 1.00 94.50 368 VAL A O 1
ATOM 2920 N N . LYS A 1 369 ? 7.533 14.480 -10.719 1.00 92.31 369 LYS A N 1
ATOM 2921 C CA . LYS A 1 369 ? 8.855 14.768 -11.270 1.00 92.31 369 LYS A CA 1
ATOM 2922 C C . LYS A 1 369 ? 8.878 14.501 -12.778 1.00 92.31 369 LYS A C 1
ATOM 2924 O O . LYS A 1 369 ? 8.664 13.374 -13.222 1.00 92.31 369 LYS A O 1
ATOM 2929 N N . LYS A 1 370 ? 9.196 15.533 -13.557 1.00 92.69 370 LYS A N 1
ATOM 2930 C CA . LYS A 1 370 ? 9.441 15.452 -15.001 1.00 92.69 370 LYS A CA 1
ATOM 2931 C C . LYS A 1 370 ? 10.917 15.712 -15.309 1.00 92.69 370 LYS A C 1
ATOM 2933 O O . LYS A 1 370 ? 11.594 16.451 -14.585 1.00 92.69 370 LYS A O 1
ATOM 2938 N N . LEU A 1 371 ? 11.419 15.080 -16.363 1.00 91.25 37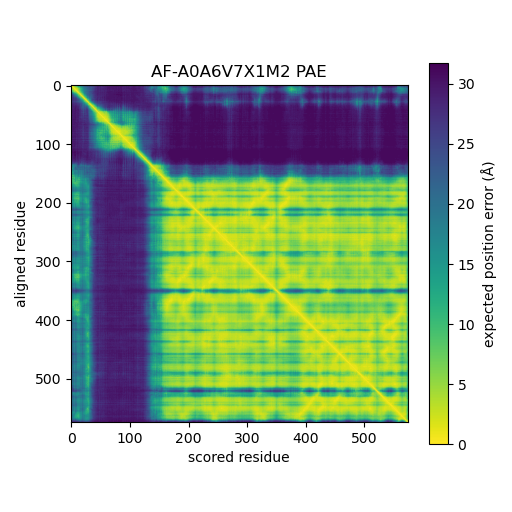1 LEU A N 1
ATOM 2939 C CA . LEU A 1 371 ? 12.820 15.135 -16.772 1.00 91.25 371 LEU A CA 1
ATOM 2940 C C . LEU A 1 371 ? 12.954 15.502 -18.245 1.00 91.25 371 LEU A C 1
ATOM 2942 O O . LEU A 1 371 ? 12.229 14.982 -19.095 1.00 91.25 371 LEU A O 1
ATOM 2946 N N . ASP A 1 372 ? 13.954 16.330 -18.517 1.00 90.94 372 ASP A N 1
ATOM 2947 C CA . ASP A 1 372 ? 14.462 16.606 -19.854 1.00 90.94 372 ASP A CA 1
ATOM 2948 C C . ASP A 1 372 ? 15.696 15.740 -20.077 1.00 90.94 372 ASP A C 1
ATOM 2950 O O . ASP A 1 372 ? 16.644 15.793 -19.288 1.00 90.94 372 ASP A O 1
ATOM 2954 N N . LEU A 1 373 ? 15.690 14.928 -21.130 1.00 88.06 373 LEU A N 1
ATOM 2955 C CA . LEU A 1 373 ? 16.872 14.173 -21.547 1.00 88.06 373 LEU A CA 1
ATOM 2956 C C . LEU A 1 373 ? 17.748 15.031 -22.465 1.00 88.06 373 LEU A C 1
ATOM 2958 O O . LEU A 1 373 ? 17.284 16.023 -23.019 1.00 88.06 373 LEU A O 1
ATOM 2962 N N . MET A 1 374 ? 19.012 14.646 -22.640 1.00 87.19 374 MET A N 1
ATOM 2963 C CA . MET A 1 374 ? 19.822 15.183 -23.740 1.00 87.19 374 MET A CA 1
ATOM 2964 C C . MET A 1 374 ? 19.183 14.845 -25.097 1.00 87.19 374 MET A C 1
ATOM 2966 O O . MET A 1 374 ? 18.747 13.708 -25.306 1.00 87.19 374 MET A O 1
ATOM 2970 N N . ASP A 1 375 ? 19.210 15.793 -26.036 1.00 86.12 375 ASP A N 1
ATOM 2971 C CA . ASP A 1 375 ? 18.546 15.684 -27.346 1.00 86.12 375 ASP A CA 1
ATOM 2972 C C . ASP A 1 375 ? 18.952 14.426 -28.129 1.00 86.12 375 ASP A C 1
ATOM 2974 O O . ASP A 1 375 ? 18.100 13.715 -28.666 1.00 86.12 375 ASP A O 1
ATOM 2978 N N . GLY A 1 376 ? 20.251 14.096 -28.138 1.00 86.25 376 GLY A N 1
ATOM 2979 C CA . GLY A 1 376 ? 20.772 12.907 -28.821 1.00 86.25 376 GLY A CA 1
ATOM 2980 C C . GLY A 1 376 ? 20.168 11.601 -28.294 1.00 86.25 376 GLY A C 1
ATOM 2981 O O . GLY A 1 376 ? 19.793 10.723 -29.077 1.00 86.25 376 GLY A O 1
ATOM 2982 N N . LEU A 1 377 ? 19.989 11.498 -26.973 1.00 86.06 377 LEU A N 1
ATOM 2983 C CA . LEU A 1 377 ? 19.392 10.329 -26.327 1.00 86.06 377 LEU A CA 1
ATOM 2984 C C . LEU A 1 377 ? 17.876 10.276 -26.547 1.00 86.06 377 LEU A C 1
ATOM 2986 O O . LEU A 1 377 ? 17.339 9.203 -26.824 1.00 86.06 377 LEU A O 1
ATOM 2990 N N . ALA A 1 378 ? 17.188 11.417 -26.458 1.00 87.00 378 ALA A N 1
ATOM 2991 C CA . ALA A 1 378 ? 15.755 11.499 -26.735 1.00 87.00 378 ALA A CA 1
ATOM 2992 C C . ALA A 1 378 ? 15.440 11.043 -28.172 1.00 87.00 378 ALA A C 1
ATOM 2994 O O . ALA A 1 378 ? 14.525 10.239 -28.381 1.00 87.00 378 ALA A O 1
ATOM 2995 N N . LEU A 1 379 ? 16.251 11.468 -29.148 1.00 89.19 379 LEU A N 1
ATOM 2996 C CA . LEU A 1 379 ? 16.133 11.047 -30.544 1.00 89.19 379 LEU A CA 1
ATOM 2997 C C . LEU A 1 379 ? 16.427 9.549 -30.731 1.00 89.19 379 LEU A C 1
ATOM 2999 O O . LEU A 1 379 ? 15.741 8.886 -31.510 1.00 89.19 379 LEU A O 1
ATOM 3003 N N . ASP A 1 380 ? 17.422 8.993 -30.031 1.00 88.31 380 ASP A N 1
ATOM 3004 C CA . ASP A 1 380 ? 17.710 7.552 -30.099 1.00 88.31 380 ASP A CA 1
ATOM 3005 C C . ASP A 1 380 ? 16.570 6.709 -29.510 1.00 88.31 380 ASP A C 1
ATOM 3007 O O . ASP A 1 380 ? 16.191 5.690 -30.089 1.00 88.31 380 ASP A O 1
ATOM 3011 N N . ILE A 1 381 ? 15.969 7.151 -28.399 1.00 89.38 381 ILE A N 1
ATOM 3012 C CA . ILE A 1 381 ? 14.788 6.501 -27.812 1.00 89.38 381 ILE A CA 1
ATOM 3013 C C . ILE A 1 381 ? 13.612 6.548 -28.794 1.00 89.38 381 ILE A C 1
ATOM 3015 O O . ILE A 1 381 ? 12.977 5.517 -29.016 1.00 89.38 381 ILE A O 1
ATOM 3019 N N . ALA A 1 382 ? 13.357 7.696 -29.430 1.00 88.81 382 ALA A N 1
ATOM 3020 C CA . ALA A 1 382 ? 12.311 7.827 -30.444 1.00 88.81 382 ALA A CA 1
ATOM 3021 C C . ALA A 1 382 ? 12.535 6.872 -31.633 1.00 88.81 382 ALA A C 1
ATOM 3023 O O . ALA A 1 382 ? 11.630 6.116 -31.980 1.00 88.81 382 ALA A O 1
ATOM 3024 N N . ARG A 1 383 ? 13.761 6.811 -32.179 1.00 90.75 383 ARG A N 1
ATOM 3025 C CA . ARG A 1 383 ? 14.132 5.866 -33.253 1.00 90.75 383 ARG A CA 1
ATOM 3026 C C . ARG A 1 383 ? 13.975 4.403 -32.835 1.00 90.75 383 ARG A C 1
ATOM 3028 O O . ARG A 1 383 ? 13.615 3.558 -33.647 1.00 90.75 383 ARG A O 1
ATOM 3035 N N . ARG A 1 384 ? 14.244 4.066 -31.571 1.00 89.62 384 ARG A N 1
ATOM 3036 C CA . ARG A 1 384 ? 14.062 2.696 -31.059 1.00 89.62 384 ARG A CA 1
ATOM 3037 C C . ARG A 1 384 ? 12.595 2.335 -30.874 1.00 89.62 384 ARG A C 1
ATOM 3039 O O . ARG A 1 384 ? 12.259 1.177 -31.108 1.00 89.62 384 ARG A O 1
ATOM 3046 N N . LEU A 1 385 ? 11.747 3.291 -30.497 1.00 91.12 385 LEU A N 1
ATOM 3047 C CA . LEU A 1 385 ? 10.300 3.091 -30.376 1.00 91.12 385 LEU A CA 1
ATOM 3048 C C . LEU A 1 385 ? 9.632 2.767 -31.719 1.00 91.12 385 LEU A C 1
ATOM 3050 O O . LEU A 1 385 ? 8.609 2.089 -31.724 1.00 91.12 385 LEU A O 1
ATOM 3054 N N . ASP A 1 386 ? 10.237 3.169 -32.844 1.00 88.62 386 ASP A N 1
ATOM 3055 C CA . ASP A 1 386 ? 9.807 2.746 -34.186 1.00 88.62 386 ASP A CA 1
ATOM 3056 C C . ASP A 1 386 ? 10.028 1.245 -34.442 1.00 88.62 386 ASP A C 1
ATOM 3058 O O . ASP A 1 386 ? 9.329 0.651 -35.259 1.00 88.62 386 ASP A O 1
ATOM 3062 N N . VAL A 1 387 ? 11.000 0.629 -33.761 1.00 91.50 387 VAL A N 1
ATOM 3063 C CA . VAL A 1 387 ? 11.403 -0.771 -33.981 1.00 91.50 387 VAL A CA 1
ATOM 3064 C C . VAL A 1 387 ? 10.864 -1.698 -32.892 1.00 91.50 387 VAL A C 1
ATOM 3066 O O . VAL A 1 387 ? 10.499 -2.839 -33.170 1.00 91.50 387 VAL A O 1
ATOM 3069 N N . LYS A 1 388 ? 10.845 -1.244 -31.635 1.00 91.06 388 LYS A N 1
ATOM 3070 C CA . LYS A 1 388 ? 10.427 -2.044 -30.479 1.00 91.06 388 LYS A CA 1
ATOM 3071 C C . LYS A 1 388 ? 9.699 -1.192 -29.435 1.00 91.06 388 LYS A C 1
ATOM 3073 O O . LYS A 1 388 ? 10.132 -0.073 -29.166 1.00 91.06 388 LYS A O 1
ATOM 3078 N N . PRO A 1 389 ? 8.657 -1.730 -28.781 1.00 92.38 389 PRO A N 1
ATOM 3079 C CA . PRO A 1 389 ? 7.960 -1.004 -27.729 1.00 92.38 389 PRO A CA 1
ATOM 3080 C C . PRO A 1 389 ? 8.847 -0.819 -26.490 1.00 92.38 389 PRO A C 1
ATOM 3082 O O . PRO A 1 389 ? 9.714 -1.651 -26.191 1.00 92.38 389 PRO A O 1
ATOM 3085 N N . ALA A 1 390 ? 8.592 0.251 -25.737 1.00 90.94 390 ALA A N 1
ATOM 3086 C CA . ALA A 1 390 ? 9.089 0.386 -24.373 1.00 90.94 390 ALA A CA 1
ATOM 3087 C C . ALA A 1 390 ? 8.430 -0.676 -23.485 1.00 90.94 390 ALA A C 1
ATOM 3089 O O . ALA A 1 390 ? 7.263 -1.009 -23.675 1.00 90.94 390 ALA A O 1
ATOM 3090 N N . ARG A 1 391 ? 9.188 -1.228 -22.536 1.00 90.06 391 ARG A N 1
ATOM 3091 C CA . ARG A 1 391 ? 8.788 -2.375 -21.715 1.00 90.06 391 ARG A CA 1
ATOM 3092 C C . ARG A 1 391 ? 8.997 -2.057 -20.244 1.00 90.06 391 ARG A C 1
ATOM 3094 O O . ARG A 1 391 ? 10.140 -1.924 -19.818 1.00 90.06 391 ARG A O 1
ATOM 3101 N N . TYR A 1 392 ? 7.906 -2.007 -19.494 1.00 88.94 392 TYR A N 1
ATOM 3102 C CA . TYR A 1 392 ? 7.877 -1.727 -18.067 1.00 88.94 392 TYR A CA 1
ATOM 3103 C C . TYR A 1 392 ? 7.526 -3.000 -17.308 1.00 88.94 392 TYR A C 1
ATOM 3105 O O . TYR A 1 392 ? 6.395 -3.483 -17.364 1.00 88.94 392 TYR A O 1
ATOM 3113 N N . ALA A 1 393 ? 8.519 -3.549 -16.614 1.00 85.00 393 ALA A N 1
ATOM 3114 C CA . ALA A 1 393 ? 8.326 -4.667 -15.705 1.00 85.00 393 ALA A CA 1
ATOM 3115 C C . ALA A 1 393 ? 7.609 -4.174 -14.447 1.00 85.00 393 ALA A C 1
ATOM 3117 O O . ALA A 1 393 ? 8.105 -3.266 -13.775 1.00 85.00 393 ALA A O 1
ATOM 3118 N N . ILE A 1 394 ? 6.464 -4.768 -14.126 1.00 85.25 394 ILE A N 1
ATOM 3119 C CA . ILE A 1 394 ? 5.697 -4.429 -12.931 1.00 85.25 394 ILE A CA 1
ATOM 3120 C C . ILE A 1 394 ? 5.343 -5.687 -12.144 1.00 85.25 394 ILE A C 1
ATOM 3122 O O . ILE A 1 394 ? 5.224 -6.784 -12.691 1.00 85.25 394 ILE A O 1
ATOM 3126 N N . ARG A 1 395 ? 5.125 -5.499 -10.844 1.00 85.38 395 ARG A N 1
ATOM 3127 C CA . ARG A 1 395 ? 4.398 -6.464 -10.028 1.00 85.38 395 ARG A CA 1
ATOM 3128 C C . ARG A 1 395 ? 2.961 -6.008 -9.926 1.00 85.38 395 ARG A C 1
ATOM 3130 O O . ARG A 1 395 ? 2.673 -5.006 -9.276 1.00 85.38 395 ARG A O 1
ATOM 3137 N N . LYS A 1 396 ? 2.088 -6.726 -10.620 1.00 86.56 396 LYS A N 1
ATOM 3138 C CA . LYS A 1 396 ? 0.661 -6.463 -10.632 1.00 86.56 396 LYS A CA 1
ATOM 3139 C C . LYS A 1 396 ? 0.038 -7.007 -9.355 1.00 86.56 396 LYS A C 1
ATOM 3141 O O . LYS A 1 396 ? 0.204 -8.189 -9.033 1.00 86.56 396 LYS A O 1
ATOM 3146 N N . THR A 1 397 ? -0.673 -6.146 -8.642 1.00 89.69 397 THR A N 1
ATOM 3147 C CA . THR A 1 397 ? -1.370 -6.487 -7.403 1.00 89.69 397 THR A CA 1
ATOM 3148 C C . THR A 1 397 ? -2.855 -6.693 -7.682 1.00 89.69 397 THR A C 1
ATOM 3150 O O . THR A 1 397 ? -3.494 -5.917 -8.388 1.00 89.69 397 THR A O 1
ATOM 3153 N N . MET A 1 398 ? -3.416 -7.774 -7.150 1.00 90.12 398 MET A N 1
ATOM 3154 C CA . MET A 1 398 ? -4.820 -8.139 -7.314 1.00 90.12 398 MET A CA 1
ATOM 3155 C C . MET A 1 398 ? -5.465 -8.278 -5.943 1.00 90.12 398 MET A C 1
ATOM 3157 O O . MET A 1 398 ? -5.102 -9.161 -5.165 1.00 90.12 398 MET A O 1
ATOM 3161 N N . MET A 1 399 ? -6.434 -7.414 -5.659 1.00 92.62 399 MET A N 1
ATOM 3162 C CA . MET A 1 399 ? -7.150 -7.398 -4.387 1.00 92.62 399 MET A CA 1
ATOM 3163 C C . MET A 1 399 ? -8.503 -8.096 -4.521 1.00 92.62 399 MET A C 1
ATOM 3165 O O . MET A 1 399 ? -9.248 -7.838 -5.469 1.00 92.62 399 MET A O 1
ATOM 3169 N N . LYS A 1 400 ? -8.846 -8.960 -3.563 1.00 93.50 400 LYS A N 1
ATOM 3170 C CA . LYS A 1 400 ? -10.147 -9.637 -3.516 1.00 93.50 400 LYS A CA 1
ATOM 3171 C C . LYS A 1 400 ? -10.669 -9.716 -2.079 1.00 93.50 400 LYS A C 1
ATOM 3173 O O . LYS A 1 400 ? -9.971 -10.255 -1.221 1.00 93.50 400 LYS A O 1
ATOM 3178 N N . PRO A 1 401 ? -11.889 -9.229 -1.801 1.00 95.75 401 PRO A N 1
ATOM 3179 C CA . PRO A 1 401 ? -12.549 -9.441 -0.523 1.00 95.75 401 PRO A CA 1
ATOM 3180 C C . PRO A 1 401 ? -13.447 -10.688 -0.592 1.00 95.75 401 PRO A C 1
ATOM 3182 O O . PRO A 1 401 ? -14.120 -10.929 -1.596 1.00 95.75 401 PRO A O 1
ATOM 3185 N N . LEU A 1 402 ? -13.479 -11.491 0.470 1.00 96.81 402 LEU A N 1
ATOM 3186 C CA . LEU A 1 402 ? -14.333 -12.678 0.580 1.00 96.81 402 LEU A CA 1
ATOM 3187 C C . LEU A 1 402 ? -15.041 -12.699 1.937 1.00 96.81 402 LEU A C 1
ATOM 3189 O O . LEU A 1 402 ? -14.389 -12.672 2.977 1.00 96.81 402 LEU A O 1
ATOM 3193 N N . PHE A 1 403 ? -16.372 -12.778 1.933 1.00 97.31 403 PHE A N 1
ATOM 3194 C CA . PHE A 1 403 ? -17.165 -12.835 3.161 1.00 97.31 403 PHE A CA 1
ATOM 3195 C C . PHE A 1 403 ? -17.290 -14.267 3.692 1.00 97.31 403 PHE A C 1
ATOM 3197 O O . PHE A 1 403 ? -17.657 -15.192 2.961 1.00 97.31 403 PHE A O 1
ATOM 3204 N N . ILE A 1 404 ? -17.037 -14.434 4.988 1.00 97.50 404 ILE A N 1
ATOM 3205 C CA . ILE A 1 404 ? -17.194 -15.678 5.736 1.00 97.50 404 ILE A CA 1
ATOM 3206 C C . ILE A 1 404 ? -18.345 -15.488 6.726 1.00 97.50 404 ILE A C 1
ATOM 3208 O O . ILE A 1 404 ? -18.264 -14.681 7.653 1.00 97.50 404 ILE A O 1
ATOM 3212 N N . SER A 1 405 ? -19.431 -16.242 6.535 1.00 96.62 405 SER A N 1
ATOM 3213 C CA . SER A 1 405 ? -20.616 -16.120 7.386 1.00 96.62 405 SER A CA 1
ATOM 3214 C C . SER A 1 405 ? -20.362 -16.635 8.806 1.00 96.62 405 SER A C 1
ATOM 3216 O O . SER A 1 405 ? -19.614 -17.596 9.005 1.00 96.62 405 SER A O 1
ATOM 3218 N N . GLN A 1 406 ? -21.062 -16.048 9.778 1.00 96.12 406 GLN A N 1
ATOM 3219 C CA . GLN A 1 406 ? -21.071 -16.512 11.167 1.00 96.12 406 GLN A CA 1
ATOM 3220 C C . GLN A 1 406 ? -21.456 -17.996 11.287 1.00 96.12 406 GLN A C 1
ATOM 3222 O O . GLN A 1 406 ? -22.143 -18.543 10.418 1.00 96.12 406 GLN A O 1
ATOM 3227 N N . GLY A 1 407 ? -21.020 -18.653 12.362 1.00 95.62 407 GLY A N 1
ATOM 3228 C CA . GLY A 1 407 ? -21.370 -20.050 12.642 1.00 95.62 407 GLY A CA 1
ATOM 3229 C C . GLY A 1 407 ? -20.551 -21.097 11.874 1.00 95.62 407 GLY A C 1
ATOM 3230 O O . GLY A 1 407 ? -20.636 -22.282 12.189 1.00 95.62 407 GLY A O 1
ATOM 3231 N N . ARG A 1 408 ? -19.749 -20.697 10.876 1.00 94.94 408 ARG A N 1
ATOM 3232 C CA . ARG A 1 408 ? -18.917 -21.633 10.102 1.00 94.94 408 ARG A CA 1
ATOM 3233 C C . ARG A 1 408 ? -17.698 -22.095 10.895 1.00 94.94 408 ARG A C 1
ATOM 3235 O O . ARG A 1 408 ? -17.081 -21.306 11.601 1.00 94.94 408 ARG A O 1
ATOM 3242 N N . TYR A 1 409 ? -17.328 -23.358 10.710 1.00 96.88 409 TYR A N 1
ATOM 3243 C CA . TYR A 1 409 ? -16.066 -23.934 11.194 1.00 96.88 409 TYR A CA 1
ATOM 3244 C C . TYR A 1 409 ? -15.044 -24.125 10.073 1.00 96.88 409 TYR A C 1
ATOM 3246 O O . TYR A 1 409 ? -13.854 -24.248 10.340 1.00 96.88 409 TYR A O 1
ATOM 3254 N N . GLU A 1 410 ? -15.492 -24.111 8.818 1.00 96.50 410 GLU A N 1
ATOM 3255 C CA . GLU A 1 410 ? -14.644 -24.268 7.643 1.00 96.50 410 GLU A CA 1
ATOM 3256 C C . GLU A 1 410 ? -15.064 -23.280 6.551 1.00 96.50 410 GLU A C 1
ATOM 3258 O O . GLU A 1 410 ? -16.241 -22.924 6.410 1.00 96.50 410 GLU A O 1
ATOM 3263 N N . PHE A 1 411 ? -14.087 -22.827 5.775 1.00 97.12 411 PHE A N 1
ATOM 3264 C CA . PHE A 1 411 ? -14.284 -21.946 4.637 1.00 97.12 411 PHE A CA 1
ATOM 3265 C C . PHE A 1 411 ? -13.366 -22.366 3.490 1.00 97.12 411 PHE A C 1
ATOM 3267 O O . PHE A 1 411 ? -12.154 -22.468 3.663 1.00 97.12 411 PHE A O 1
ATOM 3274 N N . HIS A 1 412 ? -13.960 -22.572 2.317 1.00 95.94 412 HIS A N 1
ATOM 3275 C CA . HIS A 1 412 ? -13.252 -22.851 1.076 1.00 95.94 412 HIS A CA 1
ATOM 3276 C C . HIS A 1 412 ? -13.757 -21.910 -0.013 1.00 95.94 412 HIS A C 1
ATOM 3278 O O . HIS A 1 412 ? -14.970 -21.774 -0.202 1.00 95.94 412 HIS A O 1
ATOM 3284 N N . ALA A 1 413 ? -12.839 -21.261 -0.725 1.00 95.94 413 ALA A N 1
ATOM 3285 C CA . ALA A 1 413 ? -13.183 -20.366 -1.822 1.00 95.94 413 ALA A CA 1
ATOM 3286 C C . ALA A 1 413 ? -12.060 -20.267 -2.855 1.00 95.94 413 ALA A C 1
ATOM 3288 O O . ALA A 1 413 ? -10.878 -20.257 -2.519 1.00 95.94 413 ALA A O 1
ATOM 3289 N N . ASN A 1 414 ? -12.442 -20.106 -4.120 1.00 94.38 414 ASN A N 1
ATOM 3290 C CA . ASN A 1 414 ? -11.496 -19.830 -5.193 1.00 94.38 414 ASN A CA 1
ATOM 3291 C C . ASN A 1 414 ? -11.033 -18.365 -5.143 1.00 94.38 414 ASN A C 1
ATOM 3293 O O . ASN A 1 414 ? -11.847 -17.439 -5.031 1.00 94.38 414 ASN A O 1
ATOM 3297 N N . LEU A 1 415 ? -9.726 -18.147 -5.261 1.00 93.00 415 LEU A N 1
ATOM 3298 C CA . LEU A 1 415 ? -9.087 -16.834 -5.218 1.00 93.00 415 LEU A CA 1
ATOM 3299 C C . LEU A 1 415 ? -8.925 -16.262 -6.630 1.00 93.00 415 LEU A C 1
ATOM 3301 O O . LEU A 1 415 ? -9.674 -15.354 -6.999 1.00 93.00 415 LEU A O 1
ATOM 3305 N N . PHE A 1 416 ? -8.021 -16.838 -7.423 1.00 91.25 416 PHE A N 1
ATOM 3306 C CA . PHE A 1 416 ? -7.673 -16.410 -8.785 1.00 91.25 416 PHE A CA 1
ATOM 3307 C C . PHE A 1 416 ? -7.792 -17.600 -9.745 1.00 91.25 416 PHE A C 1
ATOM 3309 O O . PHE A 1 416 ? -7.419 -18.705 -9.354 1.00 91.25 416 PHE A O 1
ATOM 3316 N N . MET A 1 417 ? -8.332 -17.398 -10.955 1.00 83.62 417 MET A N 1
ATOM 3317 C CA . MET A 1 417 ? -8.743 -18.496 -11.853 1.00 83.62 417 MET A CA 1
ATOM 3318 C C . MET A 1 417 ? -7.898 -18.676 -13.123 1.00 83.62 417 MET A C 1
ATOM 3320 O O . MET A 1 417 ? -7.990 -19.736 -13.732 1.00 83.62 417 MET A O 1
ATOM 3324 N N . ASP A 1 418 ? -7.041 -17.718 -13.477 1.00 80.19 418 ASP A N 1
ATOM 3325 C CA . ASP A 1 418 ? -6.296 -17.757 -14.747 1.00 80.19 418 ASP A CA 1
ATOM 3326 C C . ASP A 1 418 ? -4.784 -17.895 -14.539 1.00 80.19 418 ASP A C 1
ATOM 3328 O O . ASP A 1 418 ? -4.120 -18.705 -15.187 1.00 80.19 418 ASP A O 1
ATOM 3332 N N . GLN A 1 419 ? -4.248 -17.138 -13.582 1.00 84.75 419 GLN A N 1
ATOM 3333 C CA . GLN A 1 419 ? -2.831 -17.099 -13.250 1.00 84.75 419 GLN A CA 1
ATOM 3334 C C . GLN A 1 419 ? -2.645 -17.372 -11.761 1.00 84.75 419 GLN A C 1
ATOM 3336 O O . GLN A 1 419 ? -3.311 -16.771 -10.914 1.00 84.75 419 GLN A O 1
ATOM 3341 N N . ILE A 1 420 ? -1.697 -18.249 -11.440 1.00 89.19 420 ILE A N 1
ATOM 3342 C CA . ILE A 1 420 ? -1.270 -18.487 -10.064 1.00 89.19 420 ILE A CA 1
ATOM 3343 C C . ILE A 1 420 ? -0.352 -17.332 -9.653 1.00 89.19 420 ILE A C 1
ATOM 3345 O O . ILE A 1 420 ? 0.704 -17.155 -10.271 1.00 89.19 420 ILE A O 1
ATOM 3349 N N . PRO A 1 421 ? -0.717 -16.552 -8.620 1.00 89.94 421 PRO A N 1
ATOM 3350 C CA . PRO A 1 421 ? 0.154 -15.516 -8.088 1.00 89.94 421 PRO A CA 1
ATOM 3351 C C . PRO A 1 421 ? 1.469 -16.103 -7.585 1.00 89.94 421 PRO A C 1
ATOM 3353 O O . PRO A 1 421 ? 1.496 -17.214 -7.059 1.00 89.94 421 PRO A O 1
ATOM 3356 N N . ARG A 1 422 ? 2.554 -15.333 -7.675 1.00 88.25 422 ARG A N 1
ATOM 3357 C CA . ARG A 1 422 ? 3.839 -15.711 -7.066 1.00 88.25 422 ARG A CA 1
ATOM 3358 C C . ARG A 1 422 ? 3.785 -15.636 -5.542 1.00 88.25 422 ARG A C 1
ATO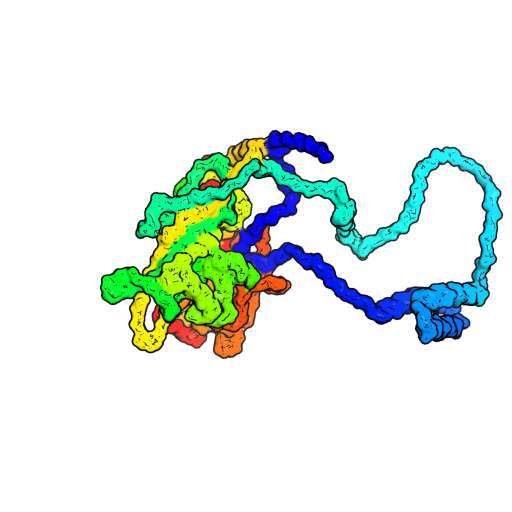M 3360 O O . ARG A 1 422 ? 4.479 -16.382 -4.863 1.00 88.25 422 ARG A O 1
ATOM 3367 N N . ARG A 1 423 ? 2.951 -14.739 -5.009 1.00 89.69 423 ARG A N 1
ATOM 3368 C CA . ARG A 1 423 ? 2.706 -14.566 -3.578 1.00 89.69 423 ARG A CA 1
ATOM 3369 C C . ARG A 1 423 ? 1.241 -14.250 -3.330 1.00 89.69 423 ARG A C 1
ATOM 3371 O O . ARG A 1 423 ? 0.614 -13.527 -4.107 1.00 89.69 423 ARG A O 1
ATOM 3378 N N . ILE A 1 424 ? 0.715 -14.791 -2.236 1.00 94.25 424 ILE A N 1
ATOM 3379 C CA . ILE A 1 424 ? -0.621 -14.481 -1.731 1.00 94.25 424 ILE A CA 1
ATOM 3380 C C . ILE A 1 424 ? -0.501 -14.043 -0.275 1.00 94.25 424 ILE A C 1
ATOM 3382 O O . ILE A 1 424 ? -0.001 -14.793 0.562 1.00 94.25 424 ILE A O 1
ATOM 3386 N N . THR A 1 425 ? -0.995 -12.847 0.016 1.00 96.00 425 THR A N 1
ATOM 3387 C CA . THR A 1 425 ? -1.109 -12.291 1.363 1.00 96.00 425 THR A CA 1
ATOM 3388 C C . THR A 1 425 ? -2.575 -12.288 1.778 1.00 96.00 425 THR A C 1
ATOM 3390 O O . THR A 1 425 ? -3.439 -11.832 1.027 1.00 96.00 425 THR A O 1
ATOM 3393 N N . LEU A 1 426 ? -2.863 -12.808 2.967 1.00 97.06 426 LEU A N 1
ATOM 3394 C CA . LEU A 1 426 ? -4.201 -12.935 3.530 1.00 97.06 426 LEU A CA 1
ATOM 3395 C C . LEU A 1 426 ? -4.271 -12.247 4.890 1.00 97.06 426 LEU A C 1
ATOM 3397 O O . LEU A 1 426 ? -3.408 -12.460 5.740 1.00 97.06 426 LEU A O 1
ATOM 3401 N N . GLY A 1 427 ? -5.346 -11.507 5.129 1.00 97.19 427 GLY A N 1
ATOM 3402 C CA . GLY A 1 427 ? -5.688 -10.977 6.446 1.00 97.19 427 GLY A CA 1
ATOM 3403 C C . GLY A 1 427 ? -7.183 -11.107 6.701 1.00 97.19 427 GLY A C 1
ATOM 3404 O O . GLY A 1 427 ? -7.988 -10.936 5.788 1.00 97.19 427 GLY A O 1
ATOM 3405 N N . LEU A 1 428 ? -7.560 -11.423 7.936 1.00 97.56 428 LEU A N 1
ATOM 3406 C CA . LEU A 1 428 ? -8.959 -11.503 8.352 1.00 97.56 428 LEU A CA 1
ATOM 3407 C C . LEU A 1 428 ? -9.302 -10.274 9.191 1.00 97.56 428 LEU A C 1
ATOM 3409 O O . LEU A 1 428 ? -8.557 -9.923 10.104 1.00 97.56 428 LEU A O 1
ATOM 3413 N N . VAL A 1 429 ? -10.442 -9.653 8.912 1.00 96.75 429 VAL A N 1
ATOM 3414 C CA . VAL A 1 429 ? -10.975 -8.509 9.667 1.00 96.75 429 VAL A CA 1
ATOM 3415 C C . VAL A 1 429 ? -12.453 -8.733 9.968 1.00 96.75 429 VAL A C 1
ATOM 3417 O O . VAL A 1 429 ? -13.144 -9.442 9.234 1.00 96.75 429 VAL A O 1
ATOM 3420 N N . ALA A 1 430 ? -12.968 -8.148 11.049 1.00 96.44 430 ALA A N 1
ATOM 3421 C CA . ALA A 1 430 ? -14.397 -8.243 11.336 1.00 96.44 430 ALA A CA 1
ATOM 3422 C C . ALA A 1 430 ? -15.187 -7.556 10.214 1.00 96.44 430 ALA A C 1
ATOM 3424 O O . ALA A 1 430 ? -14.761 -6.524 9.694 1.00 96.44 430 ALA A O 1
ATOM 3425 N N . ASN A 1 431 ? -16.349 -8.096 9.844 1.00 96.06 431 ASN A N 1
ATOM 3426 C CA . ASN A 1 431 ? -17.146 -7.509 8.764 1.00 96.06 431 ASN A CA 1
ATOM 3427 C C . ASN A 1 431 ? -17.563 -6.054 9.062 1.00 96.06 431 ASN A C 1
ATOM 3429 O O . ASN A 1 431 ? -17.547 -5.208 8.174 1.00 96.06 431 ASN A O 1
ATOM 3433 N N . SER A 1 432 ? -17.851 -5.736 10.327 1.00 94.69 432 SER A N 1
ATOM 3434 C CA . SER A 1 432 ? -18.113 -4.358 10.765 1.00 94.69 432 SER A CA 1
ATOM 3435 C C . SER A 1 432 ? -16.932 -3.418 10.521 1.00 94.69 432 SER A C 1
ATOM 3437 O O . SER A 1 432 ? -17.132 -2.256 10.187 1.00 94.69 432 SER A O 1
ATOM 3439 N N . ASP A 1 433 ? -15.707 -3.918 10.685 1.00 94.56 433 ASP A N 1
ATOM 3440 C CA . ASP A 1 433 ? -14.485 -3.121 10.574 1.00 94.56 433 ASP A CA 1
ATOM 3441 C C . ASP A 1 433 ? -14.128 -2.928 9.091 1.00 94.56 433 ASP A C 1
ATOM 3443 O O . ASP A 1 433 ? -13.680 -1.853 8.706 1.00 94.56 433 ASP A O 1
ATOM 3447 N N . TYR A 1 434 ? -14.435 -3.919 8.241 1.00 95.25 434 TYR A N 1
ATOM 3448 C CA . TYR A 1 434 ? -14.365 -3.805 6.780 1.00 95.25 434 TYR A CA 1
ATOM 3449 C C . TYR A 1 434 ? -15.329 -2.756 6.212 1.00 95.25 434 TYR A C 1
ATOM 3451 O O . TYR A 1 434 ? -14.934 -1.935 5.388 1.00 95.25 434 TYR A O 1
ATOM 3459 N N . VAL A 1 435 ? -16.591 -2.762 6.658 1.00 93.19 435 VAL A N 1
ATOM 3460 C CA . VAL A 1 435 ? -17.589 -1.748 6.264 1.00 93.19 435 VAL A CA 1
ATOM 3461 C C . VAL A 1 435 ? -17.251 -0.370 6.856 1.00 93.19 435 VAL A C 1
ATOM 3463 O O . VAL A 1 435 ? -17.617 0.660 6.286 1.00 93.19 435 VAL A O 1
ATOM 3466 N N . GLY A 1 436 ? -16.540 -0.351 7.984 1.00 90.06 436 GLY A N 1
ATOM 3467 C CA . GLY A 1 436 ? -16.124 0.834 8.723 1.00 90.06 436 GLY A CA 1
ATOM 3468 C C . GLY A 1 436 ? -16.971 1.046 9.978 1.00 90.06 436 GLY A C 1
ATOM 3469 O O . GLY A 1 436 ? -18.192 1.210 9.906 1.00 90.06 436 GLY A O 1
ATOM 3470 N N . THR A 1 437 ? -16.297 1.088 11.126 1.00 89.06 437 THR A N 1
ATOM 3471 C CA . THR A 1 437 ? -16.853 1.459 12.430 1.00 89.06 437 THR A CA 1
ATOM 3472 C C . THR A 1 437 ? -15.961 2.515 13.065 1.00 89.06 437 THR A C 1
ATOM 3474 O O . THR A 1 437 ? -14.744 2.463 12.928 1.00 89.06 437 THR A O 1
ATOM 3477 N N . GLN A 1 438 ? -16.554 3.454 13.800 1.00 84.81 438 GLN A N 1
ATOM 3478 C CA . GLN A 1 438 ? -15.777 4.490 14.477 1.00 84.81 438 GLN A CA 1
ATOM 3479 C C . GLN A 1 438 ? -15.020 3.947 15.692 1.00 84.81 438 GLN A C 1
ATOM 3481 O O . GLN A 1 438 ? -14.051 4.552 16.112 1.00 84.81 438 GLN A O 1
ATOM 3486 N N . GLU A 1 439 ? -15.398 2.812 16.275 1.00 88.81 439 GLU A N 1
ATOM 3487 C CA . GLU A 1 439 ? -14.762 2.358 17.521 1.00 88.81 439 GLU A CA 1
ATOM 3488 C C . GLU A 1 439 ? -13.419 1.653 17.312 1.00 88.81 439 GLU A C 1
ATOM 3490 O O . GLU A 1 439 ? -12.579 1.659 18.212 1.00 88.81 439 GLU A O 1
ATOM 3495 N N . ARG A 1 440 ? -13.224 1.019 16.150 1.00 90.62 440 ARG A N 1
ATOM 3496 C CA . ARG A 1 440 ? -12.109 0.102 15.886 1.00 90.62 440 ARG A CA 1
ATOM 3497 C C . ARG A 1 440 ? -11.430 0.398 14.563 1.00 90.62 440 ARG A C 1
ATOM 3499 O O . ARG A 1 440 ? -12.051 0.870 13.617 1.00 90.62 440 ARG A O 1
ATOM 3506 N N . SER A 1 441 ? -10.149 0.065 14.490 1.00 92.81 441 SER A N 1
ATOM 3507 C CA . SER A 1 441 ? -9.373 0.194 13.262 1.00 92.81 441 SER A CA 1
ATOM 3508 C C . SER A 1 441 ? -9.810 -0.835 12.205 1.00 92.81 441 SER A C 1
ATOM 3510 O O . SER A 1 441 ? -9.869 -2.028 12.518 1.00 92.81 441 SER A O 1
ATOM 3512 N N . PRO A 1 442 ? -9.989 -0.440 10.928 1.00 94.50 442 PRO A N 1
ATOM 3513 C CA . PRO A 1 442 ? -10.208 -1.382 9.826 1.00 94.50 442 PRO A CA 1
ATOM 3514 C C . PRO A 1 442 ? -8.985 -2.270 9.545 1.00 94.50 442 PRO A C 1
ATOM 3516 O O . PRO A 1 442 ? -9.109 -3.283 8.859 1.00 94.50 442 PRO A O 1
ATOM 3519 N N . PHE A 1 443 ? -7.810 -1.907 10.077 1.00 94.50 443 PHE A N 1
ATOM 3520 C CA . PHE A 1 443 ? -6.549 -2.649 9.950 1.00 94.50 443 PHE A CA 1
ATOM 3521 C C . PHE A 1 443 ? -6.275 -3.582 11.135 1.00 94.50 443 PHE A C 1
ATOM 3523 O O . PHE A 1 443 ? -5.134 -3.973 11.373 1.00 94.50 443 PHE A O 1
ATOM 3530 N N . ASN A 1 444 ? -7.302 -3.916 11.913 1.00 93.69 444 ASN A N 1
ATOM 3531 C CA . ASN A 1 444 ? -7.183 -4.863 13.010 1.00 93.69 444 ASN A CA 1
ATOM 3532 C C . ASN A 1 444 ? -7.276 -6.309 12.491 1.00 93.69 444 ASN A C 1
ATOM 3534 O O . ASN A 1 444 ? -8.349 -6.921 12.483 1.00 93.69 444 ASN A O 1
ATOM 3538 N N . PHE A 1 445 ? -6.143 -6.847 12.035 1.00 95.75 445 PHE A N 1
ATOM 3539 C CA . PHE A 1 445 ? -6.045 -8.206 11.506 1.00 95.75 445 PHE A CA 1
ATOM 3540 C C . PHE A 1 445 ? -5.989 -9.222 12.641 1.00 95.75 445 PHE A C 1
ATOM 3542 O O . PHE A 1 445 ? -4.927 -9.528 13.190 1.00 95.75 445 PHE A O 1
ATOM 3549 N N . GLN A 1 446 ? -7.156 -9.740 13.007 1.00 94.44 446 GLN A N 1
ATOM 3550 C CA . GLN A 1 446 ? -7.292 -10.679 14.110 1.00 94.44 446 GLN A CA 1
ATOM 3551 C C . GLN A 1 446 ? -7.153 -12.125 13.624 1.00 94.44 446 GLN A C 1
ATOM 3553 O O . GLN A 1 446 ? -7.531 -12.454 12.499 1.00 94.44 446 GLN A O 1
ATOM 3558 N N . PRO A 1 447 ? -6.682 -13.040 14.484 1.00 93.94 447 PRO A N 1
ATOM 3559 C CA . PRO A 1 447 ? -6.557 -14.443 14.111 1.00 93.94 447 PRO A CA 1
ATOM 3560 C C . PRO A 1 447 ? -7.901 -15.165 13.959 1.00 93.94 447 PRO A C 1
ATOM 3562 O O . PRO A 1 447 ? -7.926 -16.258 13.408 1.00 93.94 447 PRO A O 1
ATOM 3565 N N . PHE A 1 448 ? -8.999 -14.628 14.517 1.00 95.12 448 PHE A N 1
ATOM 3566 C CA . PHE A 1 448 ? -10.339 -15.247 14.552 1.00 95.12 448 PHE A CA 1
ATOM 3567 C C . PHE A 1 448 ? -10.351 -16.739 14.929 1.00 95.12 448 PHE A C 1
ATOM 3569 O O . PHE A 1 448 ? -11.216 -17.497 14.499 1.00 95.12 448 PHE A O 1
ATOM 3576 N N . ARG A 1 449 ? -9.385 -17.166 15.755 1.00 91.38 449 ARG A N 1
ATOM 3577 C CA . ARG A 1 449 ? -9.205 -18.562 16.181 1.00 91.38 449 ARG A CA 1
ATOM 3578 C C . ARG A 1 449 ? -9.074 -19.552 15.010 1.00 91.38 449 ARG A C 1
ATOM 3580 O O . ARG A 1 449 ? -9.490 -20.711 15.137 1.00 91.38 449 ARG A O 1
ATOM 3587 N N . VAL A 1 450 ? -8.488 -19.116 13.892 1.00 95.81 450 VAL A N 1
ATOM 3588 C CA . VAL A 1 450 ? -8.066 -20.005 12.801 1.00 95.81 450 VAL A CA 1
ATOM 3589 C C . VAL A 1 450 ? -7.190 -21.116 13.383 1.00 95.81 450 VAL A C 1
ATOM 3591 O O . VAL A 1 450 ? -6.342 -20.873 14.231 1.00 95.81 450 VAL A O 1
ATOM 3594 N N . ARG A 1 451 ? -7.434 -22.356 12.978 1.00 95.50 451 ARG A N 1
ATOM 3595 C CA . ARG A 1 451 ? -6.658 -23.532 13.384 1.00 95.50 451 ARG A CA 1
ATOM 3596 C C . ARG A 1 451 ? -5.701 -23.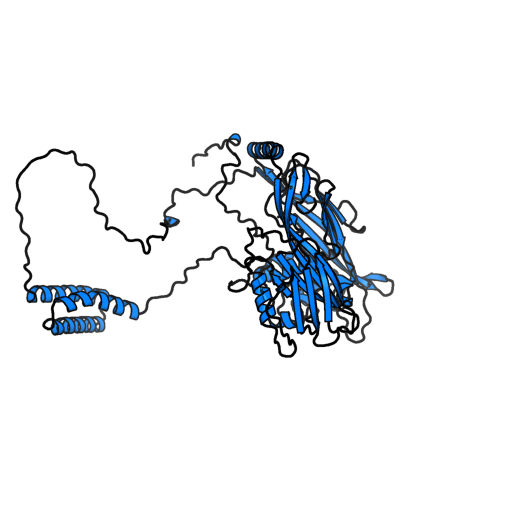961 12.281 1.00 95.50 451 ARG A C 1
ATOM 3598 O O . ARG A 1 451 ? -4.556 -24.294 12.554 1.00 95.50 451 ARG A O 1
ATOM 3605 N N . GLU A 1 452 ? -6.184 -23.935 11.045 1.00 95.81 452 GLU A N 1
ATOM 3606 C CA . GLU A 1 452 ? -5.447 -24.348 9.857 1.00 95.81 452 GLU A CA 1
ATOM 3607 C C . GLU A 1 452 ? -5.798 -23.394 8.713 1.00 95.81 452 GLU A C 1
ATOM 3609 O O . GLU A 1 452 ? -6.965 -23.037 8.531 1.00 95.81 452 GLU A O 1
ATOM 3614 N N . ILE A 1 453 ? -4.792 -22.986 7.945 1.00 96.44 453 ILE A N 1
ATOM 3615 C CA . ILE A 1 453 ? -4.960 -22.189 6.731 1.00 96.44 453 ILE A CA 1
ATOM 3616 C C . ILE A 1 453 ? -4.000 -22.689 5.659 1.00 96.44 453 ILE A C 1
ATOM 3618 O O . ILE A 1 453 ? -2.821 -22.918 5.935 1.00 96.44 453 ILE A O 1
ATOM 3622 N N . SER A 1 454 ? -4.505 -22.869 4.445 1.00 96.38 454 SER A N 1
ATOM 3623 C CA . SER A 1 454 ? -3.695 -23.296 3.310 1.00 96.38 454 SER A CA 1
ATOM 3624 C C . SER A 1 454 ? -4.210 -22.738 1.991 1.00 96.38 454 SER A C 1
ATOM 3626 O O . SER A 1 454 ? -5.393 -22.427 1.827 1.00 96.38 454 SER A O 1
ATOM 3628 N N . ILE A 1 455 ? -3.294 -22.620 1.035 1.00 96.12 455 ILE A N 1
ATOM 3629 C CA . ILE A 1 455 ? -3.588 -22.316 -0.361 1.00 96.12 455 ILE A CA 1
ATOM 3630 C C . ILE A 1 455 ? -3.415 -23.587 -1.183 1.00 96.12 455 ILE A C 1
ATOM 3632 O O . ILE A 1 455 ? -2.359 -24.211 -1.149 1.00 96.12 455 ILE A O 1
ATOM 3636 N N . ILE A 1 456 ? -4.427 -23.950 -1.965 1.00 94.50 456 ILE A N 1
ATOM 3637 C CA . ILE A 1 456 ? -4.317 -24.978 -2.997 1.00 94.50 456 ILE A CA 1
ATOM 3638 C C . ILE A 1 456 ? -4.019 -24.293 -4.327 1.00 94.50 456 ILE A C 1
ATOM 3640 O O . ILE A 1 456 ? -4.805 -23.468 -4.787 1.00 94.50 456 ILE A O 1
ATOM 3644 N N . ALA A 1 457 ? -2.911 -24.664 -4.964 1.00 91.75 457 ALA A N 1
ATOM 3645 C CA . ALA A 1 457 ? -2.544 -24.229 -6.308 1.00 91.75 457 ALA A CA 1
ATOM 3646 C C . ALA A 1 457 ? -2.074 -25.444 -7.124 1.00 91.75 457 ALA A C 1
ATOM 3648 O O . ALA A 1 457 ? -1.188 -26.179 -6.685 1.00 91.75 457 ALA A O 1
ATOM 3649 N N . ASN A 1 458 ? -2.678 -25.691 -8.293 1.00 84.44 458 ASN A N 1
ATOM 3650 C CA . ASN A 1 458 ? -2.382 -26.855 -9.152 1.00 84.44 458 ASN A CA 1
ATOM 3651 C C . ASN A 1 458 ? -2.353 -28.207 -8.403 1.00 84.44 458 ASN A C 1
ATOM 3653 O O . ASN A 1 458 ? -1.457 -29.028 -8.597 1.00 84.44 458 ASN A O 1
ATOM 3657 N N . GLY A 1 459 ? -3.313 -28.425 -7.498 1.00 83.50 459 GLY A N 1
ATOM 3658 C CA . GLY A 1 459 ? -3.420 -29.659 -6.709 1.00 83.50 459 GLY A CA 1
ATOM 3659 C C . GLY A 1 459 ? -2.371 -29.818 -5.600 1.00 83.50 459 GLY A C 1
ATOM 3660 O O . GLY A 1 459 ? -2.352 -30.850 -4.932 1.00 83.50 459 GLY A O 1
ATOM 3661 N N . ARG A 1 460 ? -1.510 -28.818 -5.371 1.00 89.38 460 ARG A N 1
ATOM 3662 C CA . ARG A 1 460 ? -0.554 -28.778 -4.254 1.00 89.38 460 ARG A CA 1
ATOM 3663 C C . ARG A 1 460 ? -1.032 -27.809 -3.178 1.00 89.38 460 ARG A C 1
ATOM 3665 O O . ARG A 1 460 ? -1.529 -26.735 -3.500 1.00 89.38 460 ARG A O 1
ATOM 3672 N N . SER A 1 461 ? -0.856 -28.191 -1.915 1.00 92.06 461 SER A N 1
ATOM 3673 C CA . SER A 1 461 ? -1.152 -27.346 -0.754 1.00 92.06 461 SER A CA 1
ATOM 3674 C C . SER A 1 461 ? 0.083 -26.561 -0.316 1.00 92.06 461 SER A C 1
ATOM 3676 O O . SER A 1 461 ? 1.185 -27.112 -0.268 1.00 92.06 461 SER A O 1
ATOM 3678 N N . PHE A 1 462 ? -0.123 -25.302 0.056 1.00 92.38 462 PHE A N 1
ATOM 3679 C CA . PHE A 1 462 ? 0.873 -24.388 0.598 1.00 92.38 462 PHE A CA 1
ATOM 3680 C C . PHE A 1 462 ? 0.390 -23.858 1.960 1.00 92.38 462 PHE A C 1
ATOM 3682 O O . PHE A 1 462 ? -0.679 -23.249 2.015 1.00 92.38 462 PHE A O 1
ATOM 3689 N N . PRO A 1 463 ? 1.146 -24.075 3.051 1.00 91.19 463 PRO A N 1
ATOM 3690 C CA . PRO A 1 463 ? 2.296 -24.976 3.134 1.00 91.19 463 PRO A CA 1
ATOM 3691 C C . PRO A 1 463 ? 1.894 -26.442 2.885 1.00 91.19 463 PRO A C 1
ATOM 3693 O O . PRO A 1 463 ? 0.730 -26.828 3.015 1.00 91.19 463 PRO A O 1
ATOM 3696 N N . GLN A 1 464 ? 2.879 -27.277 2.546 1.00 89.25 464 GLN A N 1
ATOM 3697 C CA . GLN A 1 464 ? 2.664 -28.717 2.366 1.00 89.25 464 GLN A CA 1
ATOM 3698 C C . GLN A 1 464 ? 2.386 -29.424 3.699 1.00 89.25 464 GLN A C 1
ATOM 3700 O O . GLN A 1 464 ? 1.576 -30.343 3.767 1.00 89.25 464 GLN A O 1
ATOM 3705 N N . SER A 1 465 ? 3.075 -28.999 4.759 1.00 91.25 465 SER A N 1
ATOM 3706 C CA . SER A 1 465 ? 2.786 -29.433 6.123 1.00 91.25 465 SER A CA 1
ATOM 3707 C C . SER A 1 465 ? 1.844 -28.406 6.749 1.00 91.25 465 SER A C 1
ATOM 3709 O O . SER A 1 465 ? 2.232 -27.238 6.824 1.00 91.25 465 SER A O 1
ATOM 3711 N N . PRO A 1 466 ? 0.635 -28.814 7.168 1.00 91.56 466 PRO A N 1
ATOM 3712 C CA . PRO A 1 466 ? -0.375 -27.889 7.654 1.00 91.56 466 PRO A CA 1
ATOM 3713 C C . PRO A 1 466 ? 0.077 -27.200 8.940 1.00 91.56 466 PRO A C 1
ATOM 3715 O O . PRO A 1 466 ? 0.878 -27.729 9.718 1.00 91.56 466 PRO A O 1
ATOM 3718 N N . TYR A 1 467 ? -0.464 -26.009 9.163 1.00 94.19 467 TYR A N 1
ATOM 3719 C CA . TYR A 1 467 ? -0.362 -25.346 10.453 1.00 94.19 467 TYR A CA 1
ATOM 3720 C C . TYR A 1 467 ? -1.297 -26.011 11.474 1.00 94.19 467 TYR A C 1
ATOM 3722 O O . TYR A 1 467 ? -2.367 -26.495 11.116 1.00 94.19 467 TYR A O 1
ATOM 3730 N N . ASP A 1 468 ? -0.901 -25.992 12.747 1.00 92.12 468 ASP A N 1
ATOM 3731 C CA . ASP A 1 468 ? -1.764 -26.335 13.884 1.00 92.12 468 ASP A CA 1
ATOM 3732 C C . ASP A 1 468 ? -1.712 -25.178 14.882 1.00 92.12 468 ASP A C 1
ATOM 3734 O O . ASP A 1 468 ? -0.878 -25.140 15.792 1.00 92.12 468 ASP A O 1
ATOM 3738 N N . PHE A 1 469 ? -2.531 -24.161 14.621 1.00 94.44 469 PHE A N 1
ATOM 3739 C CA . PHE A 1 469 ? -2.535 -22.947 15.420 1.00 94.44 469 PHE A CA 1
ATOM 3740 C C . PHE A 1 469 ? -3.304 -23.118 16.718 1.00 94.44 469 PHE A C 1
ATOM 3742 O O . PHE A 1 469 ? -4.414 -23.651 16.760 1.00 94.44 469 PHE A O 1
ATOM 3749 N N . ASP A 1 470 ? -2.744 -22.533 17.768 1.00 92.81 470 ASP A N 1
ATOM 3750 C CA . ASP A 1 470 ? -3.442 -22.292 19.020 1.00 92.81 470 ASP A CA 1
ATOM 3751 C C . ASP A 1 470 ? -2.979 -20.956 19.600 1.00 92.81 470 ASP A C 1
ATOM 3753 O O . ASP A 1 470 ? -1.947 -20.844 20.264 1.00 92.81 470 ASP A O 1
ATOM 3757 N N . TYR A 1 471 ? -3.773 -19.924 19.324 1.00 89.94 471 TYR A N 1
ATOM 3758 C CA . TYR A 1 471 ? -3.523 -18.564 19.791 1.00 89.94 471 TYR A CA 1
ATOM 3759 C C . TYR A 1 471 ? -3.668 -18.413 21.309 1.00 89.94 471 TYR A C 1
ATOM 3761 O O . TYR A 1 471 ? -3.055 -17.511 21.872 1.00 89.94 471 TYR A O 1
ATOM 3769 N N . GLY A 1 472 ? -4.418 -19.292 21.987 1.00 88.75 472 GLY A N 1
ATOM 3770 C CA . GLY A 1 472 ? -4.550 -19.265 23.448 1.00 88.75 472 GLY A CA 1
ATOM 3771 C C . GLY A 1 472 ? -3.243 -19.640 24.146 1.00 88.75 472 GLY A C 1
ATOM 3772 O O . GLY A 1 472 ? -2.862 -19.012 25.131 1.00 88.75 472 GLY A O 1
ATOM 3773 N N . SER A 1 473 ? -2.517 -20.605 23.579 1.00 89.44 473 SER A N 1
ATOM 3774 C CA . SER A 1 473 ? -1.207 -21.056 24.073 1.00 89.44 473 SER A CA 1
ATOM 3775 C C . SER A 1 473 ? -0.017 -20.399 23.356 1.00 89.44 473 SER A C 1
ATOM 3777 O O . SER A 1 473 ? 1.112 -20.872 23.480 1.00 89.44 473 SER A O 1
ATOM 3779 N N . ASN A 1 474 ? -0.244 -19.338 22.572 1.00 90.88 474 ASN A N 1
ATOM 3780 C CA . ASN A 1 474 ? 0.757 -18.688 21.713 1.00 90.88 474 ASN A CA 1
ATOM 3781 C C . ASN A 1 474 ? 1.503 -19.645 20.755 1.00 90.88 474 ASN A C 1
ATOM 3783 O O . ASN A 1 474 ? 2.690 -19.458 20.477 1.00 90.88 474 ASN A O 1
ATOM 3787 N N . ARG A 1 475 ? 0.826 -20.674 20.232 1.00 92.94 475 ARG A N 1
ATOM 3788 C CA . ARG A 1 475 ? 1.361 -21.631 19.248 1.00 92.94 475 ARG A CA 1
ATOM 3789 C C . ARG A 1 475 ? 1.054 -21.169 17.823 1.00 92.94 475 ARG A C 1
ATOM 3791 O O . ARG A 1 475 ? 0.147 -21.677 17.172 1.00 92.94 475 ARG A O 1
ATOM 3798 N N . TYR A 1 476 ? 1.811 -20.187 17.342 1.00 94.31 476 TYR A N 1
ATOM 3799 C CA . TYR A 1 476 ? 1.723 -19.680 15.962 1.00 94.31 476 TYR A CA 1
ATOM 3800 C C . TYR A 1 476 ? 3.095 -19.269 15.387 1.00 94.31 476 TYR A C 1
ATOM 3802 O O . TYR A 1 476 ? 3.180 -18.594 14.362 1.00 94.31 476 TYR A O 1
ATOM 3810 N N . VAL A 1 477 ? 4.187 -19.717 16.022 1.00 94.31 477 VAL A N 1
ATOM 3811 C CA . VAL A 1 477 ? 5.579 -19.392 15.657 1.00 94.31 477 VAL A CA 1
ATOM 3812 C C . VAL A 1 477 ? 5.917 -19.685 14.205 1.00 94.31 477 VAL A C 1
ATOM 3814 O O . VAL A 1 477 ? 6.591 -18.883 13.568 1.00 94.31 477 VAL A O 1
ATOM 3817 N N . ARG A 1 478 ? 5.400 -20.790 13.659 1.00 93.75 478 ARG A N 1
ATOM 3818 C CA . ARG A 1 478 ? 5.685 -21.178 12.281 1.00 93.75 478 ARG A CA 1
ATOM 3819 C C . ARG A 1 478 ? 5.119 -20.173 11.281 1.00 93.75 478 ARG A C 1
ATOM 3821 O O . ARG A 1 478 ? 5.854 -19.738 10.417 1.00 93.75 478 ARG A O 1
ATOM 3828 N N . ALA A 1 479 ? 3.866 -19.741 11.434 1.00 93.62 479 ALA A N 1
ATOM 3829 C CA . ALA A 1 479 ? 3.293 -18.748 10.524 1.00 93.62 479 ALA A CA 1
ATOM 3830 C C . ALA A 1 479 ? 3.950 -17.370 10.667 1.00 93.62 479 ALA A C 1
ATOM 3832 O O . ALA A 1 479 ? 4.142 -16.685 9.668 1.00 93.62 479 ALA A O 1
ATOM 3833 N N . PHE A 1 480 ? 4.366 -16.986 11.879 1.00 94.31 480 PHE A N 1
ATOM 3834 C CA . PHE A 1 480 ? 5.151 -15.765 12.068 1.00 94.31 480 PHE A CA 1
ATOM 3835 C C . PHE A 1 480 ? 6.522 -15.845 11.374 1.00 94.31 480 PHE A C 1
ATOM 3837 O O . PHE A 1 480 ? 6.946 -14.883 10.735 1.00 94.31 480 PHE A O 1
ATOM 3844 N N . HIS A 1 481 ? 7.214 -16.982 11.478 1.00 92.31 481 HIS A N 1
ATOM 3845 C CA . HIS A 1 481 ? 8.472 -17.214 10.771 1.00 92.31 481 HIS A CA 1
ATOM 3846 C C . HIS A 1 481 ? 8.264 -17.224 9.252 1.00 92.31 481 HIS A C 1
ATOM 3848 O O . HIS A 1 481 ? 8.928 -16.467 8.555 1.00 92.31 481 HIS A O 1
ATOM 3854 N N . ASP A 1 482 ? 7.305 -18.008 8.755 1.00 92.00 482 ASP A N 1
ATOM 3855 C CA . ASP A 1 482 ? 7.003 -18.138 7.326 1.00 92.00 482 ASP A CA 1
ATOM 3856 C C . ASP A 1 482 ? 6.576 -16.793 6.715 1.00 92.00 482 ASP A C 1
ATOM 3858 O O . ASP A 1 482 ? 6.971 -16.482 5.596 1.00 92.00 482 ASP A O 1
ATOM 3862 N N . MET A 1 483 ? 5.845 -15.950 7.458 1.00 92.06 483 MET A N 1
ATOM 3863 C CA . MET A 1 483 ? 5.548 -14.576 7.039 1.00 92.06 483 MET A CA 1
ATOM 3864 C C . MET A 1 483 ? 6.836 -13.776 6.821 1.00 92.06 483 MET A C 1
ATOM 3866 O O . MET A 1 483 ? 6.986 -13.152 5.775 1.00 92.06 483 MET A O 1
ATOM 3870 N N . ASN A 1 484 ? 7.751 -13.781 7.798 1.00 89.56 484 ASN A N 1
ATOM 3871 C CA . ASN A 1 484 ? 9.013 -13.038 7.721 1.00 89.56 484 ASN A CA 1
ATOM 3872 C C . ASN A 1 484 ? 9.965 -13.592 6.652 1.00 89.56 484 ASN A C 1
ATOM 3874 O O . ASN A 1 484 ? 10.708 -12.830 6.035 1.00 89.56 484 ASN A O 1
ATOM 3878 N N . ASP A 1 485 ? 9.931 -14.898 6.417 1.00 87.25 485 ASP A N 1
ATOM 3879 C CA . ASP A 1 485 ? 10.686 -15.571 5.364 1.00 87.25 485 ASP A CA 1
ATOM 3880 C C . ASP A 1 485 ? 10.147 -15.211 3.974 1.00 87.25 485 ASP A C 1
ATOM 3882 O O . ASP A 1 485 ? 10.891 -14.740 3.117 1.00 87.25 485 ASP A O 1
ATOM 3886 N N . ALA A 1 486 ? 8.826 -15.277 3.782 1.00 85.62 486 ALA A N 1
ATOM 3887 C CA . ALA A 1 486 ? 8.171 -14.954 2.514 1.00 85.62 486 ALA A CA 1
ATOM 3888 C C . ALA A 1 486 ? 8.282 -13.473 2.107 1.00 85.62 486 ALA A C 1
ATOM 3890 O O . ALA A 1 486 ? 8.099 -13.143 0.932 1.00 85.62 486 ALA A O 1
ATOM 3891 N N . ILE A 1 487 ? 8.557 -12.571 3.054 1.00 81.56 487 ILE A N 1
ATOM 3892 C CA . ILE A 1 487 ? 8.863 -11.154 2.781 1.00 81.56 487 ILE A CA 1
ATOM 3893 C C . ILE A 1 487 ? 10.375 -10.862 2.727 1.00 81.56 487 ILE A C 1
ATOM 3895 O O . ILE A 1 487 ? 10.784 -9.760 2.353 1.00 81.56 487 ILE A O 1
ATOM 3899 N N . GLY A 1 488 ? 11.211 -11.846 3.066 1.00 80.38 488 GLY A N 1
ATOM 3900 C CA . GLY A 1 488 ? 12.667 -11.790 2.970 1.00 80.38 488 GLY A CA 1
ATOM 3901 C C . GLY A 1 488 ? 13.398 -11.214 4.185 1.00 80.38 488 GLY A C 1
ATOM 3902 O O . GLY A 1 488 ? 14.590 -10.972 4.083 1.00 80.38 488 GLY A O 1
ATOM 3903 N N . PHE A 1 489 ? 12.750 -10.982 5.331 1.00 80.75 489 PHE A N 1
ATOM 3904 C CA . PHE A 1 489 ? 13.459 -10.516 6.537 1.00 80.75 489 PHE A CA 1
ATOM 3905 C C . PHE A 1 489 ? 14.150 -11.635 7.315 1.00 80.75 489 PHE A C 1
ATOM 3907 O O . PHE A 1 489 ? 15.061 -11.358 8.101 1.00 80.75 489 PHE A O 1
ATOM 3914 N N . SER A 1 490 ? 13.745 -12.891 7.110 1.00 78.75 490 SER A N 1
ATOM 3915 C CA . SER A 1 490 ? 14.353 -14.030 7.797 1.00 78.75 490 SER A CA 1
ATOM 3916 C C . SER A 1 490 ? 15.865 -14.092 7.545 1.00 78.75 490 SER A C 1
ATOM 3918 O O . SER A 1 490 ? 16.332 -14.013 6.413 1.00 78.75 490 SER A O 1
ATOM 3920 N N . GLY A 1 491 ? 16.652 -14.182 8.620 1.00 74.12 491 GLY A N 1
ATOM 3921 C CA . GLY A 1 491 ? 18.118 -14.226 8.547 1.00 74.12 491 GLY A CA 1
ATOM 3922 C C . GLY A 1 491 ? 18.813 -12.897 8.215 1.00 74.12 491 GLY A C 1
ATOM 3923 O O . GLY A 1 491 ? 20.043 -12.869 8.151 1.00 74.12 491 GLY A O 1
ATOM 3924 N N . THR A 1 492 ? 18.073 -11.795 8.049 1.00 79.06 492 THR A N 1
ATOM 3925 C CA . THR A 1 492 ? 18.629 -10.450 7.815 1.00 79.06 492 THR A CA 1
ATOM 3926 C C . THR A 1 492 ? 18.636 -9.614 9.104 1.00 79.06 492 THR A C 1
ATOM 3928 O O . THR A 1 492 ? 17.883 -9.912 10.032 1.00 79.06 492 THR A O 1
ATOM 3931 N N . PRO A 1 493 ? 19.485 -8.572 9.216 1.00 80.19 493 PRO A N 1
ATOM 3932 C CA . PRO A 1 493 ? 19.432 -7.651 10.357 1.00 80.19 493 PRO A CA 1
ATOM 3933 C C . PRO A 1 493 ? 18.205 -6.722 10.326 1.00 80.19 493 PRO A C 1
ATOM 3935 O O . PRO A 1 493 ? 17.894 -6.088 11.336 1.00 80.19 493 PRO A O 1
ATOM 3938 N N . ASP A 1 494 ? 17.521 -6.631 9.184 1.00 81.06 494 ASP A N 1
ATOM 3939 C CA . ASP A 1 494 ? 16.330 -5.811 9.006 1.00 81.06 494 ASP A CA 1
ATOM 3940 C C . ASP A 1 494 ? 15.064 -6.550 9.458 1.00 81.06 494 ASP A C 1
ATOM 3942 O O . ASP A 1 494 ? 15.008 -7.775 9.534 1.00 81.06 494 ASP A O 1
ATOM 3946 N N . ASN A 1 495 ? 14.025 -5.789 9.793 1.00 85.50 495 ASN A N 1
ATOM 3947 C CA . ASN A 1 495 ? 12.735 -6.323 10.224 1.00 85.50 495 ASN A CA 1
ATOM 3948 C C . ASN A 1 495 ? 11.614 -5.326 9.930 1.00 85.50 495 ASN A C 1
ATOM 3950 O O . ASN A 1 495 ? 11.845 -4.117 9.953 1.00 85.50 495 ASN A O 1
ATOM 3954 N N . ASN A 1 496 ? 10.392 -5.825 9.748 1.00 85.69 496 ASN A N 1
ATOM 3955 C CA . ASN A 1 496 ? 9.196 -5.003 9.542 1.00 85.69 496 ASN A CA 1
ATOM 3956 C C . ASN A 1 496 ? 8.608 -4.413 10.841 1.00 85.69 496 ASN A C 1
ATOM 3958 O O . ASN A 1 496 ? 7.591 -3.731 10.793 1.00 85.69 496 ASN A O 1
ATOM 3962 N N . GLY A 1 497 ? 9.196 -4.665 12.013 1.00 88.56 497 GLY A N 1
ATOM 3963 C CA . GLY A 1 497 ? 8.698 -4.167 13.298 1.00 88.56 497 GLY A CA 1
ATOM 3964 C C . GLY A 1 497 ? 7.461 -4.879 13.867 1.00 88.56 497 GLY A C 1
ATOM 3965 O O . GLY A 1 497 ? 7.079 -4.566 14.991 1.00 88.56 497 GLY A O 1
ATOM 3966 N N . ILE A 1 498 ? 6.852 -5.847 13.169 1.00 92.12 498 ILE A N 1
ATOM 3967 C CA . ILE A 1 498 ? 5.730 -6.622 13.723 1.00 92.12 498 ILE A CA 1
ATOM 3968 C C . ILE A 1 498 ? 6.275 -7.589 14.772 1.00 92.12 498 ILE A C 1
ATOM 3970 O O . ILE A 1 498 ? 7.035 -8.512 14.471 1.00 92.12 498 ILE A O 1
ATOM 3974 N N . THR A 1 499 ? 5.868 -7.404 16.024 1.00 92.44 499 THR A N 1
ATOM 3975 C CA . THR A 1 499 ? 6.296 -8.288 17.112 1.00 92.44 499 THR A CA 1
ATOM 3976 C C . THR A 1 499 ? 5.522 -9.608 17.114 1.00 92.44 499 THR A C 1
ATOM 3978 O O . THR A 1 499 ? 4.370 -9.690 16.680 1.00 92.44 499 THR A O 1
ATOM 3981 N N . TYR A 1 500 ? 6.116 -10.648 17.709 1.00 92.06 500 TYR A N 1
ATOM 3982 C CA . TYR A 1 500 ? 5.453 -11.946 17.891 1.00 92.06 500 TYR A CA 1
ATOM 3983 C C . TYR A 1 500 ? 4.110 -11.834 18.639 1.00 92.06 500 TYR A C 1
ATOM 3985 O O . TYR A 1 500 ? 3.167 -12.573 18.368 1.00 92.06 500 TYR A O 1
ATOM 3993 N N . GLN A 1 501 ? 3.991 -10.890 19.577 1.00 91.69 501 GLN A N 1
ATOM 3994 C CA . GLN A 1 501 ? 2.754 -10.665 20.329 1.00 91.69 501 GLN A CA 1
ATOM 3995 C C . GLN A 1 501 ? 1.689 -9.942 19.496 1.00 91.69 501 GLN A C 1
ATOM 3997 O O . GLN A 1 501 ? 0.515 -10.307 19.563 1.00 91.69 501 GLN A O 1
ATOM 4002 N N . GLN A 1 502 ? 2.085 -8.950 18.694 1.00 92.56 502 GLN A N 1
ATOM 4003 C CA . GLN A 1 502 ? 1.178 -8.250 17.779 1.00 92.56 502 GLN A CA 1
ATOM 4004 C C . GLN A 1 502 ? 0.621 -9.189 16.708 1.00 92.56 502 GLN A C 1
ATOM 4006 O O . GLN A 1 502 ? -0.578 -9.145 16.428 1.00 92.56 502 GLN A O 1
ATOM 4011 N N . TYR A 1 503 ? 1.456 -10.086 16.175 1.00 94.06 503 TYR A N 1
ATOM 4012 C CA . TYR A 1 503 ? 1.040 -11.080 15.185 1.00 94.06 503 TYR A CA 1
ATOM 4013 C C . TYR A 1 503 ? -0.111 -11.967 15.680 1.00 94.06 503 TYR A C 1
ATOM 4015 O O . TYR A 1 503 ? -1.057 -12.239 14.948 1.00 94.06 503 TYR A O 1
ATOM 4023 N N . GLY A 1 504 ? -0.073 -12.386 16.948 1.00 92.69 504 GLY A N 1
ATOM 4024 C CA . GLY A 1 504 ? -1.115 -13.223 17.546 1.00 92.69 504 GLY A CA 1
ATOM 4025 C C . GLY A 1 504 ? -2.407 -12.488 17.916 1.00 92.69 504 GLY A C 1
ATOM 4026 O O . GLY A 1 504 ? -3.311 -13.123 18.457 1.00 92.69 504 GLY A O 1
ATOM 4027 N N . ARG A 1 505 ? -2.499 -11.167 17.697 1.00 91.56 505 ARG A N 1
ATOM 4028 C CA . ARG A 1 505 ? -3.625 -10.344 18.172 1.00 91.56 505 ARG A CA 1
ATOM 4029 C C . ARG A 1 505 ? -4.211 -9.422 17.110 1.00 91.56 505 ARG A C 1
ATOM 4031 O O . ARG A 1 505 ? -5.399 -9.534 16.842 1.00 91.56 505 ARG A O 1
ATOM 4038 N N . THR A 1 506 ? -3.405 -8.525 16.547 1.00 91.62 506 THR A N 1
ATOM 4039 C CA . THR A 1 506 ? -3.888 -7.404 15.715 1.00 91.62 506 THR A CA 1
ATOM 4040 C C . THR A 1 506 ? -3.197 -7.274 14.362 1.00 91.62 506 THR A C 1
ATOM 4042 O O . THR A 1 506 ? -3.654 -6.510 13.519 1.00 91.62 506 THR A O 1
ATOM 4045 N N . HIS A 1 507 ? -2.119 -8.029 14.136 1.00 93.38 507 HIS A N 1
ATOM 4046 C CA . HIS A 1 507 ? -1.360 -8.049 12.881 1.00 93.38 507 HIS A CA 1
ATOM 4047 C C . HIS A 1 507 ? -1.216 -9.485 12.352 1.00 93.38 507 HIS A C 1
ATOM 4049 O O . HIS A 1 507 ? -0.148 -9.891 11.892 1.00 93.38 507 HIS A O 1
ATOM 4055 N N . CYS A 1 508 ? -2.277 -10.287 12.469 1.00 95.19 508 CYS A N 1
ATOM 4056 C CA . CYS A 1 508 ? -2.295 -11.668 11.999 1.00 95.19 508 CYS A CA 1
ATOM 4057 C C . CYS A 1 508 ? -2.446 -11.703 10.472 1.00 95.19 508 CYS A C 1
ATOM 4059 O O . CYS A 1 508 ? -3.557 -11.740 9.937 1.00 95.19 508 CYS A O 1
ATOM 4061 N N . ILE A 1 509 ? -1.309 -11.648 9.777 1.00 96.00 509 ILE A N 1
ATOM 4062 C CA . ILE A 1 509 ? -1.227 -11.641 8.316 1.00 96.00 509 ILE A CA 1
ATOM 4063 C C . ILE A 1 509 ? -0.510 -12.913 7.858 1.00 96.00 509 ILE A C 1
ATOM 4065 O O . ILE A 1 509 ? 0.589 -13.230 8.312 1.00 96.00 509 ILE A O 1
ATOM 4069 N N . TYR A 1 510 ? -1.127 -13.666 6.956 1.00 95.69 510 TYR A N 1
ATOM 4070 C CA . TYR A 1 510 ? -0.538 -14.879 6.393 1.00 95.69 510 TYR A CA 1
ATOM 4071 C C . TYR A 1 510 ? 0.038 -14.565 5.024 1.00 95.69 510 TYR A C 1
ATOM 4073 O O . TYR A 1 510 ? -0.642 -13.966 4.194 1.00 95.69 510 TYR A O 1
ATOM 4081 N N . VAL A 1 511 ? 1.275 -14.980 4.776 1.00 94.12 511 VAL A N 1
ATOM 4082 C CA . VAL A 1 511 ? 1.957 -14.738 3.505 1.00 94.12 511 VAL A CA 1
ATOM 4083 C C . VAL A 1 511 ? 2.451 -16.071 2.967 1.00 94.12 511 VAL A C 1
ATOM 4085 O O . VAL A 1 511 ? 3.239 -16.752 3.615 1.00 94.12 511 VAL A O 1
ATOM 4088 N N . PHE A 1 512 ? 1.975 -16.445 1.784 1.00 92.81 512 PHE A N 1
ATOM 4089 C CA . PHE A 1 512 ? 2.350 -17.682 1.109 1.00 92.81 512 PHE A CA 1
ATOM 4090 C C . PHE A 1 512 ? 3.207 -17.355 -0.101 1.00 92.81 512 PHE A C 1
ATOM 4092 O O . PHE A 1 512 ? 2.743 -16.685 -1.027 1.00 92.81 512 PHE A O 1
ATOM 4099 N N . ASN A 1 513 ? 4.441 -17.855 -0.103 1.00 89.75 513 ASN A N 1
ATOM 4100 C CA . ASN A 1 513 ? 5.292 -17.829 -1.280 1.00 89.75 513 ASN A CA 1
ATOM 4101 C C . ASN A 1 513 ? 4.982 -19.042 -2.175 1.00 89.75 513 ASN A C 1
ATOM 4103 O O . ASN A 1 513 ? 5.065 -20.189 -1.736 1.00 89.75 513 ASN A O 1
ATOM 4107 N N . LEU A 1 514 ? 4.601 -18.778 -3.423 1.00 88.31 514 LEU A N 1
ATOM 4108 C CA . LEU A 1 514 ? 4.251 -19.767 -4.446 1.00 88.31 514 LEU A CA 1
ATOM 4109 C C . LEU A 1 514 ? 5.289 -19.800 -5.586 1.00 88.31 514 LEU A C 1
ATOM 4111 O O . LEU A 1 514 ? 5.060 -20.458 -6.617 1.00 88.31 514 LEU A O 1
ATOM 4115 N N . THR A 1 515 ? 6.423 -19.102 -5.423 1.00 82.56 515 THR A N 1
ATOM 4116 C CA . THR A 1 515 ? 7.500 -19.116 -6.416 1.00 82.56 515 THR A CA 1
ATOM 4117 C C . THR A 1 515 ? 8.090 -20.512 -6.584 1.00 82.56 515 THR A C 1
ATOM 4119 O O . THR A 1 515 ? 8.056 -21.349 -5.681 1.00 82.56 515 THR A O 1
ATOM 4122 N N . ASN A 1 516 ? 8.635 -20.800 -7.766 1.00 72.94 516 ASN A N 1
ATOM 4123 C CA . ASN A 1 516 ? 9.251 -22.102 -8.053 1.00 72.94 516 ASN A CA 1
ATOM 4124 C C . ASN A 1 516 ? 10.445 -22.435 -7.155 1.00 72.94 516 ASN A C 1
ATOM 4126 O O . ASN A 1 516 ? 10.626 -23.592 -6.785 1.00 72.94 516 ASN A O 1
ATOM 4130 N N . SER A 1 517 ? 11.260 -21.433 -6.833 1.00 70.62 517 SER A N 1
ATOM 4131 C CA . SER A 1 517 ? 12.438 -21.578 -5.977 1.00 70.62 517 SER A CA 1
ATOM 4132 C C . SER A 1 517 ? 12.095 -21.612 -4.488 1.00 70.62 517 SER A C 1
ATOM 4134 O O . SER A 1 517 ? 12.956 -21.964 -3.692 1.00 70.62 517 SER A O 1
ATOM 4136 N N . GLY A 1 518 ? 10.879 -21.212 -4.096 1.00 68.88 518 GLY A N 1
ATOM 4137 C CA . GLY A 1 518 ? 10.558 -20.906 -2.698 1.00 68.88 518 GLY A CA 1
ATOM 4138 C C . GLY A 1 518 ? 11.222 -19.622 -2.188 1.00 68.88 518 GLY A C 1
ATOM 4139 O O . GLY A 1 518 ? 11.030 -19.251 -1.036 1.00 68.88 518 GLY A O 1
ATOM 4140 N N . GLU A 1 519 ? 11.943 -18.905 -3.054 1.00 66.50 519 GLU A N 1
ATOM 4141 C CA . GLU A 1 519 ? 12.657 -17.668 -2.742 1.00 66.50 519 GLU A CA 1
ATOM 4142 C C . GLU A 1 519 ? 12.134 -16.531 -3.625 1.00 66.50 519 GLU A C 1
ATOM 4144 O O . GLU A 1 519 ? 11.970 -16.698 -4.838 1.00 66.50 519 GLU A O 1
ATOM 4149 N N . ASP A 1 520 ? 11.870 -15.363 -3.036 1.00 63.59 520 ASP A N 1
ATOM 4150 C CA . ASP A 1 520 ? 11.459 -14.164 -3.774 1.00 63.59 520 ASP A CA 1
ATOM 4151 C C . ASP A 1 520 ? 12.683 -13.316 -4.175 1.00 63.59 520 ASP A C 1
ATOM 4153 O O . ASP A 1 520 ? 13.017 -12.288 -3.579 1.00 63.59 520 ASP A O 1
ATOM 4157 N N . ASN A 1 521 ? 13.390 -13.758 -5.218 1.00 58.03 521 ASN A N 1
ATOM 4158 C CA . ASN A 1 521 ? 14.536 -13.039 -5.775 1.00 58.03 521 ASN A CA 1
ATOM 4159 C C . ASN A 1 521 ? 14.073 -11.848 -6.637 1.00 58.03 521 ASN A C 1
ATOM 4161 O O . ASN A 1 521 ? 14.040 -11.913 -7.867 1.00 58.03 521 ASN A O 1
ATOM 4165 N N . GLY A 1 522 ? 13.712 -10.728 -6.005 1.00 54.38 522 GLY A N 1
ATOM 4166 C CA . GLY A 1 522 ? 13.309 -9.507 -6.715 1.00 54.38 522 GLY A CA 1
ATOM 4167 C C . GLY A 1 522 ? 14.401 -8.973 -7.654 1.00 54.38 522 GLY A C 1
ATOM 4168 O O . GLY A 1 522 ? 15.530 -8.696 -7.256 1.00 54.38 522 GLY A O 1
ATOM 4169 N N . GLY A 1 523 ? 14.075 -8.912 -8.936 1.00 55.62 523 GLY A N 1
ATOM 4170 C CA . GLY A 1 523 ? 15.035 -8.728 -10.027 1.00 55.62 523 GLY A CA 1
ATOM 4171 C C . GLY A 1 523 ? 14.922 -9.819 -11.088 1.00 55.62 523 GLY A C 1
ATOM 4172 O O . GLY A 1 523 ? 15.436 -9.650 -12.188 1.00 55.62 523 GLY A O 1
ATOM 4173 N N . THR A 1 524 ? 14.199 -10.901 -10.790 1.00 62.72 524 THR A N 1
ATOM 4174 C CA . THR A 1 524 ? 13.838 -11.934 -11.764 1.00 62.72 524 THR A CA 1
ATOM 4175 C C . THR A 1 524 ? 12.327 -12.132 -11.812 1.00 62.72 524 THR A C 1
ATOM 4177 O O . THR A 1 524 ? 11.638 -12.041 -10.789 1.00 62.72 524 THR A O 1
ATOM 4180 N N . PHE A 1 525 ? 11.820 -12.380 -13.017 1.00 64.50 525 PHE A N 1
ATOM 4181 C CA . PHE A 1 525 ? 10.468 -12.888 -13.206 1.00 64.50 525 PHE A CA 1
ATOM 4182 C C . PHE A 1 525 ? 10.432 -14.369 -12.854 1.00 64.50 525 PHE A C 1
ATOM 4184 O O . PHE A 1 525 ? 11.368 -15.100 -13.190 1.00 64.50 525 PHE A O 1
ATOM 4191 N N . ASP A 1 526 ? 9.354 -14.808 -12.213 1.00 70.69 526 ASP A N 1
ATOM 4192 C CA . ASP A 1 526 ? 9.071 -16.238 -12.127 1.00 70.69 526 ASP A CA 1
ATOM 4193 C C . ASP A 1 526 ? 8.296 -16.700 -13.371 1.00 70.69 526 ASP A C 1
ATOM 4195 O O . ASP A 1 526 ? 7.688 -15.909 -14.099 1.00 70.69 526 ASP A O 1
ATOM 4199 N N . LEU A 1 527 ? 8.326 -18.003 -13.639 1.00 72.69 527 LEU A N 1
ATOM 4200 C CA . LEU A 1 527 ? 7.549 -18.596 -14.719 1.00 72.69 527 LEU A CA 1
ATOM 4201 C C . LEU A 1 527 ? 6.055 -18.388 -14.454 1.00 72.69 527 LEU A C 1
ATOM 4203 O O . LEU A 1 527 ? 5.544 -18.770 -13.399 1.00 72.69 527 LEU A O 1
ATOM 4207 N N . ILE A 1 528 ? 5.348 -17.846 -15.448 1.00 76.75 528 ILE A N 1
ATOM 4208 C CA . ILE A 1 528 ? 3.890 -17.728 -15.408 1.00 76.75 528 ILE A CA 1
ATOM 4209 C C . ILE A 1 528 ? 3.297 -19.135 -15.356 1.00 76.75 528 ILE A C 1
ATOM 4211 O O . ILE A 1 528 ? 3.511 -19.959 -16.247 1.00 76.75 528 ILE A O 1
ATOM 4215 N N . LYS A 1 529 ? 2.544 -19.410 -14.292 1.00 76.69 529 LYS A N 1
ATOM 4216 C CA . LYS A 1 529 ? 1.802 -20.655 -14.119 1.00 76.69 529 LYS A CA 1
ATOM 4217 C C . LYS A 1 529 ? 0.327 -20.366 -14.331 1.00 76.69 529 LYS A C 1
ATOM 4219 O O . LYS A 1 529 ? -0.280 -19.648 -13.536 1.00 76.69 529 LYS A O 1
ATOM 4224 N N . ASN A 1 530 ? -0.242 -20.968 -15.366 1.00 83.50 530 ASN A N 1
ATOM 4225 C CA . ASN A 1 530 ? -1.683 -20.943 -15.560 1.00 83.50 530 ASN A CA 1
ATOM 4226 C C . ASN A 1 530 ? -2.334 -21.937 -14.600 1.00 83.50 530 ASN A C 1
ATOM 4228 O O . ASN A 1 530 ? -1.817 -23.041 -14.388 1.00 83.50 530 ASN A O 1
ATOM 4232 N N . GLY A 1 531 ? -3.452 -21.536 -14.013 1.00 84.94 531 GLY A N 1
ATOM 4233 C CA . GLY A 1 531 ? -4.201 -22.377 -13.093 1.00 84.94 531 GLY A CA 1
ATOM 4234 C C . GLY A 1 531 ? -4.986 -21.579 -12.067 1.00 84.94 531 GLY A C 1
ATOM 4235 O O . GLY A 1 531 ? -4.848 -20.363 -11.939 1.00 84.94 531 GLY A O 1
ATOM 4236 N N . SER A 1 532 ? -5.796 -22.304 -11.306 1.00 90.31 532 SER A N 1
ATOM 4237 C CA . SER A 1 532 ? -6.610 -21.738 -10.242 1.00 90.31 532 SER A CA 1
ATOM 4238 C C . SER A 1 532 ? -5.930 -21.866 -8.883 1.00 90.31 532 SER A C 1
ATOM 4240 O O . SER A 1 532 ? -5.289 -22.878 -8.577 1.00 90.31 532 SER A O 1
ATOM 4242 N N . THR A 1 533 ? -6.154 -20.873 -8.031 1.00 94.69 533 THR A N 1
ATOM 4243 C CA . THR A 1 533 ? -5.808 -20.912 -6.609 1.00 94.69 533 THR A CA 1
ATOM 4244 C C . THR A 1 533 ? -7.067 -20.902 -5.757 1.00 94.69 533 THR A C 1
ATOM 4246 O O . THR A 1 533 ? -8.024 -20.189 -6.061 1.00 94.69 533 THR A O 1
ATOM 4249 N N . ALA A 1 534 ? -7.071 -21.670 -4.674 1.00 95.44 534 ALA A N 1
ATOM 4250 C CA . ALA A 1 534 ? -8.156 -21.704 -3.701 1.00 95.44 534 ALA A CA 1
ATOM 4251 C C . ALA A 1 534 ? -7.603 -21.610 -2.280 1.00 95.44 534 ALA A C 1
ATOM 4253 O O . ALA A 1 534 ? -6.502 -22.081 -2.006 1.00 95.44 534 ALA A O 1
ATOM 4254 N N . VAL A 1 535 ? -8.366 -21.004 -1.379 1.00 96.81 535 VAL A N 1
ATOM 4255 C CA . VAL A 1 535 ? -8.048 -20.942 0.049 1.00 96.81 535 VAL A CA 1
ATOM 4256 C C . VAL A 1 535 ? -8.885 -21.961 0.807 1.00 96.81 535 VAL A C 1
ATOM 4258 O O . VAL A 1 535 ? -10.078 -22.097 0.537 1.00 96.81 535 VAL A O 1
ATOM 4261 N N . ASN A 1 536 ? -8.265 -22.633 1.772 1.00 96.75 536 ASN A N 1
ATOM 4262 C CA . ASN A 1 536 ? -8.930 -23.423 2.800 1.00 96.75 536 ASN A CA 1
ATOM 4263 C C . ASN A 1 536 ? -8.602 -22.849 4.171 1.00 96.75 536 ASN A C 1
ATOM 4265 O O . ASN A 1 536 ? -7.432 -22.660 4.503 1.00 96.75 536 ASN A O 1
ATOM 4269 N N . ILE A 1 537 ? -9.631 -22.603 4.973 1.00 97.25 537 ILE A N 1
ATOM 4270 C CA . ILE A 1 537 ? -9.500 -22.140 6.353 1.00 97.25 537 ILE A CA 1
ATOM 4271 C C . ILE A 1 537 ? -10.357 -23.035 7.235 1.00 97.25 537 ILE A C 1
ATOM 4273 O O . ILE A 1 537 ? -11.541 -23.231 6.957 1.00 97.25 537 ILE A O 1
ATOM 4277 N N . LYS A 1 538 ? -9.776 -23.538 8.320 1.00 97.00 538 LYS A N 1
ATOM 4278 C CA . LYS A 1 538 ? -10.509 -24.202 9.399 1.00 97.00 538 LYS A CA 1
ATOM 4279 C C . LYS A 1 538 ? -10.369 -23.393 10.670 1.00 97.00 538 LYS A C 1
ATOM 4281 O O . LYS A 1 538 ? -9.273 -22.949 11.010 1.00 97.00 538 LYS A O 1
ATOM 4286 N N . PHE A 1 539 ? -11.461 -23.243 11.398 1.00 96.56 539 PHE A N 1
ATOM 4287 C CA . PHE A 1 539 ? -11.523 -22.514 12.654 1.00 96.56 539 PHE A CA 1
ATOM 4288 C C . PHE A 1 539 ? -11.660 -23.496 13.817 1.00 96.56 539 PHE A C 1
ATOM 4290 O O . PHE A 1 539 ? -12.355 -24.506 13.729 1.00 96.56 539 PHE A O 1
ATOM 4297 N N . SER A 1 540 ? -10.995 -23.201 14.932 1.00 95.00 540 SER A N 1
ATOM 4298 C CA . SER A 1 540 ? -11.146 -23.992 16.165 1.00 95.00 540 SER A CA 1
ATOM 4299 C C . SER A 1 540 ? -12.496 -23.757 16.853 1.00 95.00 540 SER A C 1
ATOM 4301 O O . SER A 1 540 ? -12.938 -24.578 17.654 1.00 95.00 540 SER A O 1
ATOM 4303 N N . GLN A 1 541 ? -13.159 -22.645 16.535 1.00 94.38 541 GLN A N 1
ATOM 4304 C CA . GLN A 1 541 ? -14.492 -22.286 17.004 1.00 94.38 541 GLN A CA 1
ATOM 4305 C C . GLN A 1 541 ? -15.288 -21.666 15.860 1.00 94.38 541 GLN A C 1
ATOM 4307 O O . GLN A 1 541 ? -14.704 -21.199 14.886 1.00 94.38 541 GLN A O 1
ATOM 4312 N N . ALA A 1 542 ? -16.611 -21.641 15.998 1.00 95.19 542 ALA A N 1
ATOM 4313 C CA . ALA A 1 542 ? -17.476 -20.999 15.024 1.00 95.19 542 ALA A CA 1
ATOM 4314 C C . ALA A 1 542 ? -17.068 -19.534 14.797 1.00 95.19 542 ALA A C 1
ATOM 4316 O O . ALA A 1 542 ? -16.784 -18.805 15.754 1.00 95.19 542 ALA A O 1
ATOM 4317 N N . VAL A 1 543 ? -17.073 -19.108 13.532 1.00 95.94 543 VAL A N 1
ATOM 4318 C CA . VAL A 1 543 ? -16.884 -17.703 13.143 1.00 95.94 543 VAL A CA 1
ATOM 4319 C C . VAL A 1 543 ? -17.855 -16.825 13.946 1.00 95.94 543 VAL A C 1
ATOM 4321 O O . VAL A 1 543 ? -19.044 -17.169 14.016 1.00 95.94 543 VAL A O 1
ATOM 4324 N N . PRO A 1 544 ? -17.371 -15.726 14.558 1.00 94.94 544 PRO A N 1
ATOM 4325 C CA . PRO A 1 544 ? -18.170 -14.898 15.454 1.00 94.94 544 PRO A CA 1
ATOM 4326 C C . PRO A 1 544 ? -19.377 -14.266 14.755 1.00 94.94 544 PRO A C 1
ATOM 4328 O O . PRO A 1 544 ? -19.458 -14.194 13.525 1.00 94.94 544 PRO A O 1
ATOM 4331 N N . GLU A 1 545 ? -20.316 -13.796 15.574 1.00 93.31 545 GLU A N 1
ATOM 4332 C CA . GLU A 1 545 ? -21.499 -13.072 15.117 1.00 93.31 545 GLU A CA 1
ATOM 4333 C C . GLU A 1 545 ? -21.116 -11.857 14.255 1.00 93.31 545 GLU A C 1
ATOM 4335 O O . GLU A 1 545 ? -20.110 -11.190 14.502 1.00 93.31 545 GLU A O 1
ATOM 4340 N N . GLY A 1 546 ? -21.893 -11.600 13.202 1.00 92.56 546 GLY A N 1
ATOM 4341 C CA . GLY A 1 546 ? -21.617 -10.544 12.221 1.00 92.56 546 GLY A CA 1
ATOM 4342 C C . GLY A 1 546 ? -20.675 -10.955 11.082 1.00 92.56 546 GLY A C 1
ATOM 4343 O O . GLY A 1 546 ? -20.619 -10.262 10.063 1.00 92.56 546 GLY A O 1
ATOM 4344 N N . GLY A 1 547 ? -20.008 -12.109 11.192 1.00 95.75 547 GLY A N 1
ATOM 4345 C CA . GLY A 1 547 ? -19.141 -12.654 10.147 1.00 95.75 547 GLY A CA 1
ATOM 4346 C C . GLY A 1 547 ? -17.789 -11.944 10.018 1.00 95.75 547 GLY A C 1
ATOM 4347 O O . GLY A 1 547 ? -17.502 -10.930 10.658 1.00 95.75 547 GLY A O 1
ATOM 4348 N N . VAL A 1 548 ? -16.930 -12.509 9.174 1.00 97.25 548 VAL A N 1
ATOM 4349 C CA . VAL A 1 548 ? -15.536 -12.079 8.992 1.00 97.25 548 VAL A CA 1
ATOM 4350 C C . VAL A 1 548 ? -15.265 -11.859 7.509 1.00 97.25 548 VAL A C 1
ATOM 4352 O O . VAL A 1 548 ? -15.741 -12.615 6.665 1.00 97.25 548 VAL A O 1
ATOM 4355 N N . MET A 1 549 ? -14.491 -10.829 7.189 1.00 97.25 549 MET A N 1
ATOM 4356 C CA . MET A 1 549 ? -14.015 -10.546 5.841 1.00 97.25 549 MET A CA 1
ATOM 4357 C C . MET A 1 549 ? -12.571 -11.015 5.696 1.00 97.25 549 MET A C 1
ATOM 4359 O O . MET A 1 549 ? -11.690 -10.615 6.456 1.00 97.25 549 MET A O 1
ATOM 4363 N N . LEU A 1 550 ? -12.328 -11.865 4.705 1.00 97.50 550 LEU A N 1
ATOM 4364 C CA . LEU A 1 550 ? -10.999 -12.259 4.264 1.00 97.50 550 LEU A CA 1
ATOM 4365 C C . LEU A 1 550 ? -10.545 -11.300 3.162 1.00 97.50 550 LEU A C 1
ATOM 4367 O O . LEU A 1 550 ? -11.134 -11.263 2.080 1.00 97.50 550 LEU A O 1
ATOM 4371 N N . ILE A 1 551 ? -9.490 -10.542 3.437 1.00 97.44 551 ILE A N 1
ATOM 4372 C CA . ILE A 1 551 ? -8.837 -9.659 2.474 1.00 97.44 551 ILE A CA 1
ATOM 4373 C C . ILE A 1 551 ? -7.664 -10.411 1.857 1.00 97.44 551 ILE A C 1
ATOM 4375 O O . ILE A 1 551 ? -6.757 -10.857 2.562 1.00 97.44 551 ILE A O 1
ATOM 4379 N N . VAL A 1 552 ? -7.696 -10.554 0.536 1.00 96.38 552 VAL A N 1
ATOM 4380 C CA . VAL A 1 552 ? -6.704 -11.292 -0.247 1.00 96.38 552 VAL A CA 1
ATOM 4381 C C . VAL A 1 552 ? -5.958 -10.321 -1.147 1.00 96.38 552 VAL A C 1
ATOM 4383 O O . VAL A 1 552 ? -6.584 -9.591 -1.914 1.00 96.38 552 VAL A O 1
ATOM 4386 N N . MET A 1 553 ? -4.630 -10.355 -1.089 1.00 95.00 553 MET A N 1
ATOM 4387 C CA . MET A 1 553 ? -3.737 -9.668 -2.016 1.00 95.00 553 MET A CA 1
ATOM 4388 C C . MET A 1 553 ? -2.890 -10.709 -2.747 1.00 95.00 553 MET A C 1
ATOM 4390 O O . MET A 1 553 ? -2.051 -11.373 -2.143 1.00 95.00 553 MET A O 1
ATOM 4394 N N . GLY A 1 554 ? -3.132 -10.874 -4.043 1.00 92.25 554 GLY A N 1
ATOM 4395 C CA . GLY A 1 554 ? -2.304 -11.683 -4.932 1.00 92.25 554 GLY A CA 1
ATOM 4396 C C . GLY A 1 554 ? -1.320 -10.805 -5.691 1.00 92.25 554 GLY A C 1
ATOM 4397 O O . GLY A 1 554 ? -1.674 -9.717 -6.139 1.00 92.25 554 GLY A O 1
ATOM 4398 N N . GLU A 1 555 ? -0.098 -11.285 -5.869 1.00 89.00 555 GLU A N 1
ATOM 4399 C CA . GLU A 1 555 ? 0.925 -10.597 -6.653 1.00 89.00 555 GLU A CA 1
ATOM 4400 C C . GLU A 1 555 ? 1.345 -11.445 -7.847 1.00 89.00 555 GLU A C 1
ATOM 4402 O O . GLU A 1 555 ? 1.635 -12.636 -7.717 1.00 89.00 555 GLU A O 1
ATOM 4407 N N . THR A 1 556 ? 1.397 -10.823 -9.016 1.00 86.38 556 THR A N 1
ATOM 4408 C CA . THR A 1 556 ? 1.784 -11.461 -10.278 1.00 86.38 556 THR A CA 1
ATOM 4409 C C . THR A 1 556 ? 2.823 -10.612 -10.982 1.00 86.38 556 THR A C 1
ATOM 4411 O O . THR A 1 556 ? 2.835 -9.388 -10.853 1.00 86.38 556 THR A O 1
ATOM 4414 N N . ASP A 1 557 ? 3.708 -11.262 -11.721 1.00 84.31 557 ASP A N 1
ATOM 4415 C CA . ASP A 1 557 ? 4.620 -10.563 -12.612 1.00 84.31 557 ASP A CA 1
ATOM 4416 C C . ASP A 1 557 ? 3.873 -10.217 -13.905 1.00 84.31 557 ASP A C 1
ATOM 4418 O O . ASP A 1 557 ? 3.156 -11.063 -14.445 1.00 84.31 557 ASP A O 1
ATOM 4422 N N . ALA A 1 558 ? 4.019 -8.978 -14.375 1.00 83.06 558 ALA A N 1
ATOM 4423 C CA . ALA A 1 558 ? 3.411 -8.515 -15.617 1.00 83.06 558 ALA A CA 1
ATOM 4424 C C . ALA A 1 558 ? 4.319 -7.520 -16.351 1.00 83.06 558 ALA A C 1
ATOM 4426 O O . ALA A 1 558 ? 5.145 -6.819 -15.751 1.00 83.06 558 ALA A O 1
ATOM 4427 N N . LEU A 1 559 ? 4.137 -7.436 -17.666 1.00 86.94 559 LEU A N 1
ATOM 4428 C CA . LEU A 1 559 ? 4.854 -6.525 -18.545 1.00 86.94 559 LEU A CA 1
ATOM 4429 C C . LEU A 1 559 ? 3.883 -5.565 -19.234 1.00 86.94 559 LEU A C 1
ATOM 4431 O O . LEU A 1 559 ? 3.028 -5.972 -20.023 1.00 86.94 559 LEU A O 1
ATOM 4435 N N . ILE A 1 560 ? 4.068 -4.271 -18.982 1.00 88.44 560 ILE A N 1
ATOM 4436 C CA . ILE A 1 560 ? 3.366 -3.206 -19.700 1.00 88.44 560 ILE A CA 1
ATOM 4437 C C . ILE A 1 560 ? 4.234 -2.753 -20.871 1.00 88.44 560 ILE A C 1
ATOM 4439 O O . ILE A 1 560 ? 5.409 -2.420 -20.700 1.00 88.44 560 ILE A O 1
ATOM 4443 N N . MET A 1 561 ? 3.653 -2.727 -22.065 1.00 90.38 561 MET A N 1
ATOM 4444 C CA . MET A 1 561 ? 4.315 -2.315 -23.295 1.00 90.38 561 MET A CA 1
ATOM 4445 C C . MET A 1 561 ? 3.685 -1.046 -23.862 1.00 90.38 561 MET A C 1
ATOM 4447 O O . MET A 1 561 ? 2.464 -0.946 -23.960 1.00 90.38 561 MET A O 1
ATOM 4451 N N . LEU A 1 562 ? 4.535 -0.099 -24.256 1.00 90.69 562 LEU A N 1
ATOM 4452 C CA . LEU A 1 562 ? 4.162 1.159 -24.903 1.00 90.69 562 LEU A CA 1
ATOM 4453 C C . LEU A 1 562 ? 4.779 1.214 -26.298 1.00 90.69 562 LEU A C 1
ATOM 4455 O O . LEU A 1 562 ? 6.004 1.173 -26.436 1.00 90.69 562 LEU A O 1
ATOM 4459 N N . ASP A 1 563 ? 3.940 1.293 -27.325 1.00 88.50 563 ASP A N 1
ATOM 4460 C CA . ASP A 1 563 ? 4.389 1.352 -28.717 1.00 88.50 563 ASP A CA 1
ATOM 4461 C C . ASP A 1 563 ? 4.717 2.787 -29.187 1.00 88.50 563 ASP A C 1
ATOM 4463 O O . ASP A 1 563 ? 4.671 3.767 -28.429 1.00 88.50 563 ASP A O 1
ATOM 4467 N N . LYS A 1 564 ? 5.055 2.922 -30.475 1.00 89.50 564 LYS A N 1
ATOM 4468 C CA . LYS A 1 564 ? 5.302 4.214 -31.129 1.00 89.50 564 LYS A CA 1
ATOM 4469 C C . LYS A 1 564 ? 4.138 5.196 -30.955 1.00 89.50 564 LYS A C 1
ATOM 4471 O O . LYS A 1 564 ? 4.385 6.374 -30.708 1.00 89.50 564 LYS A O 1
ATOM 4476 N N . ASN A 1 565 ? 2.902 4.711 -31.043 1.00 88.94 565 ASN A N 1
ATOM 4477 C CA . ASN A 1 565 ? 1.682 5.510 -30.932 1.00 88.94 565 ASN A CA 1
ATOM 4478 C C . ASN A 1 565 ? 1.289 5.782 -29.472 1.00 88.94 565 ASN A C 1
ATOM 4480 O O . ASN A 1 565 ? 0.238 6.366 -29.223 1.00 88.94 565 ASN A O 1
ATOM 4484 N N . ARG A 1 566 ? 2.120 5.353 -28.510 1.00 89.81 566 ARG A N 1
ATOM 4485 C CA . ARG A 1 566 ? 1.833 5.383 -27.071 1.00 89.81 566 ARG A CA 1
ATOM 4486 C C . ARG A 1 566 ? 0.572 4.595 -26.710 1.00 89.81 566 ARG A C 1
ATOM 4488 O O . ARG A 1 566 ? -0.046 4.847 -25.676 1.00 89.81 566 ARG A O 1
ATOM 4495 N N . SER A 1 567 ? 0.215 3.614 -27.534 1.00 87.75 567 SER A N 1
ATOM 4496 C CA . SER A 1 567 ? -0.800 2.631 -27.195 1.00 87.75 567 SER A CA 1
ATOM 4497 C C . SER A 1 567 ? -0.221 1.668 -26.170 1.00 87.75 567 SER A C 1
ATOM 4499 O O . SER A 1 567 ? 0.901 1.169 -26.318 1.00 87.75 567 SER A O 1
ATOM 4501 N N . ILE A 1 568 ? -0.985 1.427 -25.111 1.00 87.62 568 ILE A N 1
ATOM 4502 C CA . ILE A 1 568 ? -0.590 0.518 -24.043 1.00 87.62 568 ILE A CA 1
ATOM 4503 C C . ILE A 1 568 ? -1.129 -0.859 -24.335 1.00 87.62 568 ILE A C 1
ATOM 4505 O O . ILE A 1 568 ? -2.303 -1.015 -24.663 1.00 87.62 568 ILE A O 1
ATOM 4509 N N . THR A 1 569 ? -0.286 -1.860 -24.133 1.00 85.88 569 THR A N 1
ATOM 4510 C CA . THR A 1 569 ? -0.662 -3.271 -24.118 1.00 85.88 569 THR A CA 1
ATOM 4511 C C . THR A 1 569 ? -0.075 -3.945 -22.882 1.00 85.88 569 THR A C 1
ATOM 4513 O O . THR A 1 569 ? 0.989 -3.560 -22.399 1.00 85.88 569 THR A O 1
ATOM 4516 N N . SER A 1 570 ? -0.788 -4.929 -22.341 1.00 79.56 570 SER A N 1
ATOM 4517 C CA . SER A 1 570 ? -0.309 -5.787 -21.257 1.00 79.56 570 SER A CA 1
ATOM 4518 C C . SER A 1 570 ? -0.257 -7.224 -21.743 1.00 79.56 570 SER A C 1
ATOM 4520 O O . SER A 1 570 ? -1.169 -7.672 -22.433 1.00 79.56 570 SER A O 1
ATOM 4522 N N . ASP A 1 571 ? 0.780 -7.946 -21.345 1.00 67.62 571 ASP A N 1
ATOM 4523 C CA . ASP A 1 571 ? 0.960 -9.380 -21.602 1.00 67.62 571 ASP A CA 1
ATOM 4524 C C . ASP A 1 571 ? -0.192 -10.270 -21.096 1.00 67.62 571 ASP A C 1
ATOM 4526 O O . ASP A 1 571 ? -0.471 -11.310 -21.684 1.00 67.62 571 ASP A O 1
ATOM 4530 N N . THR A 1 572 ? -0.883 -9.848 -20.036 1.00 55.72 572 THR A N 1
ATOM 4531 C CA . THR A 1 572 ? -2.011 -10.573 -19.417 1.00 55.72 572 THR A CA 1
ATOM 4532 C C . THR A 1 572 ? -3.356 -10.402 -20.130 1.00 55.72 572 THR A C 1
ATOM 4534 O O . THR A 1 572 ? -4.332 -11.037 -19.741 1.00 55.72 572 THR A O 1
ATOM 4537 N N . THR A 1 573 ? -3.436 -9.569 -21.171 1.00 40.53 573 THR A N 1
ATOM 4538 C CA . THR A 1 573 ? -4.640 -9.409 -22.000 1.00 40.53 573 THR A CA 1
ATOM 4539 C C . THR A 1 573 ? -4.296 -9.795 -23.433 1.00 40.53 573 THR A C 1
ATOM 4541 O O . THR A 1 573 ? -3.751 -8.964 -24.164 1.00 40.53 573 THR A O 1
ATOM 4544 N N . ILE A 1 574 ? -4.567 -11.047 -23.807 1.00 29.61 574 ILE A N 1
ATOM 4545 C CA . ILE A 1 574 ? -4.608 -11.473 -25.213 1.00 29.61 574 ILE A CA 1
ATOM 4546 C C . ILE A 1 574 ? -6.031 -11.290 -25.720 1.00 29.61 574 ILE A C 1
ATOM 4548 O O . ILE A 1 574 ? -6.955 -11.736 -25.001 1.00 29.61 574 ILE A O 1
#

Foldseek 3Di:
DDPDDDDLLPDDPVPDDDDDDPPPQLWQFAPDDDDDPDDDDDDDDPVVVVVVVCVVCVVVDVPQDDPLVVLVVVLVVQLVVVVVVPDDSVVSCVVSVVVSVVVVCVVRPDDDDDDDDDDDDDDDDDDDDDPPPPDPDDDPDPPDDDDDDVVPVPVDDPDDDQWFDDKDKDKWAFPDDQVDPWTKTKDAFDQWWWQLLPKKKKFKKWKFFQDPVRDTHWDAPPFQKFWFALCLFLQFQWKWKDKPNHTDDICPRCRNVVVCVSQLATDFPVCQCPVSVLSRRHDDQDLARSDDDSSVVRVVQHHRRDMHMHMDRDPTFLSSFRDIHHGRMMMMMITGGDDPQQTMAGADDPPDDDIDMDMDTPGIIMIIMTTDTRPSHSVSVLVVLQVFWDKTKTKHKDKDKDWFAWQDQKDKDWDDFWWAFQKKKKFKAFPCNVSGHRNGHVQQRAPLQWQWKWKAWPNAIVVNDIHGDDLVVLRPVVQVQLSCVLSHNPPHPTGSSCDSNSCSTGNVMGMTRPAPVSHDPPPDAGDIDTGIMMMMIGHPGTRDPRTMMMMMMGIHIKMWTQHSVRDIDIPPPD

Secondary structure (DSSP, 8-state):
---PPP-GGG--GGG-------S----SS-------------PPPTHHHHHHHHHHHHHHHHHH-TTSHHHHHHHHHHHHHHHHTT--HHHHHHHHHHHHHHHHHHHTTPPP------------------------PPPSSSSPPP---GGG-TT-PPPP--SEEEEEEEEE--SS-TTSSSEEEEE---SSEEEEEEEEEEEEEEEEEE-TTS-EEEPPTT---EEPTTHHHHTEEEEEEEETTEEEEE-TT-HHHHHHHHHHHHS-HHHHTTGGGGGT-----SS-SSSSHHHHHHHHTTGGG--EEEEEE---GGGSS-SPBPTT--EEEEEEEPPHHHHEE-PPPTTPPPPPEEEEEEEEEEEEEEEEEPHHHHHHHHHHHTTS-EEEEEEEEEEEEEEE-TT-SEEEEE--SSB--SEEEEEEEEHHHHH--SSS-TT-B--TTEEEEEEEETTEEESSSPP--BTTTTB-HHHHHHHHHHTT-TTSS------HHHHTTTB-EEEEE--TTSS--TTSPPPP-BS-EEEEEEESSPPPTT-EEEEEEEEEEEEEEE-TT--EEETT--

Organism: Meloidogyne enterolobii (NCBI:txid390850)

Radius of gyration: 35.1 Å; Cα contacts (8 Å, |Δi|>4): 1004; chains: 1; bounding box: 115×57×69 Å

Mean predicted aligned error: 14.85 Å

pLDDT: mean 78.08, std 20.98, range [24.38, 97.56]